Protein AF-0000000078090752 (afdb_homodimer)

Foldseek 3Di:
DQCLVFAAFADDDDDLALQVQVLVLLVVCVVCLVVVLVLLLVLVVVDPDLEAEEEEEPCALYPSNLVNVLSSQVSQCVSCVVVVHQGHEYEYEYEDAPPGDCVNVVVCVVVSVVVVCVVCVNSGHHYHYHYFHDDLLAAGAAFQAHQEYEYTAPLQQFRDQQPVQADPVGFGQQALAQEQAPPHDVVRLVSLLVSSLSSVLSNVVNVLRHHHAFGKYKYKHWAAPDQNHRLDLRRVLSNLVSVCCVVVNFPSSLSRNHYGSGGHYDPVSSVVSCVVSPFKDWPDKDKDKDQLQVSVCVVPVPDDLLRSLVSSLSNVCSRCVSNVCVRGNNVCSVVSSVVCSVCVVVSCVVVVDIGMMIIIMITGHD/DQCLVFAAFADDDDDLALQVQVLVLLVVCVVCLVVVLVLLLVLVVVDPDLEAEEEEEPCALYPSNLVNVLSSQVSQCVSCVVVVHQGHEYEYEYEDAPPGDVVNVVVCVVVSVVVVCVVCVNSGHHYHYHYFHDDLLAAGAAFQAHQEYEYTAPLQQFRDQQPVQADPVGFGQQALAQEQAPPHDVVRLVSLLVSSLSSVLSNVVNVLRHHHAFGKYKYKHWAAPDQNHRLDLRRVLSNLVSVCCVVVNFPSSLSRNHYGSGGHYDPVSSVVSCVVSPFKDWPDKDKDKDQLQVSVCVVPVPDDPLRSLVSSLSNVCSRCVSNVCVRGNNVCSVVSSVVCSVCVVVSCVVVVDIGMMIIIMITGHD

Structure (mmCIF, N/CA/C/O backbone):
data_AF-0000000078090752-model_v1
#
loop_
_entity.id
_entity.type
_entity.pdbx_description
1 polymer 'Putative salicylate carboxymethyltransferase'
#
loop_
_atom_site.group_PDB
_atom_site.id
_atom_site.type_symbol
_atom_site.label_atom_id
_atom_site.label_alt_id
_atom_site.label_comp_id
_atom_site.label_asym_id
_atom_site.label_entity_id
_atom_site.label_seq_id
_atom_site.pdbx_PDB_ins_code
_atom_site.Cartn_x
_atom_site.Cartn_y
_atom_site.Cartn_z
_atom_site.occupancy
_atom_site.B_iso_or_equiv
_atom_site.auth_seq_id
_atom_site.auth_comp_id
_atom_site.auth_asym_id
_atom_site.auth_atom_id
_atom_site.pdbx_PDB_model_num
ATOM 1 N N . MET A 1 1 ? -18.109 12.383 13.164 1 78.25 1 MET A N 1
ATOM 2 C CA . MET A 1 1 ? -17.312 12.078 11.984 1 78.25 1 MET A CA 1
ATOM 3 C C . MET A 1 1 ? -16.047 11.312 12.359 1 78.25 1 MET A C 1
ATOM 5 O O . MET A 1 1 ? -15.328 11.719 13.273 1 78.25 1 MET A O 1
ATOM 9 N N . GLU A 1 2 ? -15.875 10.172 11.633 1 87 2 GLU A N 1
ATOM 10 C CA . GLU A 1 2 ? -14.625 9.438 11.82 1 87 2 GLU A CA 1
ATOM 11 C C . GLU A 1 2 ? -13.562 9.898 10.828 1 87 2 GLU A C 1
ATOM 13 O O . GLU A 1 2 ? -13.602 9.523 9.656 1 87 2 GLU A O 1
ATOM 18 N N . VAL A 1 3 ? -12.648 10.633 11.344 1 85.69 3 VAL A N 1
ATOM 19 C CA . VAL A 1 3 ? -11.672 11.336 10.523 1 85.69 3 VAL A CA 1
ATOM 20 C C . VAL A 1 3 ? -10.922 10.336 9.648 1 85.69 3 VAL A C 1
ATOM 22 O O . VAL A 1 3 ? -10.711 10.586 8.453 1 85.69 3 VAL A O 1
ATOM 25 N N . GLU A 1 4 ? -10.594 9.242 10.102 1 87.81 4 GLU A N 1
ATOM 26 C CA . GLU A 1 4 ? -9.797 8.266 9.367 1 87.81 4 GLU A CA 1
ATOM 27 C C . GLU A 1 4 ? -10.547 7.742 8.148 1 87.81 4 GLU A C 1
ATOM 29 O O . GLU A 1 4 ? -9.938 7.242 7.203 1 87.81 4 GLU A O 1
ATOM 34 N N . GLN A 1 5 ? -11.836 7.902 8.203 1 84.94 5 GLN A N 1
ATOM 35 C CA . GLN A 1 5 ? -12.664 7.371 7.129 1 84.94 5 GLN A CA 1
A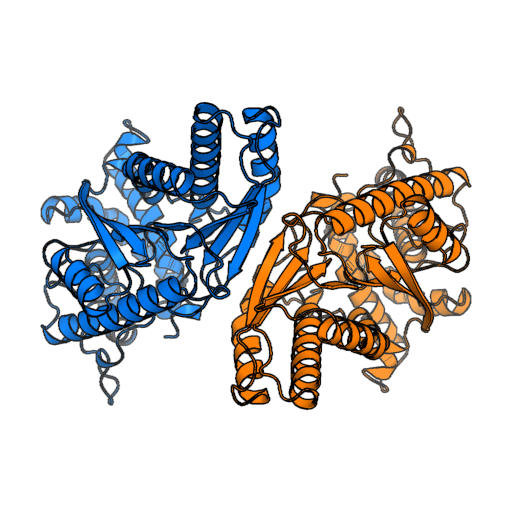TOM 36 C C . GLN A 1 5 ? -12.867 8.406 6.031 1 84.94 5 GLN A C 1
ATOM 38 O O . GLN A 1 5 ? -13.18 8.055 4.891 1 84.94 5 GLN A O 1
ATOM 43 N N . VAL A 1 6 ? -12.617 9.68 6.469 1 87.06 6 VAL A N 1
ATOM 44 C CA . VAL A 1 6 ? -13.055 10.688 5.508 1 87.06 6 VAL A CA 1
ATOM 45 C C . VAL A 1 6 ? -11.883 11.586 5.129 1 87.06 6 VAL A C 1
ATOM 47 O O . VAL A 1 6 ? -11.945 12.32 4.141 1 87.06 6 VAL A O 1
ATOM 50 N N . LEU A 1 7 ? -10.844 11.523 5.93 1 93.06 7 LEU A N 1
ATOM 51 C CA . LEU A 1 7 ? -9.719 12.414 5.656 1 93.06 7 LEU A CA 1
ATOM 52 C C . LEU A 1 7 ? -8.758 11.789 4.652 1 93.06 7 LEU A C 1
ATOM 54 O O . LEU A 1 7 ? -7.973 10.906 5.008 1 93.06 7 LEU A O 1
ATOM 58 N N . HIS A 1 8 ? -8.828 12.18 3.492 1 93.62 8 HIS A N 1
ATOM 59 C CA . HIS A 1 8 ? -7.941 11.891 2.375 1 93.62 8 HIS A CA 1
ATOM 60 C C . HIS A 1 8 ? -8.078 12.938 1.273 1 93.62 8 HIS A C 1
ATOM 62 O O . HIS A 1 8 ? -9.07 13.68 1.236 1 93.62 8 HIS A O 1
ATOM 68 N N . MET A 1 9 ? -7.07 13.039 0.441 1 95 9 MET A N 1
ATOM 69 C CA . MET A 1 9 ? -7.148 13.961 -0.692 1 95 9 MET A CA 1
ATOM 70 C C . MET A 1 9 ? -7.809 13.289 -1.892 1 95 9 MET A C 1
ATOM 72 O O . MET A 1 9 ? -7.996 12.07 -1.902 1 95 9 MET A O 1
ATOM 76 N N . ASN A 1 10 ? -8.195 14.188 -2.838 1 93.56 10 ASN A N 1
ATOM 77 C CA . ASN A 1 10 ? -8.789 13.617 -4.047 1 93.56 10 ASN A CA 1
ATOM 78 C C . ASN A 1 10 ? -7.816 12.68 -4.754 1 93.56 10 ASN A C 1
ATOM 80 O O . ASN A 1 10 ? -6.68 13.055 -5.043 1 93.56 10 ASN A O 1
ATOM 84 N N . GLY A 1 11 ? -8.305 11.469 -5.008 1 91.69 11 GLY A N 1
ATOM 85 C CA . GLY A 1 11 ? -7.484 10.477 -5.684 1 91.69 11 GLY A CA 1
ATOM 86 C C . GLY A 1 11 ? -7.586 10.547 -7.195 1 91.69 11 GLY A C 1
ATOM 87 O O . GLY A 1 11 ? -8.211 11.469 -7.738 1 91.69 11 GLY A O 1
ATOM 88 N N . GLY A 1 12 ? -6.902 9.617 -7.832 1 89.25 12 GLY A N 1
ATOM 89 C CA . GLY A 1 12 ? -6.996 9.469 -9.273 1 89.25 12 GLY A CA 1
ATOM 90 C C . GLY A 1 12 ? -6.191 10.5 -10.039 1 89.25 12 GLY A C 1
ATOM 91 O O . GLY A 1 12 ? -5.25 11.086 -9.492 1 89.25 12 GLY A O 1
ATOM 92 N N . ASP A 1 13 ? -6.539 10.609 -11.305 1 86.56 13 ASP A N 1
ATOM 93 C CA . ASP A 1 13 ? -5.828 11.531 -12.188 1 86.56 13 ASP A CA 1
ATOM 94 C C . ASP A 1 13 ? -6.801 12.484 -12.883 1 86.56 13 ASP A C 1
ATOM 96 O O . ASP A 1 13 ? -6.477 13.062 -13.922 1 86.56 13 ASP A O 1
ATOM 100 N N . GLY A 1 14 ? -7.879 12.688 -12.281 1 87.56 14 GLY A N 1
ATOM 101 C CA . GLY A 1 14 ? -8.906 13.531 -12.875 1 87.56 14 GLY A CA 1
ATOM 102 C C . GLY A 1 14 ? -8.641 15.008 -12.688 1 87.56 14 GLY A C 1
ATOM 103 O O . GLY A 1 14 ? -7.551 15.406 -12.273 1 87.56 14 GLY A O 1
ATOM 104 N N . LYS A 1 15 ? -9.633 15.781 -12.914 1 88.06 15 LYS A N 1
ATOM 105 C CA . LYS A 1 15 ? -9.547 17.234 -12.945 1 88.06 15 LYS A CA 1
ATOM 106 C C . LYS A 1 15 ? -9.281 17.812 -11.555 1 88.06 15 LYS A C 1
ATOM 108 O O . LYS A 1 15 ? -8.68 18.875 -11.422 1 88.06 15 LYS A O 1
ATOM 113 N N . THR A 1 16 ? -9.695 17.172 -10.547 1 89.69 16 THR A N 1
ATOM 114 C CA . THR A 1 16 ? -9.555 17.703 -9.195 1 89.69 16 THR A CA 1
ATOM 115 C C . THR A 1 16 ? -8.625 16.828 -8.367 1 89.69 16 THR A C 1
ATOM 117 O O . THR A 1 16 ? -8.656 16.875 -7.133 1 89.69 16 THR A O 1
ATOM 120 N N . SER A 1 17 ? -7.879 16 -9.078 1 93.31 17 SER A N 1
ATOM 121 C CA . SER A 1 17 ? -6.984 15.078 -8.391 1 93.31 17 SER A CA 1
ATOM 122 C C . SER A 1 17 ? -5.887 15.82 -7.637 1 93.31 17 SER A C 1
ATOM 124 O O . SER A 1 17 ? -5.324 16.797 -8.148 1 93.31 17 SER A O 1
ATOM 126 N N . TYR A 1 18 ? -5.629 15.375 -6.43 1 93.25 18 TYR A N 1
ATOM 127 C CA . TYR A 1 18 ? -4.551 15.938 -5.625 1 93.25 18 TYR A CA 1
ATOM 128 C C . TYR A 1 18 ? -3.199 15.719 -6.293 1 93.25 18 TYR A C 1
ATOM 130 O O . TYR A 1 18 ? -2.32 16.578 -6.215 1 93.25 18 TYR A O 1
ATOM 138 N N . ALA A 1 19 ? -3.061 14.625 -6.973 1 89.94 19 ALA A N 1
ATOM 139 C CA . ALA A 1 19 ? -1.815 14.312 -7.664 1 89.94 19 ALA A CA 1
ATOM 140 C C . ALA A 1 19 ? -1.476 15.383 -8.703 1 89.94 19 ALA A C 1
ATOM 142 O O . ALA A 1 19 ? -0.302 15.695 -8.914 1 89.94 19 ALA A O 1
ATOM 143 N N . ASN A 1 20 ? -2.51 15.969 -9.227 1 90.06 20 ASN A N 1
ATOM 144 C CA . ASN A 1 20 ? -2.312 16.953 -10.281 1 90.06 20 ASN A CA 1
ATOM 145 C C . ASN A 1 20 ? -2.379 18.375 -9.734 1 90.06 20 ASN A C 1
ATOM 147 O O . ASN A 1 20 ? -2.006 19.328 -10.43 1 90.06 20 ASN A O 1
ATOM 151 N N . HIS A 1 21 ? -2.809 18.5 -8.492 1 90.12 21 HIS A N 1
ATOM 152 C CA . HIS A 1 21 ? -3.043 19.828 -7.941 1 90.12 21 HIS A CA 1
ATOM 153 C C . HIS A 1 21 ? -2.428 19.969 -6.551 1 90.12 21 HIS A C 1
ATOM 155 O O . HIS A 1 21 ? -3.125 20.281 -5.586 1 90.12 21 HIS A O 1
ATOM 161 N N . SER A 1 22 ? -1.1 19.734 -6.496 1 92.56 22 SER A N 1
ATOM 162 C CA . SER A 1 22 ? -0.362 19.828 -5.238 1 92.56 22 SER A CA 1
ATOM 163 C C . SER A 1 22 ? 0.927 20.625 -5.41 1 92.56 22 SER A C 1
ATOM 165 O O . SER A 1 22 ? 1.957 20.281 -4.828 1 92.56 22 SER A O 1
ATOM 167 N N . LEU A 1 23 ? 0.809 21.688 -6.188 1 90.75 23 LEU A N 1
ATOM 168 C CA . LEU A 1 23 ? 1.979 22.516 -6.484 1 90.75 23 LEU A CA 1
ATOM 169 C C . LEU A 1 23 ? 2.459 23.234 -5.234 1 90.75 23 LEU A C 1
ATOM 171 O O . LEU A 1 23 ? 3.66 23.469 -5.062 1 90.75 23 LEU A O 1
ATOM 175 N N . LEU A 1 24 ? 1.524 23.688 -4.453 1 91.88 24 LEU A N 1
ATOM 176 C CA . LEU A 1 24 ? 1.912 24.344 -3.209 1 91.88 24 LEU A CA 1
ATOM 177 C C . LEU A 1 24 ? 2.785 23.438 -2.355 1 91.88 24 LEU A C 1
ATOM 179 O O . LEU A 1 24 ? 3.842 23.844 -1.876 1 91.88 24 LEU A O 1
ATOM 183 N N . GLN A 1 25 ? 2.359 22.188 -2.174 1 94.44 25 GLN A N 1
ATOM 184 C CA . GLN A 1 25 ? 3.09 21.203 -1.381 1 94.44 25 GLN A CA 1
ATOM 185 C C . GLN A 1 25 ? 4.473 20.953 -1.967 1 94.44 25 GLN A C 1
ATOM 187 O O . GLN A 1 25 ? 5.453 20.828 -1.229 1 94.44 25 GLN A O 1
ATOM 192 N N . ARG A 1 26 ? 4.539 20.906 -3.266 1 93.75 26 ARG A N 1
ATOM 193 C CA . ARG A 1 26 ? 5.82 20.703 -3.939 1 93.75 26 ARG A CA 1
ATOM 194 C C . ARG A 1 26 ? 6.77 21.859 -3.664 1 93.75 26 ARG A C 1
ATOM 196 O O . ARG A 1 26 ? 7.961 21.656 -3.422 1 93.75 26 ARG A O 1
ATOM 203 N N . ALA A 1 27 ? 6.242 23.062 -3.75 1 93.56 27 ALA A N 1
ATOM 204 C CA . ALA A 1 27 ? 7.047 24.266 -3.506 1 93.56 27 ALA A CA 1
ATOM 205 C C . ALA A 1 27 ? 7.609 24.266 -2.086 1 93.56 27 ALA A C 1
ATOM 207 O O . ALA A 1 27 ? 8.766 24.641 -1.87 1 93.56 27 ALA A O 1
ATOM 208 N N . VAL A 1 28 ? 6.852 23.875 -1.169 1 95.38 28 VAL A N 1
ATOM 209 C CA . VAL A 1 28 ? 7.27 23.844 0.229 1 95.38 28 VAL A CA 1
ATOM 210 C C . VAL A 1 28 ? 8.359 22.797 0.411 1 95.38 28 VAL A C 1
ATOM 212 O O . VAL A 1 28 ? 9.359 23.031 1.091 1 95.38 28 VAL A O 1
ATOM 215 N N . ILE A 1 29 ? 8.188 21.625 -0.216 1 96.25 29 ILE A N 1
ATOM 216 C CA . ILE A 1 29 ? 9.188 20.562 -0.169 1 96.25 29 ILE A CA 1
ATOM 217 C C . ILE A 1 29 ? 10.516 21.078 -0.712 1 96.25 29 ILE A C 1
ATOM 219 O O . ILE A 1 29 ? 11.57 20.844 -0.109 1 96.25 29 ILE A O 1
ATOM 223 N N . SER A 1 30 ? 10.43 21.797 -1.78 1 94.44 30 SER A N 1
ATOM 224 C CA . SER A 1 30 ? 11.641 22.344 -2.398 1 94.44 30 SER A CA 1
ATOM 225 C C . SER A 1 30 ? 12.312 23.375 -1.488 1 94.44 30 SER A C 1
ATOM 227 O O . SER A 1 30 ? 13.539 23.406 -1.387 1 94.44 30 SER A O 1
ATOM 229 N N . THR A 1 31 ? 11.531 24.156 -0.894 1 94.88 31 THR A N 1
ATOM 230 C CA . THR A 1 31 ? 12.047 25.188 -0.001 1 94.88 31 THR A CA 1
ATOM 231 C C . THR A 1 31 ? 12.766 24.562 1.193 1 94.88 31 THR A C 1
ATOM 233 O O . THR A 1 31 ? 13.766 25.094 1.672 1 94.88 31 THR A O 1
ATOM 236 N N . VAL A 1 32 ? 12.289 23.469 1.669 1 97.56 32 VAL A N 1
ATOM 237 C CA . VAL A 1 32 ? 12.766 22.844 2.898 1 97.56 32 VAL A CA 1
ATOM 238 C C . VAL A 1 32 ? 13.898 21.859 2.578 1 97.56 32 VAL A C 1
ATOM 240 O O . VAL A 1 32 ? 14.555 21.344 3.484 1 97.56 32 VAL A O 1
ATOM 243 N N . LYS A 1 33 ? 14.188 21.609 1.298 1 97.38 33 LYS A N 1
ATOM 244 C CA . LYS A 1 33 ? 15.133 20.594 0.834 1 97.38 33 LYS A CA 1
ATOM 245 C C . LYS A 1 33 ? 16.5 20.797 1.47 1 97.38 33 LYS A C 1
ATOM 247 O O . LYS A 1 33 ? 17.141 19.828 1.908 1 97.38 33 LYS A O 1
ATOM 252 N N . PRO A 1 34 ? 17.047 22 1.612 1 97.25 34 PRO A N 1
ATOM 253 C CA . PRO A 1 34 ? 18.359 22.188 2.217 1 97.25 34 PRO A CA 1
ATOM 254 C C . PRO A 1 34 ? 18.422 21.688 3.658 1 97.25 34 PRO A C 1
ATOM 256 O O . PRO A 1 34 ? 19.453 21.141 4.09 1 97.25 34 PRO A O 1
ATOM 259 N N . ILE A 1 35 ? 17.344 21.859 4.359 1 97.75 35 ILE A N 1
ATOM 260 C CA . ILE A 1 35 ? 17.297 21.391 5.742 1 97.75 35 ILE A CA 1
ATOM 261 C C . ILE A 1 35 ? 17.266 19.875 5.781 1 97.75 35 ILE A C 1
ATOM 263 O O . ILE A 1 35 ? 17.969 19.25 6.594 1 97.75 35 ILE A O 1
ATOM 267 N N . VAL A 1 36 ? 16.5 19.25 4.922 1 98 36 VAL A N 1
ATOM 268 C CA . VAL A 1 36 ? 16.438 17.797 4.816 1 98 36 VAL A CA 1
ATOM 269 C C . VAL A 1 36 ? 17.828 17.266 4.438 1 98 36 VAL A C 1
ATOM 271 O O . VAL A 1 36 ? 18.312 16.297 5.043 1 98 36 VAL A O 1
ATOM 274 N N . ASP A 1 37 ? 18.453 17.938 3.484 1 97.19 37 ASP A N 1
ATOM 275 C CA . ASP A 1 37 ? 19.766 17.516 3.025 1 97.19 37 ASP A CA 1
ATOM 276 C C . ASP A 1 37 ? 20.781 17.547 4.164 1 97.19 37 ASP A C 1
ATOM 278 O O . ASP A 1 37 ? 21.531 16.594 4.363 1 97.19 37 ASP A O 1
ATOM 282 N N . ALA A 1 38 ? 20.75 18.609 4.867 1 96.75 38 ALA A N 1
ATOM 283 C CA . ALA A 1 38 ? 21.703 18.75 5.973 1 96.75 38 ALA A CA 1
ATOM 284 C C . ALA A 1 38 ? 21.453 17.688 7.039 1 96.75 38 ALA A C 1
ATOM 286 O O . ALA A 1 38 ? 22.406 17.156 7.621 1 96.75 38 ALA A O 1
ATOM 287 N N . THR A 1 39 ? 20.219 17.438 7.32 1 96.62 39 THR A N 1
ATOM 288 C CA . THR A 1 39 ? 19.859 16.438 8.328 1 96.62 39 THR A CA 1
ATOM 289 C C . THR A 1 39 ? 20.312 15.047 7.891 1 96.62 39 THR A C 1
ATOM 291 O O . THR A 1 39 ? 20.844 14.281 8.695 1 96.62 39 THR A O 1
ATOM 294 N N . ILE A 1 40 ? 20.141 14.695 6.625 1 95.62 40 ILE A N 1
ATOM 295 C CA . ILE A 1 40 ? 20.516 13.391 6.086 1 95.62 40 ILE A CA 1
ATOM 296 C C . ILE A 1 40 ? 22.047 13.258 6.109 1 95.62 40 ILE A C 1
ATOM 298 O O . ILE A 1 40 ? 22.578 12.195 6.445 1 95.62 40 ILE A O 1
ATOM 302 N N . GLU A 1 41 ? 22.734 14.297 5.77 1 94.81 41 GLU A N 1
ATOM 303 C CA . GLU A 1 41 ? 24.188 14.281 5.797 1 94.81 41 GLU A CA 1
ATOM 304 C C . GLU A 1 41 ? 24.703 14 7.203 1 94.81 41 GLU A C 1
ATOM 306 O O . GLU A 1 41 ? 25.641 13.203 7.383 1 94.81 41 GLU A O 1
ATOM 311 N N . GLU A 1 42 ? 24.094 14.664 8.094 1 94.06 42 GLU A N 1
ATOM 312 C CA . GLU A 1 42 ? 24.484 14.445 9.484 1 94.06 42 GLU A CA 1
ATOM 313 C C . GLU A 1 42 ? 24.188 13.023 9.93 1 94.06 42 GLU A C 1
ATOM 315 O O . GLU A 1 42 ? 25 12.391 10.609 1 94.06 42 GLU A O 1
ATOM 320 N N . LEU A 1 43 ? 23.062 12.57 9.586 1 93.56 43 LEU A N 1
ATOM 321 C CA . LEU A 1 43 ? 22.625 11.219 9.938 1 93.56 43 LEU A CA 1
ATOM 322 C C . LEU A 1 43 ? 23.578 10.18 9.359 1 93.56 43 LEU A C 1
ATOM 324 O O . LEU A 1 43 ? 23.984 9.242 10.055 1 93.56 43 LEU A O 1
ATOM 328 N N . CYS A 1 44 ? 23.953 10.375 8.117 1 91.62 44 CYS A N 1
ATOM 329 C CA . CYS A 1 44 ? 24.797 9.422 7.395 1 91.62 44 CYS A CA 1
ATOM 330 C C . CYS A 1 44 ? 26.234 9.492 7.887 1 91.62 44 CYS A C 1
ATOM 332 O O . CYS A 1 44 ? 27.047 8.609 7.598 1 91.62 44 CYS A O 1
ATOM 334 N N . SER A 1 45 ? 26.562 10.484 8.609 1 89.56 45 SER A N 1
ATOM 335 C CA . SER A 1 45 ? 27.906 10.617 9.156 1 89.56 45 SER A CA 1
ATOM 336 C C . SER A 1 45 ? 28 10.008 10.555 1 89.56 45 SER A C 1
ATOM 338 O O . SER A 1 45 ? 29.094 9.805 11.078 1 89.56 45 SER A O 1
ATOM 340 N N . THR A 1 46 ? 26.844 9.688 11.055 1 88.81 46 THR A N 1
ATOM 341 C CA . THR A 1 46 ? 26.812 9.188 12.422 1 88.81 46 THR A CA 1
ATOM 342 C C . THR A 1 46 ? 26.359 7.734 12.453 1 88.81 46 THR A C 1
ATOM 344 O O . THR A 1 46 ? 26.781 6.957 13.312 1 88.81 46 THR A O 1
ATOM 347 N N . LEU A 1 47 ? 25.453 7.457 11.578 1 88.25 47 LEU A N 1
ATOM 348 C CA . LEU A 1 47 ? 24.922 6.105 11.484 1 88.25 47 LEU A CA 1
ATOM 349 C C . LEU A 1 47 ? 25.375 5.43 10.188 1 88.25 47 LEU A C 1
ATOM 351 O O . LEU A 1 47 ? 25.438 6.074 9.141 1 88.25 47 LEU A O 1
ATOM 355 N N . PHE A 1 48 ? 25.781 4.156 10.289 1 88.56 48 PHE A N 1
ATOM 356 C CA . PHE A 1 48 ? 26.25 3.422 9.117 1 88.56 48 PHE A CA 1
ATOM 357 C C . PHE A 1 48 ? 25.516 2.094 8.984 1 88.56 48 PHE A C 1
ATOM 359 O O . PHE A 1 48 ? 26.125 1.028 9.023 1 88.56 48 PHE A O 1
ATOM 366 N N . PRO A 1 49 ? 24.266 2.211 8.734 1 90.31 49 PRO A N 1
ATOM 367 C CA . PRO A 1 49 ? 23.516 0.962 8.586 1 90.31 49 PRO A CA 1
ATOM 368 C C . PRO A 1 49 ? 23.703 0.319 7.211 1 90.31 49 PRO A C 1
ATOM 370 O O . PRO A 1 49 ? 24.109 0.997 6.258 1 90.31 49 PRO A O 1
ATOM 373 N N . GLU A 1 50 ? 23.406 -0.991 7.188 1 91.94 50 GLU A N 1
ATOM 374 C CA . GLU A 1 50 ? 23.406 -1.676 5.898 1 91.94 50 GLU A CA 1
ATOM 375 C C . GLU A 1 50 ? 22.266 -1.192 5.016 1 91.94 50 GLU A C 1
ATOM 377 O O . GLU A 1 50 ? 22.391 -1.15 3.789 1 91.94 50 GLU A O 1
ATOM 382 N N . CYS A 1 51 ? 21.219 -0.839 5.691 1 95.62 51 CYS A N 1
ATOM 383 C CA . CYS A 1 51 ? 20.031 -0.321 5.016 1 95.62 51 CYS A CA 1
ATOM 384 C C . CYS A 1 51 ? 19.469 0.882 5.758 1 95.62 51 CYS A C 1
ATOM 386 O O . CYS A 1 51 ? 19.109 0.782 6.934 1 95.62 51 CYS A O 1
ATOM 388 N N . LEU A 1 52 ? 19.5 2.008 5.094 1 96.38 52 LEU A N 1
ATOM 389 C CA . LEU A 1 52 ? 18.859 3.193 5.652 1 96.38 52 LEU A CA 1
ATOM 390 C C . LEU A 1 52 ? 17.344 3.119 5.496 1 96.38 52 LEU A C 1
ATOM 392 O O . LEU A 1 52 ? 16.844 2.973 4.383 1 96.38 52 LEU A O 1
ATOM 396 N N . LYS A 1 53 ? 16.609 3.172 6.613 1 98.12 53 LYS A N 1
ATOM 397 C CA . LYS A 1 53 ? 15.156 3.092 6.602 1 98.12 53 LYS A CA 1
ATOM 398 C C . LYS A 1 53 ? 14.531 4.449 6.91 1 98.12 53 LYS A C 1
ATOM 400 O O . LYS A 1 53 ? 14.781 5.027 7.969 1 98.12 53 LYS A O 1
ATOM 405 N N . ILE A 1 54 ? 13.711 4.898 6 1 98.5 54 ILE A N 1
ATOM 406 C CA . ILE A 1 54 ? 13.094 6.215 6.152 1 98.5 54 ILE A CA 1
ATOM 407 C C . ILE A 1 54 ? 11.586 6.102 5.977 1 98.5 54 ILE A C 1
ATOM 409 O O . ILE A 1 54 ? 11.086 5.117 5.422 1 98.5 54 ILE A O 1
ATOM 413 N N . ALA A 1 55 ? 10.852 7.074 6.477 1 98.81 55 ALA A N 1
ATOM 414 C CA . ALA A 1 55 ? 9.414 7.148 6.273 1 98.81 55 ALA A CA 1
ATOM 415 C C . ALA A 1 55 ? 8.984 8.547 5.84 1 98.81 55 ALA A C 1
ATOM 417 O O . ALA A 1 55 ? 9.516 9.547 6.328 1 98.81 55 ALA A O 1
ATOM 418 N N . ASP A 1 56 ? 8.164 8.617 4.879 1 98.75 56 ASP A N 1
ATOM 419 C CA . ASP A 1 56 ? 7.438 9.828 4.531 1 98.75 56 ASP A CA 1
ATOM 420 C C . ASP A 1 56 ? 5.996 9.773 5.031 1 98.75 56 ASP A C 1
ATOM 422 O O . ASP A 1 56 ? 5.156 9.086 4.441 1 98.75 56 ASP A O 1
ATOM 426 N N . LEU A 1 57 ? 5.68 10.531 6.086 1 98.75 57 LEU A N 1
ATOM 427 C CA . LEU A 1 57 ? 4.367 10.492 6.723 1 98.75 57 LEU A CA 1
ATOM 428 C C . LEU A 1 57 ? 3.422 11.508 6.09 1 98.75 57 LEU A C 1
ATOM 430 O O . LEU A 1 57 ? 3.75 12.688 6 1 98.75 57 LEU A O 1
ATOM 434 N N . GLY A 1 58 ? 2.248 11.039 5.711 1 98.12 58 GLY A N 1
ATOM 435 C CA . GLY A 1 58 ? 1.313 11.867 4.965 1 98.12 58 GLY A CA 1
ATOM 436 C C . GLY A 1 58 ? 1.665 11.984 3.494 1 98.12 58 GLY A C 1
ATOM 437 O O . GLY A 1 58 ? 1.729 13.086 2.951 1 98.12 58 GLY A O 1
ATOM 438 N N . CYS A 1 59 ? 1.866 10.828 2.875 1 97.19 59 CYS A N 1
ATOM 439 C CA . CYS A 1 59 ? 2.426 10.82 1.527 1 97.19 59 CYS A CA 1
ATOM 440 C C . CYS A 1 59 ? 1.371 11.203 0.496 1 97.19 59 CYS A C 1
ATOM 442 O O . CYS A 1 59 ? 1.706 11.594 -0.623 1 97.19 59 CYS A O 1
ATOM 444 N N . SER A 1 60 ? 0.146 11.047 0.815 1 94.94 60 SER A N 1
ATOM 445 C CA . SER A 1 60 ? -0.959 11.25 -0.117 1 94.94 60 SER A CA 1
ATOM 446 C C . SER A 1 60 ? -0.725 10.492 -1.422 1 94.94 60 SER A C 1
ATOM 448 O O . SER A 1 60 ? -0.072 9.445 -1.431 1 94.94 60 SER A O 1
ATOM 450 N N . SER A 1 61 ? -1.402 10.773 -2.584 1 86.75 61 SER A N 1
ATOM 451 C CA . SER A 1 61 ? -1.371 10.008 -3.828 1 86.75 61 SER A CA 1
ATOM 452 C C . SER A 1 61 ? -0.464 10.672 -4.859 1 86.75 61 SER A C 1
ATOM 454 O O . SER A 1 61 ? -0.448 10.273 -6.027 1 86.75 61 SER A O 1
ATOM 456 N N . GLY A 1 62 ? 0.479 11.406 -4.465 1 75.81 62 GLY A N 1
ATOM 457 C CA . GLY A 1 62 ? 1.031 12.234 -5.527 1 75.81 62 GLY A CA 1
ATOM 458 C C . GLY A 1 62 ? 2.523 12.039 -5.719 1 75.81 62 GLY A C 1
ATOM 459 O O . GLY A 1 62 ? 3.158 11.281 -4.98 1 75.81 62 GLY A O 1
ATOM 460 N N . PRO A 1 63 ? 2.908 12.695 -6.727 1 90 63 PRO A N 1
ATOM 461 C CA . PRO A 1 63 ? 4.316 12.617 -7.125 1 90 63 PRO A CA 1
ATOM 462 C C . PRO A 1 63 ? 5.258 13.227 -6.09 1 90 63 PRO A C 1
ATOM 464 O O . PRO A 1 63 ? 6.457 12.938 -6.094 1 90 63 PRO A O 1
ATOM 467 N N . ASN A 1 64 ? 4.691 13.992 -5.211 1 94.62 64 ASN A N 1
ATOM 468 C CA . ASN A 1 64 ? 5.523 14.742 -4.273 1 94.62 64 ASN A CA 1
ATOM 469 C C . ASN A 1 64 ? 6.281 13.812 -3.332 1 94.62 64 ASN A C 1
ATOM 471 O O . ASN A 1 64 ? 7.438 14.07 -2.992 1 94.62 64 ASN A O 1
ATOM 475 N N . THR A 1 65 ? 5.625 12.766 -2.924 1 97.06 65 THR A N 1
ATOM 476 C CA . THR A 1 65 ? 6.293 11.844 -2.012 1 97.06 65 THR A CA 1
ATOM 477 C C . THR A 1 65 ? 7.48 11.172 -2.695 1 97.06 65 THR A C 1
ATOM 479 O O . THR A 1 65 ? 8.523 10.953 -2.074 1 97.06 65 THR A O 1
ATOM 482 N N . LEU A 1 66 ? 7.383 10.836 -3.963 1 96.44 66 LEU A N 1
ATOM 483 C CA . LEU A 1 66 ? 8.469 10.195 -4.691 1 96.44 66 LEU A CA 1
ATOM 484 C C . LEU A 1 66 ? 9.594 11.188 -4.977 1 96.44 66 LEU A C 1
ATOM 486 O O . LEU A 1 66 ? 10.766 10.812 -5.035 1 96.44 66 LEU A O 1
ATOM 490 N N . LEU A 1 67 ? 9.227 12.461 -5.117 1 95.69 67 LEU A N 1
ATOM 491 C CA . LEU A 1 67 ? 10.242 13.5 -5.23 1 95.69 67 LEU A CA 1
ATOM 492 C C . LEU A 1 67 ? 11.102 13.562 -3.973 1 95.69 67 LEU A C 1
ATOM 494 O O . LEU A 1 67 ? 12.328 13.664 -4.055 1 95.69 67 LEU A O 1
ATOM 498 N N . VAL A 1 68 ? 10.453 13.516 -2.834 1 97 68 VAL A N 1
ATOM 499 C CA . VAL A 1 68 ? 11.148 13.539 -1.555 1 97 68 VAL A CA 1
ATOM 500 C C . VAL A 1 68 ? 12.109 12.359 -1.469 1 97 68 VAL A C 1
ATOM 502 O O . VAL A 1 68 ? 13.281 12.523 -1.107 1 97 68 VAL A O 1
ATOM 505 N N . VAL A 1 69 ? 11.664 11.195 -1.847 1 96.12 69 VAL A N 1
ATOM 506 C CA . VAL A 1 69 ? 12.477 9.984 -1.782 1 96.12 69 VAL A CA 1
ATOM 507 C C . VAL A 1 69 ? 13.664 10.102 -2.732 1 96.12 69 VAL A C 1
ATOM 509 O O . VAL A 1 69 ? 14.797 9.773 -2.365 1 96.12 69 VAL A O 1
ATOM 512 N N . SER A 1 70 ? 13.406 10.594 -3.902 1 94.5 70 SER A N 1
ATOM 513 C CA . SER A 1 70 ? 14.461 10.766 -4.895 1 94.5 70 SER A CA 1
ATOM 514 C C . SER A 1 70 ? 15.539 11.727 -4.395 1 94.5 70 SER A C 1
ATOM 516 O O . SER A 1 70 ? 16.734 11.469 -4.551 1 94.5 70 SER A O 1
ATOM 518 N N . ASP A 1 71 ? 15.109 12.797 -3.818 1 94.56 71 ASP A N 1
ATOM 519 C CA . ASP A 1 71 ? 16.047 13.781 -3.289 1 94.56 71 ASP A CA 1
ATOM 520 C C . ASP A 1 71 ? 16.891 13.188 -2.17 1 94.56 71 ASP A C 1
ATOM 522 O O . ASP A 1 71 ? 18.094 13.453 -2.092 1 94.56 71 ASP A O 1
ATOM 526 N N . ILE A 1 72 ? 16.25 12.438 -1.356 1 95 72 ILE A N 1
ATOM 527 C CA . ILE A 1 72 ? 16.969 11.812 -0.246 1 95 72 ILE A CA 1
ATOM 528 C C . ILE A 1 72 ? 17.984 10.812 -0.783 1 95 72 ILE A C 1
ATOM 530 O O . ILE A 1 72 ? 19.125 10.781 -0.319 1 95 72 ILE A O 1
ATOM 534 N N . ILE A 1 73 ? 17.609 10 -1.786 1 93.5 73 ILE A N 1
ATOM 535 C CA . ILE A 1 73 ? 18.516 9.031 -2.402 1 93.5 73 ILE A CA 1
ATOM 536 C C . ILE A 1 73 ? 19.734 9.75 -2.975 1 93.5 73 ILE A C 1
ATOM 538 O O . ILE A 1 73 ? 20.875 9.336 -2.744 1 93.5 73 ILE A O 1
ATOM 542 N N . ALA A 1 74 ? 19.484 10.836 -3.656 1 91.94 74 ALA A N 1
ATOM 543 C CA . ALA A 1 74 ? 20.562 11.609 -4.258 1 91.94 74 ALA A CA 1
ATOM 544 C C . ALA A 1 74 ? 21.516 12.148 -3.189 1 91.94 74 ALA A C 1
ATOM 546 O O . ALA A 1 74 ? 22.734 12.133 -3.365 1 91.94 74 ALA A O 1
ATOM 547 N N . ASN A 1 75 ? 20.922 12.609 -2.166 1 93.5 75 ASN A N 1
ATOM 548 C CA . ASN A 1 75 ? 21.719 13.141 -1.064 1 93.5 75 ASN A CA 1
ATOM 549 C C . ASN A 1 75 ? 22.578 12.062 -0.428 1 93.5 75 ASN A C 1
ATOM 551 O O . ASN A 1 75 ? 23.766 12.289 -0.15 1 93.5 75 ASN A O 1
ATOM 555 N N . ILE A 1 76 ? 22 10.922 -0.187 1 92 76 ILE A N 1
ATOM 556 C CA . ILE A 1 76 ? 22.719 9.797 0.397 1 92 76 ILE A CA 1
ATOM 557 C C . ILE A 1 76 ? 23.891 9.406 -0.508 1 92 76 ILE A C 1
ATOM 559 O O . ILE A 1 76 ? 25.016 9.234 -0.038 1 92 76 ILE A O 1
ATOM 563 N N . GLN A 1 77 ? 23.625 9.328 -1.72 1 88.81 77 GLN A N 1
ATOM 564 C CA . GLN A 1 77 ? 24.656 8.953 -2.684 1 88.81 77 GLN A CA 1
ATOM 565 C C . GLN A 1 77 ? 25.812 9.953 -2.672 1 88.81 77 GLN A C 1
ATOM 567 O O . GLN A 1 77 ? 26.969 9.562 -2.654 1 88.81 77 GLN A O 1
ATOM 572 N N . ASN A 1 78 ? 25.438 11.172 -2.691 1 89.88 78 ASN A N 1
ATOM 573 C CA . ASN A 1 78 ? 26.453 12.219 -2.678 1 89.88 78 ASN A CA 1
ATOM 574 C C . ASN A 1 78 ? 27.281 12.188 -1.398 1 89.88 78 ASN A C 1
ATOM 576 O O . ASN A 1 78 ? 28.5 12.352 -1.439 1 89.88 78 ASN A O 1
ATOM 580 N N . THR A 1 79 ? 26.594 11.969 -0.337 1 91 79 THR A N 1
ATOM 581 C CA . THR A 1 79 ? 27.266 11.938 0.958 1 91 79 THR A CA 1
ATOM 582 C C . THR A 1 79 ? 28.25 10.766 1.026 1 91 79 THR A C 1
ATOM 584 O O . THR A 1 79 ? 29.406 10.938 1.437 1 91 79 THR A O 1
ATOM 587 N N . PHE A 1 80 ? 27.906 9.633 0.58 1 89.44 80 PHE A N 1
ATOM 588 C CA . PHE A 1 80 ? 28.75 8.453 0.675 1 89.44 80 PHE A CA 1
ATOM 589 C C . PHE A 1 80 ? 29.844 8.484 -0.383 1 89.44 80 PHE A C 1
ATOM 591 O O . PHE A 1 80 ? 30.938 7.938 -0.177 1 89.44 80 PHE A O 1
ATOM 598 N N . ARG A 1 81 ? 29.578 9.133 -1.467 1 88.56 81 ARG A N 1
ATOM 599 C CA . ARG A 1 81 ? 30.625 9.367 -2.445 1 88.56 81 ARG A CA 1
ATOM 600 C C . ARG A 1 81 ? 31.75 10.211 -1.848 1 88.56 81 ARG A C 1
ATOM 602 O O . ARG A 1 81 ? 32.938 9.914 -2.043 1 88.56 81 ARG A O 1
ATOM 609 N N . LYS A 1 82 ? 31.359 11.172 -1.134 1 89.69 82 LYS A N 1
ATOM 610 C CA . LYS A 1 82 ? 32.312 12.039 -0.479 1 89.69 82 LYS A CA 1
ATOM 611 C C . LYS A 1 82 ? 33.125 11.273 0.566 1 89.69 82 LYS A C 1
ATOM 613 O O . LYS A 1 82 ? 34.312 11.562 0.785 1 89.69 82 LYS A O 1
ATOM 618 N N . LEU A 1 83 ? 32.5 10.305 1.138 1 88.31 83 LEU A N 1
ATOM 619 C CA . LEU A 1 83 ? 33.156 9.5 2.174 1 88.31 83 LEU A CA 1
ATOM 620 C C . LEU A 1 83 ? 33.938 8.336 1.559 1 88.31 83 LEU A C 1
ATOM 622 O O . LEU A 1 83 ? 34.594 7.594 2.27 1 88.31 83 LEU A O 1
ATOM 626 N N . ASN A 1 84 ? 33.844 8.094 0.328 1 89.81 84 ASN A N 1
ATOM 627 C CA . ASN A 1 84 ? 34.438 6.98 -0.397 1 89.81 84 ASN A CA 1
ATOM 628 C C . ASN A 1 84 ? 33.969 5.633 0.151 1 89.81 84 ASN A C 1
ATOM 630 O O . ASN A 1 84 ? 34.812 4.738 0.381 1 89.81 84 ASN A O 1
ATOM 634 N N . LEU A 1 85 ? 32.719 5.656 0.465 1 88.62 85 LEU A N 1
ATOM 635 C CA . LEU A 1 85 ? 32.094 4.438 0.936 1 88.62 85 LEU A CA 1
ATOM 636 C C . LEU A 1 85 ? 30.906 4.059 0.034 1 88.62 85 LEU A C 1
ATOM 638 O O . LEU A 1 85 ? 30.281 4.93 -0.569 1 88.62 85 LEU A O 1
ATOM 642 N N . PRO A 1 86 ? 30.688 2.762 -0.1 1 88.88 86 PRO A N 1
ATOM 643 C CA . PRO A 1 86 ? 29.484 2.375 -0.83 1 88.88 86 PRO A CA 1
ATOM 644 C C . PRO A 1 86 ? 28.203 2.805 -0.119 1 88.88 86 PRO A C 1
ATOM 646 O O . PRO A 1 86 ? 28.109 2.699 1.106 1 88.88 86 PRO A O 1
ATOM 649 N N . PRO A 1 87 ? 27.312 3.316 -0.812 1 89.56 87 PRO A N 1
ATOM 650 C CA . PRO A 1 87 ? 26.062 3.719 -0.173 1 89.56 87 PRO A CA 1
ATOM 651 C C . PRO A 1 87 ? 25.25 2.531 0.357 1 89.56 87 PRO A C 1
ATOM 653 O O . PRO A 1 87 ? 25.328 1.437 -0.207 1 89.56 87 PRO A O 1
ATOM 656 N N . PRO A 1 88 ? 24.578 2.773 1.412 1 92.81 88 PRO A N 1
ATOM 657 C CA . PRO A 1 88 ? 23.656 1.733 1.885 1 92.81 88 PRO A CA 1
ATOM 658 C C . PRO A 1 88 ? 22.453 1.546 0.965 1 92.81 88 PRO A C 1
ATOM 660 O O . PRO A 1 88 ? 22.172 2.412 0.134 1 92.81 88 PRO A O 1
ATOM 663 N N . SER A 1 89 ? 21.797 0.386 1.133 1 94.25 89 SER A N 1
ATOM 664 C CA . SER A 1 89 ? 20.484 0.273 0.531 1 94.25 89 SER A CA 1
ATOM 665 C C . SER A 1 89 ? 19.469 1.178 1.234 1 94.25 89 SER A C 1
ATOM 667 O O . SER A 1 89 ? 19.734 1.667 2.336 1 94.25 89 SER A O 1
ATOM 669 N N . LEU A 1 90 ? 18.438 1.486 0.563 1 95.94 90 LEU A N 1
ATOM 670 C CA . LEU A 1 90 ? 17.406 2.354 1.122 1 95.94 90 LEU A CA 1
ATOM 671 C C . LEU A 1 90 ? 16.047 1.657 1.112 1 95.94 90 LEU A C 1
ATOM 673 O O . LEU A 1 90 ? 15.664 1.043 0.113 1 95.94 90 LEU A O 1
ATOM 677 N N . GLN A 1 91 ? 15.414 1.638 2.217 1 97.94 91 GLN A N 1
ATOM 678 C CA . GLN A 1 91 ? 14 1.266 2.293 1 97.94 91 GLN A CA 1
ATOM 679 C C . GLN A 1 91 ? 13.141 2.451 2.717 1 97.94 91 GLN A C 1
ATOM 681 O O . GLN A 1 91 ? 13.344 3.018 3.795 1 97.94 91 GLN A O 1
ATOM 686 N N . ALA A 1 92 ? 12.258 2.863 1.895 1 98.25 92 ALA A N 1
ATOM 687 C CA . ALA A 1 92 ? 11.375 3.994 2.17 1 98.25 92 ALA A CA 1
ATOM 688 C C . ALA A 1 92 ? 9.938 3.527 2.402 1 98.25 92 ALA A C 1
ATOM 690 O O . ALA A 1 92 ? 9.398 2.746 1.617 1 98.25 92 ALA A O 1
ATOM 691 N N . PHE A 1 93 ? 9.352 3.99 3.5 1 98.75 93 PHE A N 1
ATOM 692 C CA . PHE A 1 93 ? 7.949 3.719 3.809 1 98.75 93 PHE A CA 1
ATOM 693 C C . PHE A 1 93 ? 7.09 4.945 3.531 1 98.75 93 PHE A C 1
ATOM 695 O O . PHE A 1 93 ? 7.301 6.004 4.121 1 98.75 93 PHE A O 1
ATOM 702 N N . LEU A 1 94 ? 6.172 4.789 2.609 1 98.75 94 LEU A N 1
ATOM 703 C CA . LEU A 1 94 ? 5.176 5.828 2.361 1 98.75 94 LEU A CA 1
ATOM 704 C C . LEU A 1 94 ? 3.938 5.613 3.225 1 98.75 94 LEU A C 1
ATOM 706 O O . LEU A 1 94 ? 3.268 4.582 3.109 1 98.75 94 LEU A O 1
ATOM 710 N N . ASN A 1 95 ? 3.648 6.586 4.016 1 98.75 95 ASN A N 1
ATOM 711 C CA . ASN A 1 95 ? 2.564 6.43 4.977 1 98.75 95 ASN A CA 1
ATOM 712 C C . ASN A 1 95 ? 1.422 7.398 4.699 1 98.75 95 ASN A C 1
ATOM 714 O O . ASN A 1 95 ? 1.657 8.562 4.355 1 98.75 95 ASN A O 1
ATOM 718 N N . ASP A 1 96 ? 0.249 6.973 4.84 1 98.31 96 ASP A N 1
ATOM 719 C CA . ASP A 1 96 ? -0.982 7.754 4.906 1 98.31 96 ASP A CA 1
ATOM 720 C C . ASP A 1 96 ? -2.125 6.93 5.496 1 98.31 96 ASP A C 1
ATOM 722 O O . ASP A 1 96 ? -1.938 5.762 5.844 1 98.31 96 ASP A O 1
ATOM 726 N N . LEU A 1 97 ? -3.236 7.555 5.684 1 97.94 97 LEU A N 1
ATOM 727 C CA . LEU A 1 97 ? -4.406 6.84 6.18 1 97.94 97 LEU A CA 1
ATOM 728 C C . LEU A 1 97 ? -4.859 5.777 5.184 1 97.94 97 LEU A C 1
ATOM 730 O O . LEU A 1 97 ? -4.609 5.898 3.984 1 97.94 97 LEU A O 1
ATOM 734 N N . PRO A 1 98 ? -5.566 4.738 5.652 1 96.38 98 PRO A N 1
ATOM 735 C CA . PRO A 1 98 ? -5.93 3.586 4.824 1 96.38 98 PRO A CA 1
ATOM 736 C C . PRO A 1 98 ? -6.809 3.967 3.633 1 96.38 98 PRO A C 1
ATOM 738 O O . PRO A 1 98 ? -6.805 3.273 2.613 1 96.38 98 PRO A O 1
ATOM 741 N N . ARG A 1 99 ? -7.48 5.059 3.676 1 95.56 99 ARG A N 1
ATOM 742 C CA . ARG A 1 99 ? -8.398 5.441 2.605 1 95.56 99 ARG A CA 1
ATOM 743 C C . ARG A 1 99 ? -7.688 6.285 1.551 1 95.56 99 ARG A C 1
ATOM 745 O O . ARG A 1 99 ? -8.289 6.668 0.547 1 95.56 99 ARG A O 1
ATOM 752 N N . ASN A 1 100 ? -6.391 6.566 1.809 1 96.75 100 ASN A N 1
ATOM 753 C CA . ASN A 1 100 ? -5.586 7.219 0.777 1 96.75 100 ASN A CA 1
ATOM 754 C C . ASN A 1 100 ? -5.562 6.398 -0.511 1 96.75 100 ASN A C 1
ATOM 756 O O . ASN A 1 100 ? -5.762 5.184 -0.485 1 96.75 100 ASN A O 1
ATOM 760 N N . ASP A 1 101 ? -5.383 7.062 -1.617 1 96 101 ASP A N 1
ATOM 761 C CA . ASP A 1 101 ? -5.273 6.391 -2.908 1 96 101 ASP A CA 1
ATOM 762 C C . ASP A 1 101 ? -3.84 5.922 -3.16 1 96 101 ASP A C 1
ATOM 764 O O . ASP A 1 101 ? -3.127 6.504 -3.98 1 96 101 ASP A O 1
ATOM 768 N N . PHE A 1 102 ? -3.416 4.805 -2.666 1 97.31 102 PHE A N 1
ATOM 769 C CA . PHE A 1 102 ? -2.076 4.254 -2.822 1 97.31 102 PHE A CA 1
ATOM 770 C C . PHE A 1 102 ? -1.884 3.689 -4.227 1 97.31 102 PHE A C 1
ATOM 772 O O . PHE A 1 102 ? -0.764 3.66 -4.742 1 97.31 102 PHE A O 1
ATOM 779 N N . ASN A 1 103 ? -3.012 3.248 -4.836 1 96.31 103 ASN A N 1
ATOM 780 C CA . ASN A 1 103 ? -2.91 2.695 -6.184 1 96.31 103 ASN A CA 1
ATOM 781 C C . ASN A 1 103 ? -2.252 3.68 -7.145 1 96.31 103 ASN A C 1
ATOM 783 O O . ASN A 1 103 ? -1.428 3.287 -7.973 1 96.31 103 ASN A O 1
ATOM 787 N N . THR A 1 104 ? -2.586 4.941 -6.977 1 95.25 104 THR A N 1
ATOM 788 C CA . THR A 1 104 ? -2.031 5.965 -7.852 1 95.25 104 THR A CA 1
ATOM 789 C C . THR A 1 104 ? -0.522 6.082 -7.664 1 95.25 104 THR A C 1
ATOM 791 O O . THR A 1 104 ? 0.227 6.168 -8.641 1 95.25 104 THR A O 1
ATOM 794 N N . VAL A 1 105 ? -0.081 6.012 -6.449 1 95.5 105 VAL A N 1
ATOM 795 C CA . VAL A 1 105 ? 1.347 6.082 -6.156 1 95.5 105 VAL A CA 1
ATOM 796 C C . VAL A 1 105 ? 2.055 4.859 -6.73 1 95.5 105 VAL A C 1
ATOM 798 O O . VAL A 1 105 ? 3.102 4.98 -7.367 1 95.5 105 VAL A O 1
ATOM 801 N N . PHE A 1 106 ? 1.499 3.715 -6.578 1 96.56 106 PHE A N 1
ATOM 802 C CA . PHE A 1 106 ? 2.139 2.463 -6.969 1 96.56 106 PHE A CA 1
ATOM 803 C C . PHE A 1 106 ? 2.26 2.369 -8.484 1 96.56 106 PHE A C 1
ATOM 805 O O . PHE A 1 106 ? 3.242 1.832 -9 1 96.56 106 PHE A O 1
ATOM 812 N N . ARG A 1 107 ? 1.326 2.895 -9.172 1 94.25 107 ARG A N 1
ATOM 813 C CA . ARG A 1 107 ? 1.363 2.887 -10.633 1 94.25 107 ARG A CA 1
ATOM 814 C C . ARG A 1 107 ? 2.529 3.721 -11.156 1 94.25 107 ARG A C 1
ATOM 816 O O . ARG A 1 107 ? 2.996 3.51 -12.281 1 94.25 107 ARG A O 1
ATOM 823 N N . SER A 1 108 ? 3.023 4.602 -10.305 1 94.56 108 SER A N 1
ATOM 824 C CA . SER A 1 108 ? 4.125 5.465 -10.719 1 94.56 108 SER A CA 1
ATOM 825 C C . SER A 1 108 ? 5.473 4.84 -10.391 1 94.56 108 SER A C 1
ATOM 827 O O . SER A 1 108 ? 6.512 5.289 -10.875 1 94.56 108 SER A O 1
ATOM 829 N N . LEU A 1 109 ? 5.512 3.789 -9.672 1 95.69 109 LEU A N 1
ATOM 830 C CA . LEU A 1 109 ? 6.75 3.248 -9.125 1 95.69 109 LEU A CA 1
ATOM 831 C C . LEU A 1 109 ? 7.637 2.695 -10.234 1 95.69 109 LEU A C 1
ATOM 833 O O . LEU A 1 109 ? 8.852 2.92 -10.242 1 95.69 109 LEU A O 1
ATOM 837 N N . PRO A 1 110 ? 7.082 1.93 -11.234 1 93.81 110 PRO A N 1
ATOM 838 C CA . PRO A 1 110 ? 7.961 1.443 -12.297 1 93.81 110 PRO A CA 1
ATOM 839 C C . PRO A 1 110 ? 8.711 2.57 -13.008 1 93.81 110 PRO A C 1
ATOM 841 O O . PRO A 1 110 ? 9.914 2.463 -13.25 1 93.81 110 PRO A O 1
ATOM 844 N N . GLY A 1 111 ? 7.992 3.629 -13.297 1 92.31 111 GLY A N 1
ATOM 845 C CA . GLY A 1 111 ? 8.641 4.785 -13.891 1 92.31 111 GLY A CA 1
ATOM 846 C C . GLY A 1 111 ? 9.664 5.43 -12.977 1 92.31 111 GLY A C 1
ATOM 847 O O . GLY A 1 111 ? 10.734 5.84 -13.43 1 92.31 111 GLY A O 1
ATOM 848 N N . PHE A 1 112 ? 9.375 5.461 -11.773 1 94.25 112 PHE A N 1
ATOM 849 C CA . PHE A 1 112 ? 10.281 6.016 -10.773 1 94.25 112 PHE A CA 1
ATOM 850 C C . PHE A 1 112 ? 11.578 5.223 -10.727 1 94.25 112 PHE A C 1
ATOM 852 O O . PHE A 1 112 ? 12.664 5.801 -10.758 1 94.25 112 PHE A O 1
ATOM 859 N N . TYR A 1 113 ? 11.492 3.92 -10.68 1 92.75 113 TYR A N 1
ATOM 860 C CA . TYR A 1 113 ? 12.672 3.062 -10.609 1 92.75 113 TYR A CA 1
ATOM 861 C C . TYR A 1 113 ? 13.5 3.178 -11.883 1 92.75 113 TYR A C 1
ATOM 863 O O . TYR A 1 113 ? 14.734 3.174 -11.828 1 92.75 113 TYR A O 1
ATOM 871 N N . ASN A 1 114 ? 12.82 3.252 -13 1 91.75 114 ASN A N 1
ATOM 872 C CA . ASN A 1 114 ? 13.531 3.422 -14.258 1 91.75 114 ASN A CA 1
ATOM 873 C C . ASN A 1 114 ? 14.344 4.711 -14.273 1 91.75 114 ASN A C 1
ATOM 875 O O . ASN A 1 114 ? 15.492 4.723 -14.727 1 91.75 114 ASN A O 1
ATOM 879 N N . LYS A 1 115 ? 13.758 5.703 -13.773 1 90.94 115 LYS A N 1
ATOM 880 C CA . LYS A 1 115 ? 14.445 6.988 -13.719 1 90.94 115 LYS A CA 1
ATOM 881 C C . LYS A 1 115 ? 15.633 6.934 -12.758 1 90.94 115 LYS A C 1
ATOM 883 O O . LYS A 1 115 ? 16.688 7.504 -13.031 1 90.94 115 LYS A O 1
ATOM 888 N N . LEU A 1 116 ? 15.422 6.309 -11.672 1 88.69 116 LEU A N 1
ATOM 889 C CA . LEU A 1 116 ? 16.484 6.156 -10.688 1 88.69 116 LEU A CA 1
ATOM 890 C C . LEU A 1 116 ? 17.672 5.406 -11.281 1 88.69 116 LEU A C 1
ATOM 892 O O . LEU A 1 116 ? 18.828 5.777 -11.055 1 88.69 116 LEU A O 1
ATOM 896 N N . ASP A 1 117 ? 17.406 4.383 -12.008 1 86.38 117 ASP A N 1
ATOM 897 C CA . ASP A 1 117 ? 18.453 3.572 -12.625 1 86.38 117 ASP A CA 1
ATOM 898 C C . ASP A 1 117 ? 19.203 4.367 -13.688 1 86.38 117 ASP A C 1
ATOM 900 O O . ASP A 1 117 ? 20.422 4.227 -13.82 1 86.38 117 ASP A O 1
ATOM 904 N N . GLU A 1 118 ? 18.531 5.133 -14.414 1 84.88 118 GLU A N 1
ATOM 905 C CA . GLU A 1 118 ? 19.125 5.938 -15.477 1 84.88 118 GLU A CA 1
ATOM 906 C C . GLU A 1 118 ? 20 7.043 -14.898 1 84.88 118 GLU A C 1
ATOM 908 O O . GLU A 1 118 ? 21.078 7.32 -15.422 1 84.88 118 GLU A O 1
ATOM 913 N N . GLU A 1 119 ? 19.516 7.641 -13.922 1 79.44 119 GLU A N 1
ATOM 914 C CA . GLU A 1 119 ? 20.188 8.797 -13.344 1 79.44 119 GLU A CA 1
ATOM 915 C C . GLU A 1 119 ? 21.438 8.391 -12.586 1 79.44 119 GLU A C 1
ATOM 917 O O . GLU A 1 119 ? 22.422 9.148 -12.531 1 79.44 119 GLU A O 1
ATOM 922 N N . HIS A 1 120 ? 21.469 7.199 -12.07 1 72.31 120 HIS A N 1
ATOM 923 C CA . HIS A 1 120 ? 22.578 6.879 -11.18 1 72.31 120 HIS A CA 1
ATOM 924 C C . HIS A 1 120 ? 23.438 5.758 -11.75 1 72.31 120 HIS A C 1
ATOM 926 O O . HIS A 1 120 ? 24.281 5.199 -11.055 1 72.31 120 HIS A O 1
ATOM 932 N N . GLU A 1 121 ? 23.297 5.637 -12.992 1 64.31 121 GLU A N 1
ATOM 933 C CA . GLU A 1 121 ? 24.078 4.637 -13.703 1 64.31 121 GLU A CA 1
ATOM 934 C C . GLU A 1 121 ? 24.25 3.367 -12.867 1 64.31 121 GLU A C 1
ATOM 936 O O . GLU A 1 121 ? 25.359 2.842 -12.742 1 64.31 121 GLU A O 1
ATOM 941 N N . ASN A 1 122 ? 23.375 3.01 -12.133 1 61.66 122 ASN A N 1
ATOM 942 C CA . ASN A 1 122 ? 23.344 1.78 -11.352 1 61.66 122 ASN A CA 1
ATOM 943 C C . ASN A 1 122 ? 24.297 1.848 -10.156 1 61.66 122 ASN A C 1
ATOM 945 O O . ASN A 1 122 ? 24.75 0.815 -9.664 1 61.66 122 ASN A O 1
ATOM 949 N N . LYS A 1 123 ? 24.719 2.963 -9.883 1 66.06 123 LYS A N 1
ATOM 950 C CA . LYS A 1 123 ? 25.656 3.131 -8.773 1 66.06 123 LYS A CA 1
ATOM 951 C C . LYS A 1 123 ? 24.906 3.414 -7.469 1 66.06 123 LYS A C 1
ATOM 953 O O . LYS A 1 123 ? 25.516 3.473 -6.402 1 66.06 123 LYS A O 1
ATOM 958 N N . SER A 1 124 ? 23.578 3.521 -7.695 1 67.5 124 SER A N 1
ATOM 959 C CA . SER A 1 124 ? 22.781 3.715 -6.484 1 67.5 124 SER A CA 1
ATOM 960 C C . SER A 1 124 ? 22.516 2.389 -5.781 1 67.5 124 SER A C 1
ATOM 962 O O . SER A 1 124 ? 22.406 1.349 -6.43 1 67.5 124 SER A O 1
ATOM 964 N N . GLY A 1 125 ? 22.734 2.387 -4.465 1 78.12 125 GLY A N 1
ATOM 965 C CA . GLY A 1 125 ? 22.297 1.206 -3.73 1 78.12 125 GLY A CA 1
ATOM 966 C C . GLY A 1 125 ? 20.844 0.844 -3.971 1 78.12 125 GLY A C 1
ATOM 967 O O . GLY A 1 125 ? 20.062 1.672 -4.445 1 78.12 125 GLY A O 1
ATOM 968 N N . PRO A 1 126 ? 20.516 -0.391 -3.799 1 90.12 126 PRO A N 1
ATOM 969 C CA . PRO A 1 126 ? 19.141 -0.839 -3.977 1 90.12 126 PRO A CA 1
ATOM 970 C C . PRO A 1 126 ? 18.141 -0.012 -3.17 1 90.12 126 PRO A C 1
ATOM 972 O O . PRO A 1 126 ? 18.438 0.393 -2.043 1 90.12 126 PRO A O 1
ATOM 975 N N . CYS A 1 127 ? 17.078 0.359 -3.789 1 94.62 127 CYS A N 1
ATOM 976 C CA . CYS A 1 127 ? 16 1.108 -3.152 1 94.62 127 CYS A CA 1
ATOM 977 C C . CYS A 1 127 ? 14.719 0.292 -3.117 1 94.62 127 CYS A C 1
ATOM 979 O O . CYS A 1 127 ? 14.312 -0.278 -4.133 1 94.62 127 CYS A O 1
ATOM 981 N N . PHE A 1 128 ? 14.125 0.196 -1.96 1 97.44 128 PHE A N 1
ATOM 982 C CA . PHE A 1 128 ? 12.906 -0.565 -1.744 1 97.44 128 PHE A CA 1
ATOM 983 C C . PHE A 1 128 ? 11.797 0.331 -1.2 1 97.44 128 PHE A C 1
ATOM 985 O O . PHE A 1 128 ? 11.875 0.799 -0.062 1 97.44 128 PHE A O 1
ATOM 992 N N . ILE A 1 129 ? 10.742 0.548 -1.981 1 97.81 129 ILE A N 1
ATOM 993 C CA . ILE A 1 129 ? 9.672 1.437 -1.553 1 97.81 129 ILE A CA 1
ATOM 994 C C . ILE A 1 129 ? 8.461 0.611 -1.104 1 97.81 129 ILE A C 1
ATOM 996 O O . ILE A 1 129 ? 7.938 -0.199 -1.871 1 97.81 129 ILE A O 1
ATOM 1000 N N . ALA A 1 130 ? 8.078 0.788 0.131 1 98.31 130 ALA A N 1
ATOM 1001 C CA . ALA A 1 130 ? 6.91 0.139 0.723 1 98.31 130 ALA A CA 1
ATOM 1002 C C . ALA A 1 130 ? 5.867 1.168 1.144 1 98.31 130 ALA A C 1
ATOM 1004 O O . ALA A 1 130 ? 6.141 2.371 1.159 1 98.31 130 ALA A O 1
ATOM 1005 N N . ALA A 1 131 ? 4.68 0.727 1.325 1 98.31 131 ALA A N 1
ATOM 1006 C CA . ALA A 1 131 ? 3.633 1.58 1.884 1 98.31 131 ALA A CA 1
ATOM 1007 C C . ALA A 1 131 ? 3.24 1.121 3.285 1 98.31 131 ALA A C 1
ATOM 1009 O O . ALA A 1 131 ? 3.234 -0.078 3.574 1 98.31 131 ALA A O 1
ATOM 1010 N N . MET A 1 132 ? 2.953 2.057 4.133 1 98.44 132 MET A N 1
ATOM 1011 C CA . MET A 1 132 ? 2.533 1.816 5.512 1 98.44 132 MET A CA 1
ATOM 1012 C C . MET A 1 132 ? 1.221 2.531 5.812 1 98.44 132 MET A C 1
ATOM 1014 O O . MET A 1 132 ? 1.22 3.623 6.383 1 98.44 132 MET A O 1
ATOM 1018 N N . PRO A 1 133 ? 0.079 1.85 5.504 1 97.94 133 PRO A N 1
ATOM 1019 C CA . PRO A 1 133 ? -1.211 2.477 5.801 1 97.94 133 PRO A CA 1
ATOM 1020 C C . PRO A 1 133 ? -1.51 2.531 7.297 1 97.94 133 PRO A C 1
ATOM 1022 O O . PRO A 1 133 ? -1.301 1.544 8.008 1 97.94 133 PRO A O 1
ATOM 1025 N N . GLY A 1 134 ? -1.941 3.684 7.762 1 97.44 134 GLY A N 1
ATOM 1026 C CA . GLY A 1 134 ? -2.289 3.852 9.164 1 97.44 134 GLY A CA 1
ATOM 1027 C C . GLY A 1 134 ? -2.137 5.281 9.648 1 97.44 134 GLY A C 1
ATOM 1028 O O . GLY A 1 134 ? -1.507 6.105 8.984 1 97.44 134 GLY A O 1
ATOM 1029 N N . SER A 1 135 ? -2.703 5.539 10.797 1 97.62 135 SER A N 1
ATOM 1030 C CA . SER A 1 135 ? -2.574 6.863 11.398 1 97.62 135 SER A CA 1
ATOM 1031 C C . SER A 1 135 ? -1.222 7.035 12.078 1 97.62 135 SER A C 1
ATOM 1033 O O . SER A 1 135 ? -0.79 6.164 12.836 1 97.62 135 SER A O 1
ATOM 1035 N N . PHE A 1 136 ? -0.533 8.148 11.797 1 98.25 136 PHE A N 1
ATOM 1036 C CA . PHE A 1 136 ? 0.749 8.375 12.453 1 98.25 136 PHE A CA 1
ATOM 1037 C C . PHE A 1 136 ? 0.546 8.898 13.875 1 98.25 136 PHE A C 1
ATOM 1039 O O . PHE A 1 136 ? 1.514 9.094 14.609 1 98.25 136 PHE A O 1
ATOM 1046 N N . TYR A 1 137 ? -0.725 9.109 14.281 1 98.12 137 TYR A N 1
ATOM 1047 C CA . TYR A 1 137 ? -1.026 9.352 15.688 1 98.12 137 TYR A CA 1
ATOM 1048 C C . TYR A 1 137 ? -1.173 8.039 16.438 1 98.12 137 TYR A C 1
ATOM 1050 O O . TYR A 1 137 ? -2.158 7.832 17.156 1 98.12 137 TYR A O 1
ATOM 1058 N N . GLY A 1 138 ? -0.262 7.184 16.359 1 96.38 138 GLY A N 1
ATOM 1059 C CA . GLY A 1 138 ? -0.071 5.855 16.922 1 96.38 138 GLY A CA 1
ATOM 1060 C C . GLY A 1 138 ? 1.132 5.129 16.359 1 96.38 138 GLY A C 1
ATOM 1061 O O . GLY A 1 138 ? 1.873 5.688 15.539 1 96.38 138 GLY A O 1
ATOM 1062 N N . ARG A 1 139 ? 1.28 3.904 16.734 1 96.38 139 ARG A N 1
ATOM 1063 C CA . ARG A 1 139 ? 2.412 3.096 16.297 1 96.38 139 ARG A CA 1
ATOM 1064 C C . ARG A 1 139 ? 2.225 2.629 14.859 1 96.38 139 ARG A C 1
ATOM 1066 O O . ARG A 1 139 ? 1.126 2.23 14.469 1 96.38 139 ARG A O 1
ATOM 1073 N N . LEU A 1 140 ? 3.32 2.705 14.102 1 97.94 140 LEU A N 1
ATOM 1074 C CA . LEU A 1 140 ? 3.273 2.293 12.703 1 97.94 140 LEU A CA 1
ATOM 1075 C C . LEU A 1 140 ? 4.391 1.302 12.398 1 97.94 140 LEU A C 1
ATOM 1077 O O . LEU A 1 140 ? 4.266 0.487 11.477 1 97.94 140 LEU A O 1
ATOM 1081 N N . PHE A 1 141 ? 5.488 1.428 13.133 1 98.5 141 PHE A N 1
ATOM 1082 C CA . PHE A 1 141 ? 6.691 0.673 12.797 1 98.5 141 PHE A CA 1
ATOM 1083 C C . PHE A 1 141 ? 7.23 -0.06 14.023 1 98.5 141 PHE A C 1
ATOM 1085 O O . PHE A 1 141 ? 6.914 0.302 15.156 1 98.5 141 PHE A O 1
ATOM 1092 N N . PRO A 1 142 ? 8.023 -1.11 13.797 1 97.81 142 PRO A N 1
ATOM 1093 C CA . PRO A 1 142 ? 8.688 -1.783 14.914 1 97.81 142 PRO A CA 1
ATOM 1094 C C . PRO A 1 142 ? 9.617 -0.855 15.695 1 97.81 142 PRO A C 1
ATOM 1096 O O . PRO A 1 142 ? 10.023 0.192 15.188 1 97.81 142 PRO A O 1
ATOM 1099 N N . ASP A 1 143 ? 9.938 -1.278 16.875 1 97.5 143 ASP A N 1
ATOM 1100 C CA . ASP A 1 143 ? 10.82 -0.493 17.734 1 97.5 143 ASP A CA 1
ATOM 1101 C C . ASP A 1 143 ? 12.188 -0.305 17.094 1 97.5 143 ASP A C 1
ATOM 1103 O O . ASP A 1 143 ? 12.734 -1.239 16.5 1 97.5 143 ASP A O 1
ATOM 1107 N N . ASN A 1 144 ? 12.672 0.919 17.141 1 97.44 144 ASN A N 1
ATOM 1108 C CA . ASN A 1 144 ? 14.039 1.23 16.734 1 97.44 144 ASN A CA 1
ATOM 1109 C C . ASN A 1 144 ? 14.328 0.743 15.312 1 97.44 144 ASN A C 1
ATOM 1111 O O . ASN A 1 144 ? 15.359 0.119 15.062 1 97.44 144 ASN A O 1
ATOM 1115 N N . SER A 1 145 ? 13.383 0.991 14.43 1 97.62 145 SER A N 1
ATOM 1116 C CA . SER A 1 145 ? 13.508 0.428 13.094 1 97.62 145 SER A CA 1
ATOM 1117 C C . SER A 1 145 ? 13.734 1.521 12.055 1 97.62 145 SER A C 1
ATOM 1119 O O . SER A 1 145 ? 14.211 1.244 10.945 1 97.62 145 SER A O 1
ATOM 1121 N N . LEU A 1 146 ? 13.477 2.791 12.375 1 98.38 146 LEU A N 1
ATOM 1122 C CA . LEU A 1 146 ? 13.594 3.891 11.43 1 98.38 146 LEU A CA 1
ATOM 1123 C C . LEU A 1 146 ? 14.828 4.738 11.734 1 98.38 146 LEU A C 1
ATOM 1125 O O . LEU A 1 146 ? 15.234 4.859 12.891 1 98.38 146 LEU A O 1
ATOM 1129 N N . HIS A 1 147 ? 15.359 5.309 10.672 1 98.38 147 HIS A N 1
ATOM 1130 C CA . HIS A 1 147 ? 16.5 6.199 10.82 1 98.38 147 HIS A CA 1
ATOM 1131 C C . HIS A 1 147 ? 16.109 7.656 10.594 1 98.38 147 HIS A C 1
ATOM 1133 O O . HIS A 1 147 ? 16.672 8.562 11.219 1 98.38 147 HIS A O 1
ATOM 1139 N N . PHE A 1 148 ? 15.156 7.883 9.742 1 98.56 148 PHE A N 1
ATOM 1140 C CA . PHE A 1 148 ? 14.75 9.234 9.383 1 98.56 148 PHE A CA 1
ATOM 1141 C C . PHE A 1 148 ? 13.258 9.281 9.07 1 98.56 148 PHE A C 1
ATOM 1143 O O . PHE A 1 148 ? 12.727 8.383 8.414 1 98.56 148 PHE A O 1
ATOM 1150 N N . VAL A 1 149 ? 12.625 10.336 9.57 1 98.88 149 VAL A N 1
ATOM 1151 C CA . VAL A 1 149 ? 11.203 10.539 9.297 1 98.88 149 VAL A CA 1
ATOM 1152 C C . VAL A 1 149 ? 10.992 11.93 8.688 1 98.88 149 VAL A C 1
ATOM 1154 O O . VAL A 1 149 ? 11.484 12.922 9.219 1 98.88 149 VAL A O 1
ATOM 1157 N N . HIS A 1 150 ? 10.328 11.953 7.578 1 98.81 150 HIS A N 1
ATOM 1158 C CA . HIS A 1 150 ? 9.922 13.172 6.895 1 98.81 150 HIS A CA 1
ATOM 1159 C C . HIS A 1 150 ? 8.398 13.32 6.906 1 98.81 150 HIS A C 1
ATOM 1161 O O . HIS A 1 150 ? 7.672 12.336 6.77 1 98.81 150 HIS A O 1
ATOM 1167 N N . SER A 1 151 ? 7.906 14.453 7.18 1 98.81 151 SER A N 1
ATOM 1168 C CA . SER A 1 151 ? 6.5 14.797 6.992 1 98.81 151 SER A CA 1
ATOM 1169 C C . SER A 1 151 ? 6.344 16.234 6.492 1 98.81 151 SER A C 1
ATOM 1171 O O . SER A 1 151 ? 7.012 17.141 6.988 1 98.81 151 SER A O 1
ATOM 1173 N N . SER A 1 152 ? 5.562 16.375 5.457 1 98.19 152 SER A N 1
ATOM 1174 C CA . SER A 1 152 ? 5.316 17.703 4.906 1 98.19 152 SER A CA 1
ATOM 1175 C C . SER A 1 152 ? 3.828 17.938 4.688 1 98.19 152 SER A C 1
ATOM 1177 O O . SER A 1 152 ? 3.189 17.25 3.896 1 98.19 152 SER A O 1
ATOM 1179 N N . TYR A 1 153 ? 3.277 18.922 5.422 1 96.75 153 TYR A N 1
ATOM 1180 C CA . TYR A 1 153 ? 1.893 19.375 5.293 1 96.75 153 TYR A CA 1
ATOM 1181 C C . TYR A 1 153 ? 0.927 18.234 5.59 1 96.75 153 TYR A C 1
ATOM 1183 O O . TYR A 1 153 ? -0.011 17.984 4.828 1 96.75 153 TYR A O 1
ATOM 1191 N N . ALA A 1 154 ? 1.225 17.531 6.641 1 97.75 154 ALA A N 1
ATOM 1192 C CA . ALA A 1 154 ? 0.33 16.469 7.09 1 97.75 154 ALA A CA 1
ATOM 1193 C C . ALA A 1 154 ? -0.031 16.641 8.562 1 97.75 154 ALA A C 1
ATOM 1195 O O . ALA A 1 154 ? -1.173 16.391 8.961 1 97.75 154 ALA A O 1
ATOM 1196 N N . LEU A 1 155 ? 0.825 17.141 9.367 1 98 155 LEU A N 1
ATOM 1197 C CA . LEU A 1 155 ? 0.702 17.156 10.82 1 98 155 LEU A CA 1
ATOM 1198 C C . LEU A 1 155 ? -0.384 18.125 11.266 1 98 155 LEU A C 1
ATOM 1200 O O . LEU A 1 155 ? -0.896 18.031 12.383 1 98 155 LEU A O 1
ATOM 1204 N N . MET A 1 156 ? -0.72 19.094 10.422 1 97.38 156 MET A N 1
ATOM 1205 C CA . MET A 1 156 ? -1.759 20.047 10.805 1 97.38 156 MET A CA 1
ATOM 1206 C C . MET A 1 156 ? -3.123 19.375 10.859 1 97.38 156 MET A C 1
ATOM 1208 O O . MET A 1 156 ? -4.055 19.891 11.477 1 97.38 156 MET A O 1
ATOM 1212 N N . TRP A 1 157 ? -3.266 18.266 10.141 1 98.06 157 TRP A N 1
ATOM 1213 C CA . TRP A 1 157 ? -4.48 17.469 10.258 1 98.06 157 TRP A CA 1
ATOM 1214 C C . TRP A 1 157 ? -4.473 16.656 11.539 1 98.06 157 TRP A C 1
ATOM 1216 O O . TRP A 1 157 ? -3.768 15.648 11.641 1 98.06 157 TRP A O 1
ATOM 1226 N N . ILE A 1 158 ? -5.289 17.016 12.453 1 98.06 158 ILE A N 1
ATOM 1227 C CA . ILE A 1 158 ? -5.297 16.359 13.758 1 98.06 158 ILE A CA 1
ATOM 1228 C C . ILE A 1 158 ? -6.152 15.102 13.688 1 98.06 158 ILE A C 1
ATOM 1230 O O . ILE A 1 158 ? -6.898 14.898 12.727 1 98.06 158 ILE A O 1
ATOM 1234 N N . SER A 1 159 ? -6.043 14.195 14.633 1 97.44 159 SER A N 1
ATOM 1235 C CA . SER A 1 159 ? -6.508 12.812 14.555 1 97.44 159 SER A CA 1
ATOM 1236 C C . SER A 1 159 ? -8.031 12.742 14.57 1 97.44 159 SER A C 1
ATOM 1238 O O . SER A 1 159 ? -8.617 11.781 14.07 1 97.44 159 SER A O 1
ATOM 1240 N N . GLU A 1 160 ? -8.688 13.734 15.242 1 96.94 160 GLU A N 1
ATOM 1241 C CA . GLU A 1 160 ? -10.141 13.781 15.328 1 96.94 160 GLU A CA 1
ATOM 1242 C C . GLU A 1 160 ? -10.633 15.203 15.594 1 96.94 160 GLU A C 1
ATOM 1244 O O . GLU A 1 160 ? -9.859 16.047 16.047 1 96.94 160 GLU A O 1
ATOM 1249 N N . VAL A 1 161 ? -11.836 15.414 15.25 1 96.56 161 VAL A N 1
ATOM 1250 C CA . VAL A 1 161 ? -12.477 16.656 15.68 1 96.56 161 VAL A CA 1
ATOM 1251 C C . VAL A 1 161 ? -12.617 16.672 17.203 1 96.56 161 VAL A C 1
ATOM 1253 O O . VAL A 1 161 ? -13.062 15.695 17.797 1 96.56 161 VAL A O 1
ATOM 1256 N N . PRO A 1 162 ? -12.195 17.828 17.734 1 96.31 162 PRO A N 1
ATOM 1257 C CA . PRO A 1 162 ? -12.328 17.875 19.203 1 96.31 162 PRO A CA 1
ATOM 1258 C C . PRO A 1 162 ? -13.742 17.547 19.672 1 96.31 162 PRO A C 1
ATOM 1260 O O . PRO A 1 162 ? -14.703 18.141 19.203 1 96.31 162 PRO A O 1
ATOM 1263 N N . LYS A 1 163 ? -13.828 16.656 20.578 1 92.38 163 LYS A N 1
ATOM 1264 C CA . LYS A 1 163 ? -15.117 16.141 21.031 1 92.38 163 LYS A CA 1
ATOM 1265 C C . LYS A 1 163 ? -15.93 17.219 21.734 1 92.38 163 LYS A C 1
ATOM 1267 O O . LYS A 1 163 ? -17.156 17.188 21.719 1 92.38 163 LYS A O 1
ATOM 1272 N N . GLY A 1 164 ? -15.258 18.141 22.266 1 93.38 164 GLY A N 1
ATOM 1273 C CA . GLY A 1 164 ? -15.922 19.188 23.047 1 93.38 164 GLY A CA 1
ATOM 1274 C C . GLY A 1 164 ? -16.609 20.219 22.188 1 93.38 164 GLY A C 1
ATOM 1275 O O . GLY A 1 164 ? -17.359 21.062 22.703 1 93.38 164 GLY A O 1
ATOM 1276 N N . LEU A 1 165 ? -16.453 20.156 20.906 1 95.12 165 LEU A N 1
ATOM 1277 C CA . LEU A 1 165 ? -17 21.172 20.016 1 95.12 165 LEU A CA 1
ATOM 1278 C C . LEU A 1 165 ? -18.5 20.969 19.828 1 95.12 165 LEU A C 1
ATOM 1280 O O . LEU A 1 165 ? -19.203 21.844 19.328 1 95.12 165 LEU A O 1
ATOM 1284 N N . VAL A 1 166 ? -18.938 19.828 20.156 1 89.06 166 VAL A N 1
ATOM 1285 C CA . VAL A 1 166 ? -20.359 19.531 20.172 1 89.06 166 VAL A CA 1
ATOM 1286 C C . VAL A 1 166 ? -20.797 19.188 21.578 1 89.06 166 VAL A C 1
ATOM 1288 O O . VAL A 1 166 ? -20.203 18.328 22.234 1 89.06 166 VAL A O 1
ATOM 1291 N N . THR A 1 167 ? -21.766 19.844 21.984 1 84.25 167 THR A N 1
ATOM 1292 C CA . THR A 1 167 ? -22.266 19.594 23.328 1 84.25 167 THR A CA 1
ATOM 1293 C C . THR A 1 167 ? -22.953 18.234 23.406 1 84.25 167 THR A C 1
ATOM 1295 O O . THR A 1 167 ? -23.234 17.609 22.375 1 84.25 167 THR A O 1
ATOM 1298 N N . LYS A 1 168 ? -23.312 17.797 24.688 1 83.88 168 LYS A N 1
ATOM 1299 C CA . LYS A 1 168 ? -24.016 16.547 24.906 1 83.88 168 LYS A CA 1
ATOM 1300 C C . LYS A 1 168 ? -25.406 16.578 24.281 1 83.88 168 LYS A C 1
ATOM 1302 O O . LYS A 1 168 ? -25.938 15.547 23.891 1 83.88 168 LYS A O 1
ATOM 1307 N N . GLY A 1 169 ? -25.891 17.766 24.109 1 82.5 169 GLY A N 1
ATOM 1308 C CA . GLY A 1 169 ? -27.219 17.953 23.531 1 82.5 169 GLY A CA 1
ATOM 1309 C C . GLY A 1 169 ? -27.188 18.016 22.016 1 82.5 169 GLY A C 1
ATOM 1310 O O . GLY A 1 169 ? -28.234 18.156 21.375 1 82.5 169 GLY A O 1
ATOM 1311 N N . GLY A 1 170 ? -26.062 18.047 21.484 1 82.56 170 GLY A N 1
ATOM 1312 C CA . GLY A 1 170 ? -25.938 18 20.031 1 82.56 170 GLY A CA 1
ATOM 1313 C C . GLY A 1 170 ? -25.766 19.359 19.406 1 82.56 170 GLY A C 1
ATOM 1314 O O . GLY A 1 170 ? -25.797 19.5 18.188 1 82.56 170 GLY A O 1
ATOM 1315 N N . GLU A 1 171 ? -25.516 20.312 20.281 1 89.25 171 GLU A N 1
ATOM 1316 C CA . GLU A 1 171 ? -25.359 21.688 19.766 1 89.25 171 GLU A CA 1
ATOM 1317 C C . GLU A 1 171 ? -23.891 22 19.484 1 89.25 171 GLU A C 1
ATOM 1319 O O . GLU A 1 171 ? -23.016 21.656 20.266 1 89.25 171 GLU A O 1
ATOM 1324 N N . GLY A 1 172 ? -23.688 22.594 18.328 1 92.44 172 GLY A N 1
ATOM 1325 C CA . GLY A 1 172 ? -22.328 22.984 17.969 1 92.44 172 GLY A CA 1
ATOM 1326 C C . GLY A 1 172 ? -21.844 24.219 18.703 1 92.44 172 GLY A C 1
ATOM 1327 O O . GLY A 1 172 ? -22.594 25.188 18.859 1 92.44 172 GLY A O 1
ATOM 1328 N N . LEU A 1 173 ? -20.625 24.156 19.156 1 94.19 173 LEU A N 1
ATOM 1329 C CA . LEU A 1 173 ? -20.016 25.297 19.859 1 94.19 173 LEU A CA 1
ATOM 1330 C C . LEU A 1 173 ? -19.5 26.328 18.859 1 94.19 173 LEU A C 1
ATOM 1332 O O . LEU A 1 173 ? -19.312 27.484 19.203 1 94.19 173 LEU A O 1
ATOM 1336 N N . ASN A 1 174 ? -19.234 25.891 17.688 1 95.75 174 ASN A N 1
ATOM 1337 C CA . ASN A 1 174 ? -18.625 26.734 16.656 1 95.75 174 ASN A CA 1
ATOM 1338 C C . ASN A 1 174 ? -19.609 27.047 15.531 1 95.75 174 ASN A C 1
ATOM 1340 O O . ASN A 1 174 ? -19.25 26.969 14.352 1 95.75 174 ASN A O 1
ATOM 1344 N N . LYS A 1 175 ? -20.781 27.406 15.898 1 94.38 175 LYS A N 1
ATOM 1345 C CA . LYS A 1 175 ? -21.859 27.594 14.93 1 94.38 175 LYS A CA 1
ATOM 1346 C C . LYS A 1 175 ? -21.469 28.625 13.867 1 94.38 175 LYS A C 1
ATOM 1348 O O . LYS A 1 175 ? -20.875 29.656 14.18 1 94.38 175 LYS A O 1
ATOM 1353 N N . GLY A 1 176 ? -21.75 28.25 12.695 1 93.88 176 GLY A N 1
ATOM 1354 C CA . GLY A 1 176 ? -21.516 29.141 11.57 1 93.88 176 GLY A CA 1
ATOM 1355 C C . GLY A 1 176 ? -20.109 29.031 11.008 1 93.88 176 GLY A C 1
ATOM 1356 O O . GLY A 1 176 ? -19.797 29.594 9.953 1 93.88 176 GLY A O 1
ATOM 1357 N N . ASN A 1 177 ? -19.219 28.312 11.68 1 94.69 177 ASN A N 1
ATOM 1358 C CA . ASN A 1 177 ? -17.828 28.125 11.258 1 94.69 177 ASN A CA 1
ATOM 1359 C C . ASN A 1 177 ? -17.484 26.641 11.102 1 94.69 177 ASN A C 1
ATOM 1361 O O . ASN A 1 177 ? -18.188 25.781 11.602 1 94.69 177 ASN A O 1
ATOM 1365 N N . ILE A 1 178 ? -16.375 26.422 10.367 1 96.31 178 ILE A N 1
ATOM 1366 C CA . ILE A 1 178 ? -15.969 25.031 10.211 1 96.31 178 ILE A CA 1
ATOM 1367 C C . ILE A 1 178 ? -14.594 24.828 10.844 1 96.31 178 ILE A C 1
ATOM 1369 O O . ILE A 1 178 ? -14.078 23.703 10.867 1 96.31 178 ILE A O 1
ATOM 1373 N N . TYR A 1 179 ? -13.977 25.875 11.258 1 95.56 179 TYR A N 1
ATOM 1374 C CA . TYR A 1 179 ? -12.688 25.906 11.945 1 95.56 179 TYR A CA 1
ATOM 1375 C C . TYR A 1 179 ? -12.586 27.141 12.844 1 95.56 179 TYR A C 1
ATOM 1377 O O . TYR A 1 179 ? -13.555 27.891 12.992 1 95.56 179 TYR A O 1
ATOM 1385 N N . ILE A 1 180 ? -11.453 27.344 13.492 1 95.06 180 ILE A N 1
ATOM 1386 C CA . ILE A 1 180 ? -11.242 28.531 14.312 1 95.06 180 ILE A CA 1
ATOM 1387 C C . ILE A 1 180 ? -11.32 29.781 13.438 1 95.06 180 ILE A C 1
ATOM 1389 O O . ILE A 1 180 ? -10.594 29.891 12.445 1 95.06 180 ILE A O 1
ATOM 1393 N N . ALA A 1 181 ? -12.273 30.578 13.758 1 91.69 181 ALA A N 1
ATOM 1394 C CA . ALA A 1 181 ? -12.508 31.828 13.031 1 91.69 181 ALA A CA 1
ATOM 1395 C C . ALA A 1 181 ? -12.516 33.031 13.977 1 91.69 181 ALA A C 1
ATOM 1397 O O . ALA A 1 181 ? -12.438 32.844 15.195 1 91.69 181 ALA A O 1
ATOM 1398 N N . LYS A 1 182 ? -12.578 34.188 13.383 1 86.56 182 LYS A N 1
ATOM 1399 C CA . LYS A 1 182 ? -12.648 35.438 14.164 1 86.56 182 LYS A CA 1
ATOM 1400 C C . LYS A 1 182 ? -13.875 35.438 15.078 1 86.56 182 LYS A C 1
ATOM 1402 O O . LYS A 1 182 ? -13.828 36 16.172 1 86.56 182 LYS A O 1
ATOM 1407 N N . THR A 1 183 ? -14.875 34.812 14.664 1 89.38 183 THR A N 1
ATOM 1408 C CA . THR A 1 183 ? -16.141 34.812 15.391 1 89.38 183 THR A CA 1
ATOM 1409 C C . THR A 1 183 ? -16.203 33.656 16.375 1 89.38 183 THR A C 1
ATOM 1411 O O . THR A 1 183 ? -17.156 33.531 17.141 1 89.38 183 THR A O 1
ATOM 1414 N N . SER A 1 184 ? -15.219 32.75 16.359 1 93.31 184 SER A N 1
ATOM 1415 C CA . SER A 1 184 ? -15.219 31.609 17.25 1 93.31 184 SER A CA 1
ATOM 1416 C C . SER A 1 184 ? -14.969 32.031 18.703 1 93.31 184 SER A C 1
ATOM 1418 O O . SER A 1 184 ? -14.188 32.938 18.953 1 93.31 184 SER A O 1
ATOM 1420 N N . SER A 1 185 ? -15.602 31.406 19.656 1 91.56 185 SER A N 1
ATOM 1421 C CA . SER A 1 185 ? -15.352 31.656 21.078 1 91.56 185 SER A CA 1
ATOM 1422 C C . SER A 1 185 ? -14.008 31.094 21.516 1 91.56 185 SER A C 1
ATOM 1424 O O . SER A 1 185 ? -13.477 30.188 20.875 1 91.56 185 SER A O 1
ATOM 1426 N N . PRO A 1 186 ? -13.523 31.578 22.594 1 93.38 186 PRO A N 1
ATOM 1427 C CA . PRO A 1 186 ? -12.266 31.047 23.125 1 93.38 186 PRO A CA 1
ATOM 1428 C C . PRO A 1 186 ? -12.344 29.562 23.438 1 93.38 186 PRO A C 1
ATOM 1430 O O . PRO A 1 186 ? -11.328 28.859 23.375 1 93.38 186 PRO A O 1
ATOM 1433 N N . ALA A 1 187 ? -13.5 29.141 23.734 1 94.38 187 ALA A N 1
ATOM 1434 C CA . ALA A 1 187 ? -13.688 27.719 24.047 1 94.38 187 ALA A CA 1
ATOM 1435 C C . ALA A 1 187 ? -13.359 26.844 22.844 1 94.38 187 ALA A C 1
ATOM 1437 O O . ALA A 1 187 ? -12.828 25.75 22.984 1 94.38 187 ALA A O 1
ATOM 1438 N N . VAL A 1 188 ? -13.688 27.328 21.703 1 95.88 188 VAL A N 1
ATOM 1439 C CA . VAL A 1 188 ? -13.414 26.594 20.469 1 95.88 188 VAL A CA 1
ATOM 1440 C C . VAL A 1 188 ? -11.906 26.438 20.297 1 95.88 188 VAL A C 1
ATOM 1442 O O . VAL A 1 188 ? -11.422 25.344 20.031 1 95.88 188 VAL A O 1
ATOM 1445 N N . PHE A 1 189 ? -11.227 27.5 20.516 1 96.12 189 PHE A N 1
ATOM 1446 C CA . PHE A 1 189 ? -9.766 27.469 20.422 1 96.12 189 PHE A CA 1
ATOM 1447 C C . PHE A 1 189 ? -9.188 26.469 21.422 1 96.12 189 PHE A C 1
ATOM 1449 O O . PHE A 1 189 ? -8.328 25.656 21.062 1 96.12 189 PHE A O 1
ATOM 1456 N N . ASN A 1 190 ? -9.617 26.516 22.609 1 96.62 190 ASN A N 1
ATOM 1457 C CA . ASN A 1 190 ? -9.094 25.656 23.656 1 96.62 190 ASN A CA 1
ATOM 1458 C C . ASN A 1 190 ? -9.281 24.188 23.312 1 96.62 190 ASN A C 1
ATOM 1460 O O . ASN A 1 190 ? -8.406 23.359 23.578 1 96.62 190 ASN A O 1
ATOM 1464 N N . GLU A 1 191 ? -10.43 23.875 22.75 1 97 191 GLU A N 1
ATOM 1465 C CA . GLU A 1 191 ? -10.695 22.5 22.359 1 97 191 GLU A CA 1
ATOM 1466 C C . GLU A 1 191 ? -9.703 22.047 21.297 1 97 191 GLU A C 1
ATOM 1468 O O . GLU A 1 191 ? -9.156 20.938 21.375 1 97 191 GLU A O 1
ATOM 1473 N N . TYR A 1 192 ? -9.461 22.875 20.312 1 97.75 192 TYR A N 1
ATOM 1474 C CA . TYR A 1 192 ? -8.531 22.547 19.234 1 97.75 192 TYR A CA 1
ATOM 1475 C C . TYR A 1 192 ? -7.109 22.422 19.766 1 97.75 192 TYR A C 1
ATOM 1477 O O . TYR A 1 192 ? -6.379 21.5 19.406 1 97.75 192 TYR A O 1
ATOM 1485 N N . PHE A 1 193 ? -6.762 23.328 20.609 1 97.62 193 PHE A N 1
ATOM 1486 C CA . PHE A 1 193 ? -5.414 23.359 21.172 1 97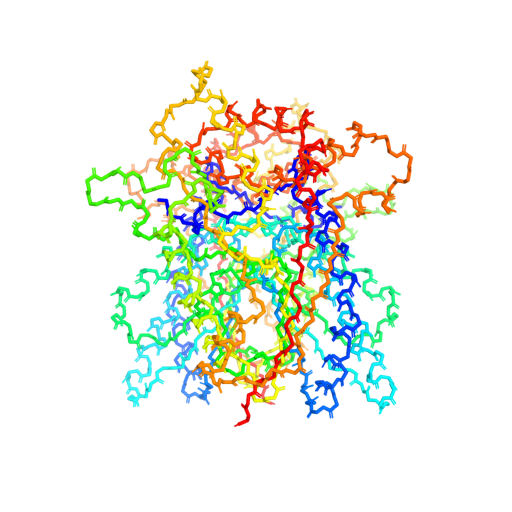.62 193 PHE A CA 1
ATOM 1487 C C . PHE A 1 193 ? -5.152 22.094 21.984 1 97.62 193 PHE A C 1
ATOM 1489 O O . PHE A 1 193 ? -4.09 21.484 21.875 1 97.62 193 PHE A O 1
ATOM 1496 N N . GLU A 1 194 ? -6.105 21.719 22.75 1 97.94 194 GLU A N 1
ATOM 1497 C CA . GLU A 1 194 ? -5.965 20.531 23.578 1 97.94 194 GLU A CA 1
ATOM 1498 C C . GLU A 1 194 ? -5.828 19.266 22.719 1 97.94 194 GLU A C 1
ATOM 1500 O O . GLU A 1 194 ? -5.043 18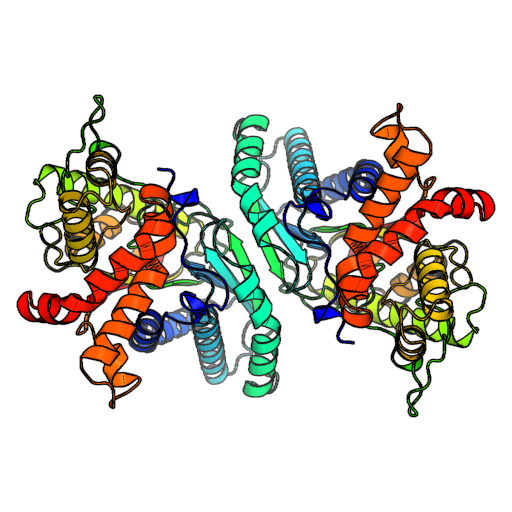.375 23.031 1 97.94 194 GLU A O 1
ATOM 1505 N N . GLN A 1 195 ? -6.594 19.219 21.719 1 98 195 GLN A N 1
ATOM 1506 C CA . GLN A 1 195 ? -6.504 18.078 20.812 1 98 195 GLN A CA 1
ATOM 1507 C C . GLN A 1 195 ? -5.141 18.031 20.125 1 98 195 GLN A C 1
ATOM 1509 O O . GLN A 1 195 ? -4.555 16.969 19.969 1 98 195 GLN A O 1
ATOM 1514 N N . PHE A 1 196 ? -4.66 19.219 19.734 1 98.19 196 PHE A N 1
ATOM 1515 C CA . PHE A 1 196 ? -3.332 19.312 19.141 1 98.19 196 PHE A CA 1
ATOM 1516 C C . PHE A 1 196 ? -2.271 18.797 20.109 1 98.19 196 PHE A C 1
ATOM 1518 O O . PHE A 1 196 ? -1.416 18 19.734 1 98.19 196 PHE A O 1
ATOM 1525 N N . LYS A 1 197 ? -2.318 19.219 21.266 1 98.38 197 LYS A N 1
ATOM 1526 C CA . LYS A 1 197 ? -1.342 18.812 22.281 1 98.38 197 LYS A CA 1
ATOM 1527 C C . LYS A 1 197 ? -1.348 17.297 22.469 1 98.38 197 LYS A C 1
ATOM 1529 O O . LYS A 1 197 ? -0.289 16.672 22.516 1 98.38 197 LYS A O 1
ATOM 1534 N N . ARG A 1 198 ? -2.51 16.781 22.531 1 98.38 198 ARG A N 1
ATOM 1535 C CA . ARG A 1 198 ? -2.639 15.344 22.688 1 98.38 198 ARG A CA 1
ATOM 1536 C C . ARG A 1 198 ? -2.061 14.602 21.484 1 98.38 198 ARG A C 1
ATOM 1538 O O . ARG A 1 198 ? -1.274 13.664 21.641 1 98.38 198 ARG A O 1
ATOM 1545 N N . ASP A 1 199 ? -2.453 15.023 20.344 1 98.69 199 ASP A N 1
ATOM 1546 C CA . ASP A 1 199 ? -2.035 14.359 19.109 1 98.69 199 ASP A CA 1
ATOM 1547 C C . ASP A 1 199 ? -0.522 14.445 18.922 1 98.69 199 ASP A C 1
ATOM 1549 O O . ASP A 1 199 ? 0.13 13.445 18.625 1 98.69 199 ASP A O 1
ATOM 1553 N N . PHE A 1 200 ? 0.011 15.68 19.047 1 98.81 200 PHE A N 1
ATOM 1554 C CA . PHE A 1 200 ? 1.437 15.867 18.812 1 98.81 200 PHE A CA 1
ATOM 1555 C C . PHE A 1 200 ? 2.268 15.125 19.844 1 98.81 200 PHE A C 1
ATOM 1557 O O . PHE A 1 200 ? 3.34 14.602 19.531 1 98.81 200 PHE A O 1
ATOM 1564 N N . THR A 1 201 ? 1.756 14.984 21.047 1 98.88 201 THR A N 1
ATOM 1565 C CA . THR A 1 201 ? 2.414 14.195 22.078 1 98.88 201 THR A CA 1
ATOM 1566 C C . THR A 1 201 ? 2.459 12.719 21.688 1 98.88 201 THR A C 1
ATOM 1568 O O . THR A 1 201 ? 3.512 12.078 21.75 1 98.88 201 THR A O 1
ATOM 1571 N N . VAL A 1 202 ? 1.342 12.211 21.266 1 98.75 202 VAL A N 1
ATOM 1572 C CA . VAL A 1 202 ? 1.266 10.812 20.859 1 98.75 202 VAL A CA 1
ATOM 1573 C C . VAL A 1 202 ? 2.17 10.578 19.641 1 98.75 202 VAL A C 1
ATOM 1575 O O . VAL A 1 202 ? 2.834 9.547 19.547 1 98.75 202 VAL A O 1
ATOM 1578 N N . PHE A 1 203 ? 2.172 11.547 18.797 1 98.88 203 PHE A N 1
ATOM 1579 C CA . PHE A 1 203 ? 3.027 11.477 17.609 1 98.88 203 PHE A CA 1
ATOM 1580 C C . PHE A 1 203 ? 4.492 11.352 18.016 1 98.88 203 PHE A C 1
ATOM 1582 O O . PHE A 1 203 ? 5.195 10.445 17.562 1 98.88 203 PHE A O 1
ATOM 1589 N N . LEU A 1 204 ? 4.934 12.219 18.859 1 98.88 204 LEU A N 1
ATOM 1590 C CA . LEU A 1 204 ? 6.324 12.227 19.281 1 98.88 204 LEU A CA 1
ATOM 1591 C C . LEU A 1 204 ? 6.676 10.945 20.031 1 98.88 204 LEU A C 1
ATOM 1593 O O . LEU A 1 204 ? 7.73 10.352 19.781 1 98.88 204 LEU A O 1
ATOM 1597 N N . ARG A 1 205 ? 5.797 10.492 20.844 1 98.62 205 ARG A N 1
ATOM 1598 C CA . ARG A 1 205 ? 6.027 9.273 21.609 1 98.62 205 ARG A CA 1
ATOM 1599 C C . ARG A 1 205 ? 6.152 8.062 20.688 1 98.62 205 ARG A C 1
ATOM 1601 O O . ARG A 1 205 ? 7.016 7.207 20.875 1 98.62 205 ARG A O 1
ATOM 1608 N N . SER A 1 206 ? 5.285 7.957 19.75 1 98.62 206 SER A N 1
ATOM 1609 C CA . SER A 1 206 ? 5.309 6.852 18.797 1 98.62 206 SER A CA 1
ATOM 1610 C C . SER A 1 206 ? 6.598 6.852 17.984 1 98.62 206 SER A C 1
ATOM 1612 O O . SER A 1 206 ? 7.23 5.809 17.812 1 98.62 206 SER A O 1
ATOM 1614 N N . ARG A 1 207 ? 6.996 8.039 17.484 1 98.88 207 ARG A N 1
ATOM 1615 C CA . ARG A 1 207 ? 8.219 8.164 16.703 1 98.88 207 ARG A CA 1
ATOM 1616 C C . ARG A 1 207 ? 9.453 7.887 17.562 1 98.88 207 ARG A C 1
ATOM 1618 O O . ARG A 1 207 ? 10.43 7.305 17.094 1 98.88 207 ARG A O 1
ATOM 1625 N N . ALA A 1 208 ? 9.375 8.281 18.812 1 98.75 208 ALA A N 1
ATOM 1626 C CA . ALA A 1 208 ? 10.484 8.008 19.719 1 98.75 208 ALA A CA 1
ATOM 1627 C C . ALA A 1 208 ? 10.711 6.504 19.875 1 98.75 208 ALA A C 1
ATOM 1629 O O . ALA A 1 208 ? 11.852 6.055 20 1 98.75 208 ALA A O 1
ATOM 1630 N N . GLN A 1 209 ? 9.672 5.766 19.859 1 98.06 209 GLN A N 1
ATOM 1631 C CA . GLN A 1 209 ? 9.766 4.312 19.969 1 98.06 209 GLN A CA 1
ATOM 1632 C C . GLN A 1 209 ? 10.25 3.697 18.672 1 98.06 209 GLN A C 1
ATOM 1634 O O . GLN A 1 209 ? 10.93 2.666 18.672 1 98.06 209 GLN A O 1
ATOM 1639 N N . GLU A 1 210 ? 10 4.277 17.578 1 98.62 210 GLU A N 1
ATOM 1640 C CA . GLU A 1 210 ? 10.211 3.68 16.266 1 98.62 210 GLU A CA 1
ATOM 1641 C C . GLU A 1 210 ? 11.586 4.055 15.703 1 98.62 210 GLU A C 1
ATOM 1643 O O . GLU A 1 210 ? 12.195 3.277 14.969 1 98.62 210 GLU A O 1
ATOM 1648 N N . LEU A 1 211 ? 12.07 5.281 16.047 1 98.62 211 LEU A N 1
ATOM 1649 C CA . LEU A 1 211 ? 13.367 5.75 15.562 1 98.62 211 LEU A CA 1
ATOM 1650 C C . LEU A 1 211 ? 14.5 5.121 16.359 1 98.62 211 LEU A C 1
ATOM 1652 O O . LEU A 1 211 ? 14.383 4.938 17.578 1 98.62 211 LEU A O 1
ATOM 1656 N N . VAL A 1 212 ? 15.609 4.777 15.711 1 97.94 212 VAL A N 1
ATOM 1657 C CA . VAL A 1 212 ? 16.828 4.379 16.406 1 97.94 212 VAL A CA 1
ATOM 1658 C C . VAL A 1 212 ? 17.391 5.562 17.188 1 97.94 212 VAL A C 1
ATOM 1660 O O . VAL A 1 212 ? 17.125 6.719 16.844 1 97.94 212 VAL A O 1
ATOM 1663 N N . PRO A 1 213 ? 18.125 5.258 18.281 1 97 213 PRO A N 1
ATOM 1664 C CA . PRO A 1 213 ? 18.812 6.375 18.938 1 97 213 PRO A CA 1
ATOM 1665 C C . PRO A 1 213 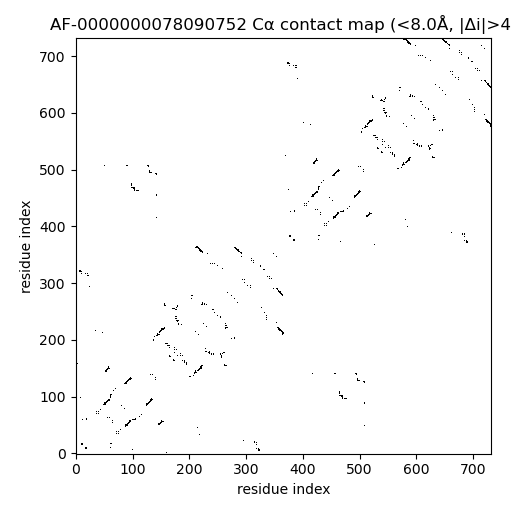? 19.672 7.184 17.953 1 97 213 PRO A C 1
ATOM 1667 O O . PRO A 1 213 ? 20.422 6.605 17.172 1 97 213 PRO A O 1
ATOM 1670 N N . GLY A 1 214 ? 19.484 8.469 17.938 1 96.44 214 GLY A N 1
ATOM 1671 C CA . GLY A 1 214 ? 20.203 9.32 17.016 1 96.44 214 GLY A CA 1
ATOM 1672 C C . GLY A 1 214 ? 19.453 9.539 15.703 1 96.44 214 GLY A C 1
ATOM 1673 O O . GLY A 1 214 ? 19.875 10.344 14.867 1 96.44 214 GLY A O 1
ATOM 1674 N N . GLY A 1 215 ? 18.312 8.781 15.531 1 97.94 215 GLY A N 1
ATOM 1675 C CA . GLY A 1 215 ? 17.484 9.031 14.367 1 97.94 215 GLY A CA 1
ATOM 1676 C C . GLY A 1 215 ? 16.906 10.438 14.344 1 97.94 215 GLY A C 1
ATOM 1677 O O . GLY A 1 215 ? 16.875 11.125 15.359 1 97.94 215 GLY A O 1
ATOM 1678 N N . SER A 1 216 ? 16.484 10.914 13.188 1 98.19 216 SER A N 1
ATOM 1679 C CA . SER A 1 216 ? 16.094 12.305 13.047 1 98.19 216 SER A CA 1
ATOM 1680 C C . SER A 1 216 ? 14.758 12.43 12.312 1 98.19 216 SER A C 1
ATOM 1682 O O . SER A 1 216 ? 14.328 11.492 11.641 1 98.19 216 SER A O 1
ATOM 1684 N N . MET A 1 217 ? 14.164 13.555 12.461 1 98.75 217 MET A N 1
ATOM 1685 C CA . MET A 1 217 ? 12.938 13.891 11.742 1 98.75 217 MET A CA 1
ATOM 1686 C C . MET A 1 217 ? 12.984 15.328 11.234 1 98.75 217 MET A C 1
ATOM 1688 O O . MET A 1 217 ? 13.531 16.203 11.898 1 98.75 217 MET A O 1
ATOM 1692 N N . VAL A 1 218 ? 12.453 15.547 10.109 1 98.88 218 VAL A N 1
ATOM 1693 C CA . VAL A 1 218 ? 12.148 16.875 9.602 1 98.88 218 VAL A CA 1
ATOM 1694 C C . VAL A 1 218 ? 10.648 16.984 9.297 1 98.88 218 VAL A C 1
ATOM 1696 O O . VAL A 1 218 ? 10.148 16.297 8.406 1 98.88 218 VAL A O 1
ATOM 1699 N N . LEU A 1 219 ? 10.008 17.844 10.062 1 98.88 219 LEU A N 1
ATOM 1700 C CA . LEU A 1 219 ? 8.562 18 9.992 1 98.88 219 LEU A CA 1
ATOM 1701 C C . LEU A 1 219 ? 8.188 19.406 9.539 1 98.88 219 LEU A C 1
ATOM 1703 O O . LEU A 1 219 ? 8.602 20.391 10.156 1 98.88 219 LEU A O 1
ATOM 1707 N N . THR A 1 220 ? 7.461 19.453 8.438 1 98.69 220 THR A N 1
ATOM 1708 C CA . THR A 1 220 ? 6.941 20.734 7.965 1 98.69 220 THR A CA 1
ATOM 1709 C C . THR A 1 220 ? 5.422 20.781 8.102 1 98.69 220 THR A C 1
ATOM 1711 O O . THR A 1 220 ? 4.723 19.906 7.605 1 98.69 220 THR A O 1
ATOM 1714 N N . THR A 1 221 ? 4.934 21.75 8.789 1 98.12 221 THR A N 1
ATOM 1715 C CA . THR A 1 221 ? 3.496 21.891 8.984 1 98.12 221 THR A CA 1
ATOM 1716 C C . THR A 1 221 ? 3.062 23.344 8.812 1 98.12 221 THR A C 1
ATOM 1718 O O . THR A 1 221 ? 3.887 24.25 8.898 1 98.12 221 THR A O 1
ATOM 1721 N N . MET A 1 222 ? 1.818 23.516 8.469 1 96.06 222 MET A N 1
ATOM 1722 C CA . MET A 1 222 ? 1.253 24.859 8.5 1 96.06 222 MET A CA 1
ATOM 1723 C C . MET A 1 222 ? 1.157 25.375 9.93 1 96.06 222 MET A C 1
ATOM 1725 O O . MET A 1 222 ? 0.808 24.625 10.844 1 96.06 222 MET A O 1
ATOM 1729 N N . GLY A 1 223 ? 1.568 26.578 10.094 1 95.5 223 GLY A N 1
ATOM 1730 C CA . GLY A 1 223 ? 1.518 27.203 11.406 1 95.5 223 GLY A CA 1
ATOM 1731 C C . GLY A 1 223 ? 0.716 28.5 11.414 1 95.5 223 GLY A C 1
ATOM 1732 O O . GLY A 1 223 ? -0.041 28.766 10.484 1 95.5 223 GLY A O 1
ATOM 1733 N N . SER A 1 224 ? 0.733 29.156 12.547 1 93.75 224 SER A N 1
ATOM 1734 C CA . SER A 1 224 ? 0.059 30.438 12.719 1 93.75 224 SER A CA 1
ATOM 1735 C C . SER A 1 224 ? 0.878 31.391 13.586 1 93.75 224 SER A C 1
ATOM 1737 O O . SER A 1 224 ? 1.744 30.953 14.344 1 93.75 224 SER A O 1
ATOM 1739 N N . ILE A 1 225 ? 0.635 32.625 13.297 1 88.94 225 ILE A N 1
ATOM 1740 C CA . ILE A 1 225 ? 1.215 33.656 14.164 1 88.94 225 ILE A CA 1
ATOM 1741 C C . ILE A 1 225 ? 0.409 33.75 15.461 1 88.94 225 ILE A C 1
ATOM 1743 O O . ILE A 1 225 ? 0.979 33.875 16.547 1 88.94 225 ILE A O 1
ATOM 1747 N N . ASN A 1 226 ? -0.811 33.719 15.258 1 89.19 226 ASN A N 1
ATOM 1748 C CA . ASN A 1 226 ? -1.799 33.688 16.328 1 89.19 226 ASN A CA 1
ATOM 1749 C C . ASN A 1 226 ? -2.834 32.594 16.125 1 89.19 226 ASN A C 1
ATOM 1751 O O . ASN A 1 226 ? -3.727 32.719 15.289 1 89.19 226 ASN A O 1
ATOM 1755 N N . SER A 1 227 ? -2.729 31.641 17.047 1 83.38 227 SER A N 1
ATOM 1756 C CA . SER A 1 227 ? -3.561 30.469 16.844 1 83.38 227 SER A CA 1
ATOM 1757 C C . SER A 1 227 ? -5.02 30.75 17.188 1 83.38 227 SER A C 1
ATOM 1759 O O . SER A 1 227 ? -5.91 29.984 16.812 1 83.38 227 SER A O 1
ATOM 1761 N N . LYS A 1 228 ? -5.344 31.797 17.859 1 84.69 228 LYS A N 1
ATOM 1762 C CA . LYS A 1 228 ? -6.715 32.188 18.156 1 84.69 228 LYS A CA 1
ATOM 1763 C C . LYS A 1 228 ? -7.371 32.875 16.969 1 84.69 228 LYS A C 1
ATOM 1765 O O . LYS A 1 228 ? -8.594 33.031 16.938 1 84.69 228 LYS A O 1
ATOM 1770 N N . ASP A 1 229 ? -6.52 33.375 16.141 1 83.5 229 ASP A N 1
ATOM 1771 C CA . ASP A 1 229 ? -6.93 33.969 14.875 1 83.5 229 ASP A CA 1
ATOM 1772 C C . ASP A 1 229 ? -5.949 33.594 13.758 1 83.5 229 ASP A C 1
ATOM 1774 O O . ASP A 1 229 ? -5.195 34.438 13.289 1 83.5 229 ASP A O 1
ATOM 1778 N N . PRO A 1 230 ? -6.059 32.375 13.242 1 81.31 230 PRO A N 1
ATOM 1779 C CA . PRO A 1 230 ? -5.027 31.844 12.352 1 81.31 230 PRO A CA 1
ATOM 1780 C C . PRO A 1 230 ? -5.117 32.406 10.938 1 81.31 230 PRO A C 1
ATOM 1782 O O . PRO A 1 230 ? -4.191 32.25 10.141 1 81.31 230 PRO A O 1
ATOM 1785 N N . LEU A 1 231 ? -6.195 33.094 10.578 1 78.19 231 LEU A N 1
ATOM 1786 C CA . LEU A 1 231 ? -6.402 33.625 9.234 1 78.19 231 LEU A CA 1
ATOM 1787 C C . LEU A 1 231 ? -6.219 32.531 8.188 1 78.19 231 LEU A C 1
ATOM 1789 O O . LEU A 1 231 ? -5.477 32.719 7.219 1 78.19 231 LEU A O 1
ATOM 1793 N N . CYS A 1 232 ? -6.82 31.422 8.453 1 85.5 232 CYS A N 1
ATOM 1794 C CA . CYS A 1 232 ? -6.711 30.219 7.656 1 85.5 232 CYS A CA 1
ATOM 1795 C C . CYS A 1 232 ? -7.652 30.25 6.457 1 85.5 232 CYS A C 1
ATOM 1797 O O . CYS A 1 232 ? -8.758 30.781 6.555 1 85.5 232 CYS A O 1
ATOM 1799 N N . ILE A 1 233 ? -7.199 29.719 5.359 1 90.81 233 ILE A N 1
ATOM 1800 C CA . ILE A 1 233 ? -7.988 29.672 4.133 1 90.81 233 ILE A CA 1
ATOM 1801 C C . ILE A 1 233 ? -9.305 28.938 4.398 1 90.81 233 ILE A C 1
ATOM 1803 O O . ILE A 1 233 ? -10.312 29.219 3.748 1 90.81 233 ILE A O 1
ATOM 1807 N N . TRP A 1 234 ? -9.344 28.078 5.387 1 93.75 234 TRP A N 1
ATOM 1808 C CA . TRP A 1 234 ? -10.523 27.281 5.695 1 93.75 234 TRP A CA 1
ATOM 1809 C C . TRP A 1 234 ? -11.617 28.156 6.305 1 93.75 234 TRP A C 1
ATOM 1811 O O . TRP A 1 234 ? -12.805 27.812 6.227 1 93.75 234 TRP A O 1
ATOM 1821 N N . GLU A 1 235 ? -11.227 29.234 6.926 1 92.75 235 GLU A N 1
ATOM 1822 C CA . GLU A 1 235 ? -12.234 30.203 7.367 1 92.75 235 GLU A CA 1
ATOM 1823 C C . GLU A 1 235 ? -13.047 30.734 6.191 1 92.75 235 GLU A C 1
ATOM 1825 O O . GLU A 1 235 ? -14.258 30.906 6.297 1 92.75 235 GLU A O 1
ATOM 1830 N N . PHE A 1 236 ? -12.328 30.969 5.113 1 94.81 236 PHE A N 1
ATOM 1831 C CA . PHE A 1 236 ? -13 31.5 3.93 1 94.81 236 PHE A CA 1
ATOM 1832 C C . PHE A 1 236 ? -13.922 30.438 3.322 1 94.81 236 PHE A C 1
ATOM 1834 O O . PHE A 1 236 ? -15.023 30.766 2.865 1 94.81 236 PHE A O 1
ATOM 1841 N N . VAL A 1 237 ? -13.492 29.188 3.297 1 97.19 237 VAL A N 1
ATOM 1842 C CA . VAL A 1 237 ? -14.359 28.094 2.857 1 97.19 237 VAL A CA 1
ATOM 1843 C C . VAL A 1 237 ? -15.617 28.062 3.725 1 97.19 237 VAL A C 1
ATOM 1845 O O . VAL A 1 237 ? -16.734 27.906 3.213 1 97.19 237 VAL A O 1
ATOM 1848 N N . GLY A 1 238 ? -15.422 28.219 5.027 1 96.5 238 GLY A N 1
ATOM 1849 C CA . GLY A 1 238 ? -16.547 28.266 5.945 1 96.5 238 GLY A CA 1
ATOM 1850 C C . GLY A 1 238 ? -17.516 29.391 5.641 1 96.5 238 GLY A C 1
ATOM 1851 O O . GLY A 1 238 ? -18.734 29.219 5.73 1 96.5 238 GLY A O 1
ATOM 1852 N N . LEU A 1 239 ? -17 30.516 5.285 1 95.88 239 LEU A N 1
ATOM 1853 C CA . LEU A 1 239 ? -17.828 31.656 4.938 1 95.88 239 LEU A CA 1
ATOM 1854 C C . LEU A 1 239 ? -18.703 31.359 3.721 1 95.88 239 LEU A C 1
ATOM 1856 O O . LEU A 1 239 ? -19.875 31.734 3.678 1 95.88 239 LEU A O 1
ATOM 1860 N N . LYS A 1 240 ? -18.109 30.688 2.75 1 97.94 240 LYS A N 1
ATOM 1861 C CA . LYS A 1 240 ? -18.859 30.359 1.545 1 97.94 240 LYS A CA 1
ATOM 1862 C C . LYS A 1 240 ? -19.938 29.312 1.834 1 97.94 240 LYS A C 1
ATOM 1864 O O . LYS A 1 240 ? -21.016 29.344 1.249 1 97.94 240 LYS A O 1
ATOM 1869 N N . LEU A 1 241 ? -19.625 28.375 2.729 1 98.25 241 LEU A N 1
ATOM 1870 C CA . LEU A 1 241 ? -20.625 27.406 3.17 1 98.25 241 LEU A CA 1
ATOM 1871 C C . LEU A 1 241 ? -21.781 28.125 3.883 1 98.25 241 LEU A C 1
ATOM 1873 O O . LEU A 1 241 ? -22.938 27.781 3.686 1 98.25 241 LEU A O 1
ATOM 1877 N N . HIS A 1 242 ? -21.438 29.078 4.672 1 97 242 HIS A N 1
ATOM 1878 C CA . HIS A 1 242 ? -22.438 29.875 5.363 1 97 242 HIS A CA 1
ATOM 1879 C C . HIS A 1 242 ? -23.344 30.594 4.367 1 97 242 HIS A C 1
ATOM 1881 O O . HIS A 1 242 ? -24.562 30.641 4.547 1 97 242 HIS A O 1
ATOM 1887 N N . ASP A 1 243 ? -22.75 31.172 3.32 1 97.62 243 ASP A N 1
ATOM 1888 C CA . ASP A 1 243 ? -23.516 31.797 2.248 1 97.62 243 ASP A CA 1
ATOM 1889 C C . ASP A 1 243 ? -24.5 30.797 1.633 1 97.62 243 ASP A C 1
ATOM 1891 O O . ASP A 1 243 ? -25.641 31.156 1.314 1 97.62 243 ASP A O 1
ATOM 1895 N N . MET A 1 244 ? -24.031 29.609 1.466 1 98.12 244 MET A N 1
ATOM 1896 C CA . MET A 1 244 ? -24.875 28.594 0.853 1 98.12 244 MET A CA 1
ATOM 1897 C C . MET A 1 244 ? -26.031 28.219 1.768 1 98.12 244 MET A C 1
ATOM 1899 O O . MET A 1 244 ? -27.109 27.875 1.293 1 98.12 244 MET A O 1
ATOM 1903 N N . VAL A 1 245 ? -25.828 28.266 3.047 1 97.75 245 VAL A N 1
ATOM 1904 C CA . VAL A 1 245 ? -26.906 28.062 4.004 1 97.75 245 VAL A CA 1
ATOM 1905 C C . VAL A 1 245 ? -27.953 29.172 3.855 1 97.75 245 VAL A C 1
ATOM 1907 O O . VAL A 1 245 ? -29.156 28.906 3.793 1 97.75 245 VAL A O 1
ATOM 1910 N N . LEU A 1 246 ? -27.531 30.359 3.76 1 97.44 246 LEU A N 1
ATOM 1911 C CA . LEU A 1 246 ? -28.422 31.516 3.615 1 97.44 246 LEU A CA 1
ATOM 1912 C C . LEU A 1 246 ? -29.234 31.406 2.332 1 97.44 246 LEU A C 1
ATOM 1914 O O . LEU A 1 246 ? -30.391 31.828 2.297 1 97.44 246 LEU A O 1
ATOM 1918 N N . ASP A 1 247 ? -28.625 30.781 1.358 1 97.5 247 ASP A N 1
ATOM 1919 C CA . ASP A 1 247 ? -29.281 30.625 0.066 1 97.5 247 ASP A CA 1
ATOM 1920 C C . ASP A 1 247 ? -30.172 29.375 0.053 1 97.5 247 ASP A C 1
ATOM 1922 O O . ASP A 1 247 ? -30.828 29.094 -0.948 1 97.5 247 ASP A O 1
ATOM 1926 N N . GLY A 1 248 ? -30.125 28.578 1.082 1 96.69 248 GLY A N 1
ATOM 1927 C CA . GLY A 1 248 ? -31 27.422 1.202 1 96.69 248 GLY A CA 1
ATOM 1928 C C . GLY A 1 248 ? -30.453 26.203 0.49 1 96.69 248 GLY A C 1
ATOM 1929 O O . GLY A 1 248 ? -31.188 25.234 0.244 1 96.69 248 GLY A O 1
ATOM 1930 N N . LEU A 1 249 ? -29.156 26.234 0.196 1 96.88 249 LEU A N 1
ATOM 1931 C CA . LEU A 1 249 ? -28.578 25.156 -0.58 1 96.88 249 LEU A CA 1
ATOM 1932 C C . LEU A 1 249 ? -28.078 24.031 0.333 1 96.88 249 LEU A C 1
ATOM 1934 O O . LEU A 1 249 ? -28 22.875 -0.089 1 96.88 249 LEU A O 1
ATOM 1938 N N . ILE A 1 250 ? -27.672 24.406 1.57 1 96.62 250 ILE A N 1
ATOM 1939 C CA . ILE A 1 250 ? -27.281 23.406 2.559 1 96.62 250 ILE A CA 1
ATOM 1940 C C . ILE A 1 250 ? -27.984 23.703 3.887 1 96.62 250 ILE A C 1
ATOM 1942 O O . ILE A 1 250 ? -28.344 24.844 4.164 1 96.62 250 ILE A O 1
ATOM 1946 N N . GLU A 1 251 ? -28.219 22.703 4.617 1 96.25 251 GLU A N 1
ATOM 1947 C CA . GLU A 1 251 ? -28.875 22.828 5.906 1 96.25 251 GLU A CA 1
ATOM 1948 C C . GLU A 1 251 ? -27.953 23.469 6.941 1 96.25 251 GLU A C 1
ATOM 1950 O O . GLU A 1 251 ? -26.781 23.109 7.035 1 96.25 251 GLU A O 1
ATOM 1955 N N . GLU A 1 252 ? -28.531 24.328 7.688 1 96.31 252 GLU A N 1
ATOM 1956 C CA . GLU A 1 252 ? -27.781 25.031 8.719 1 96.31 252 GLU A CA 1
ATOM 1957 C C . GLU A 1 252 ? -27.219 24.062 9.758 1 96.31 252 GLU A C 1
ATOM 1959 O O . GLU A 1 252 ? -26.109 24.234 10.242 1 96.31 252 GLU A O 1
ATOM 1964 N N . GLU A 1 253 ? -27.953 23.094 10.047 1 93.88 253 GLU A N 1
ATOM 1965 C CA . GLU A 1 253 ? -27.547 22.109 11.047 1 93.88 253 GLU A CA 1
ATOM 1966 C C . GLU A 1 253 ? -26.297 21.359 10.609 1 93.88 253 GLU A C 1
ATOM 1968 O O . GLU A 1 253 ? -25.453 21 11.438 1 93.88 253 GLU A O 1
ATOM 1973 N N . LYS A 1 254 ? -26.188 21.141 9.352 1 94.69 254 LYS A N 1
ATOM 1974 C CA . LYS A 1 254 ? -25.016 20.453 8.82 1 94.69 254 LYS A CA 1
ATOM 1975 C C . LYS A 1 254 ? -23.75 21.297 9.008 1 94.69 254 LYS A C 1
ATOM 1977 O O . LYS A 1 254 ? -22.688 20.781 9.359 1 94.69 254 LYS A O 1
ATOM 1982 N N . LEU A 1 255 ? -23.922 22.562 8.742 1 96.56 255 LEU A N 1
ATOM 1983 C CA . LEU A 1 255 ? -22.797 23.453 8.93 1 96.56 255 LEU A CA 1
ATOM 1984 C C . LEU A 1 255 ? -22.438 23.578 10.406 1 96.56 255 LEU A C 1
ATOM 1986 O O . LEU A 1 255 ? -21.266 23.484 10.766 1 96.56 255 LEU A O 1
ATOM 1990 N N . ASP A 1 256 ? -23.391 23.656 11.266 1 94.62 256 ASP A N 1
ATOM 1991 C CA . ASP A 1 256 ? -23.188 23.953 12.68 1 94.62 256 ASP A CA 1
ATOM 1992 C C . ASP A 1 256 ? -22.531 22.766 13.398 1 94.62 256 ASP A C 1
ATOM 1994 O O . ASP A 1 256 ? -21.922 22.938 14.453 1 94.62 256 ASP A O 1
ATOM 1998 N N . THR A 1 257 ? -22.625 21.672 12.797 1 92.75 257 THR A N 1
ATOM 1999 C CA . THR A 1 257 ? -22.109 20.5 13.477 1 92.75 257 THR A CA 1
ATOM 2000 C C . THR A 1 257 ? -20.828 20 12.805 1 92.75 257 THR A C 1
ATOM 2002 O O . THR A 1 257 ? -20.25 19 13.234 1 92.75 257 THR A O 1
ATOM 2005 N N . PHE A 1 258 ? -20.406 20.703 11.797 1 95.62 258 PHE A N 1
ATOM 2006 C CA . PHE A 1 258 ? -19.203 20.297 11.094 1 95.62 258 PHE A CA 1
ATOM 2007 C C . PHE A 1 258 ? -18 21.094 11.562 1 95.62 258 PHE A C 1
ATOM 2009 O O . PHE A 1 258 ? -18.062 22.312 11.656 1 95.62 258 PHE A O 1
ATOM 2016 N N . ASN A 1 259 ? -16.938 20.406 11.859 1 96.5 259 ASN A N 1
ATOM 2017 C CA . ASN A 1 259 ? -15.648 21.016 12.188 1 96.5 259 ASN A CA 1
ATOM 2018 C C . ASN A 1 259 ? -14.5 20.266 11.516 1 96.5 259 ASN A C 1
ATOM 2020 O O . ASN A 1 259 ? -14.492 19.047 11.453 1 96.5 259 ASN A O 1
ATOM 2024 N N . LEU A 1 260 ? -13.594 21.016 10.984 1 96.88 260 LEU A N 1
ATOM 2025 C CA . LEU A 1 260 ? -12.422 20.422 10.359 1 96.88 260 LEU A CA 1
ATOM 2026 C C . LEU A 1 260 ? -11.43 19.938 11.406 1 96.88 260 LEU A C 1
ATOM 2028 O O . LEU A 1 260 ? -11.188 20.625 12.406 1 96.88 260 LEU A O 1
ATOM 2032 N N . PRO A 1 261 ? -10.883 18.766 11.234 1 97.62 261 PRO A N 1
ATOM 2033 C CA . PRO A 1 261 ? -9.789 18.312 12.094 1 97.62 261 PRO A CA 1
ATOM 2034 C C . PRO A 1 261 ? -8.438 18.906 11.695 1 97.62 261 PRO A C 1
ATOM 2036 O O . PRO A 1 261 ? -7.562 18.203 11.203 1 97.62 261 PRO A O 1
ATOM 2039 N N . TYR A 1 262 ? -8.312 20.172 11.945 1 97.19 262 TYR A N 1
ATOM 2040 C CA . TYR A 1 262 ? -7.176 20.969 11.5 1 97.19 262 TYR A CA 1
ATOM 2041 C C . TYR A 1 262 ? -6.688 21.891 12.609 1 97.19 262 TYR A C 1
ATOM 2043 O O . TYR A 1 262 ? -7.492 22.438 13.359 1 97.19 262 TYR A O 1
ATOM 2051 N N . TYR A 1 263 ? -5.398 21.984 12.75 1 97.62 263 TYR A N 1
ATOM 2052 C CA . TYR A 1 263 ? -4.84 22.953 13.695 1 97.62 263 TYR A CA 1
ATOM 2053 C C . TYR A 1 263 ? -3.477 23.438 13.227 1 97.62 263 TYR A C 1
ATOM 2055 O O . TYR A 1 263 ? -2.594 22.641 12.914 1 97.62 263 TYR A O 1
ATOM 2063 N N . ALA A 1 264 ? -3.297 24.703 13.172 1 96.56 264 ALA A N 1
ATOM 2064 C CA . ALA A 1 264 ? -2.025 25.344 12.836 1 96.56 264 ALA A CA 1
ATOM 2065 C C . ALA A 1 264 ? -1.384 25.969 14.07 1 96.56 264 ALA A C 1
ATOM 2067 O O . ALA A 1 264 ? -1.754 27.062 14.484 1 96.56 264 ALA A O 1
ATOM 2068 N N . PRO A 1 265 ? -0.402 25.344 14.609 1 97.56 265 PRO A N 1
ATOM 2069 C CA . PRO A 1 265 ? 0.179 25.797 15.875 1 97.56 265 PRO A CA 1
ATOM 2070 C C . PRO A 1 265 ? 1.135 26.984 15.688 1 97.56 265 PRO A C 1
ATOM 2072 O O . PRO A 1 265 ? 1.562 27.266 14.562 1 97.56 265 PRO A O 1
ATOM 2075 N N . THR A 1 266 ? 1.38 27.641 16.766 1 97.19 266 THR A N 1
ATOM 2076 C CA . THR A 1 266 ? 2.484 28.594 16.828 1 97.19 266 THR A CA 1
ATOM 2077 C C . THR A 1 266 ? 3.791 27.891 17.172 1 97.19 266 THR A C 1
ATOM 2079 O O . THR A 1 266 ? 3.781 26.75 17.625 1 97.19 266 THR A O 1
ATOM 2082 N N . THR A 1 267 ? 4.93 28.609 16.953 1 97.5 267 THR A N 1
ATOM 2083 C CA . THR A 1 267 ? 6.238 28.078 17.312 1 97.5 267 THR A CA 1
ATOM 2084 C C . THR A 1 267 ? 6.305 27.734 18.797 1 97.5 267 THR A C 1
ATOM 2086 O O . THR A 1 267 ? 6.859 26.703 19.188 1 97.5 267 THR A O 1
ATOM 2089 N N . ASP A 1 268 ? 5.688 28.578 19.609 1 97.62 268 ASP A N 1
ATOM 2090 C CA . ASP A 1 268 ? 5.727 28.375 21.047 1 97.62 268 ASP A CA 1
ATOM 2091 C C . ASP A 1 268 ? 4.969 27.125 21.453 1 97.62 268 ASP A C 1
ATOM 2093 O O . ASP A 1 268 ? 5.418 26.375 22.328 1 97.62 268 ASP A O 1
ATOM 2097 N N . GLU A 1 269 ? 3.857 26.938 20.875 1 98 269 GLU A N 1
ATOM 2098 C CA . GLU A 1 269 ? 3.053 25.766 21.172 1 98 269 GLU A CA 1
ATOM 2099 C C . GLU A 1 269 ? 3.793 24.484 20.797 1 98 269 GLU A C 1
ATOM 2101 O O . GLU A 1 269 ? 3.756 23.5 21.531 1 98 269 GLU A O 1
ATOM 2106 N N . VAL A 1 270 ? 4.477 24.5 19.656 1 98.44 270 VAL A N 1
ATOM 2107 C CA . VAL A 1 270 ? 5.246 23.344 19.188 1 98.44 270 VAL A CA 1
ATOM 2108 C C . VAL A 1 270 ? 6.383 23.047 20.156 1 98.44 270 VAL A C 1
ATOM 2110 O O . VAL A 1 270 ? 6.566 21.906 20.594 1 98.44 270 VAL A O 1
ATOM 2113 N N . LYS A 1 271 ? 7.066 24.094 20.547 1 98.31 271 LYS A N 1
ATOM 2114 C CA . LYS A 1 271 ? 8.188 23.953 21.469 1 98.31 271 LYS A CA 1
ATOM 2115 C C . LYS A 1 271 ? 7.727 23.391 22.812 1 98.31 271 LYS A C 1
ATOM 2117 O O . LYS A 1 271 ? 8.398 22.547 23.406 1 98.31 271 LYS A O 1
ATOM 2122 N N . GLU A 1 272 ? 6.637 23.891 23.219 1 98.12 272 GLU A N 1
ATOM 2123 C CA . GLU A 1 272 ? 6.09 23.453 24.5 1 98.12 272 GLU A CA 1
ATOM 2124 C C . GLU A 1 272 ? 5.852 21.953 24.516 1 98.12 272 GLU A C 1
ATOM 2126 O O . GLU A 1 272 ? 6.234 21.266 25.469 1 98.12 272 GLU A O 1
ATOM 2131 N N . VAL A 1 273 ? 5.23 21.438 23.484 1 98.56 273 VAL A N 1
ATOM 2132 C CA . VAL A 1 273 ? 4.891 20.016 23.438 1 98.56 273 VAL A CA 1
ATOM 2133 C C . VAL A 1 273 ? 6.16 19.188 23.328 1 98.56 273 VAL A C 1
ATOM 2135 O O . VAL A 1 273 ? 6.289 18.141 23.969 1 98.56 273 VAL A O 1
ATOM 2138 N N . ILE A 1 274 ? 7.172 19.594 22.516 1 98.69 274 ILE A N 1
ATOM 2139 C CA . ILE A 1 274 ? 8.422 18.859 22.312 1 98.69 274 ILE A CA 1
ATOM 2140 C C . ILE A 1 274 ? 9.172 18.75 23.641 1 98.69 274 ILE A C 1
ATOM 2142 O O . ILE A 1 274 ? 9.641 17.672 24.016 1 98.69 274 ILE A O 1
ATOM 2146 N N . GLU A 1 275 ? 9.211 19.875 24.359 1 98.06 275 GLU A N 1
ATOM 2147 C CA . GLU A 1 275 ? 9.93 19.922 25.625 1 98.06 275 GLU A CA 1
ATOM 2148 C C . GLU A 1 275 ? 9.234 19.078 26.688 1 98.06 275 GLU A C 1
ATOM 2150 O O . GLU A 1 275 ? 9.891 18.375 27.469 1 98.06 275 GLU A O 1
ATOM 2155 N N . ALA A 1 276 ? 7.969 19.156 26.719 1 98.19 276 ALA A N 1
ATOM 2156 C CA . ALA A 1 276 ? 7.195 18.422 27.703 1 98.19 276 ALA A CA 1
ATOM 2157 C C . ALA A 1 276 ? 7.332 16.906 27.484 1 98.19 276 ALA A C 1
ATOM 2159 O O . ALA A 1 276 ? 7.43 16.141 28.453 1 98.19 276 ALA A O 1
ATOM 2160 N N . GLU A 1 277 ? 7.254 16.469 26.266 1 97.69 277 GLU A N 1
ATOM 2161 C CA . GLU A 1 277 ? 7.367 15.047 25.969 1 97.69 277 GLU A CA 1
ATOM 2162 C C . GLU A 1 277 ? 8.781 14.539 26.234 1 97.69 277 GLU A C 1
ATOM 2164 O O . GLU A 1 277 ? 8.961 13.484 26.859 1 97.69 277 GLU A O 1
ATOM 2169 N N . GLY A 1 278 ? 9.805 15.164 25.672 1 98.06 278 GLY A N 1
ATOM 2170 C CA . GLY A 1 278 ? 11.141 15.078 26.219 1 98.06 278 GLY A CA 1
ATOM 2171 C C . GLY A 1 278 ? 12.016 14.062 25.5 1 98.06 278 GLY A C 1
ATOM 2172 O O . GLY A 1 278 ? 13.195 13.914 25.828 1 98.06 278 GLY A O 1
ATOM 2173 N N . SER A 1 279 ? 11.523 13.383 24.438 1 98.38 279 SER A N 1
ATOM 2174 C CA . SER A 1 279 ? 12.289 12.305 23.828 1 98.38 279 SER A CA 1
ATOM 2175 C C . SER A 1 279 ? 13.211 12.836 22.734 1 98.38 279 SER A C 1
ATOM 2177 O O . SER A 1 279 ? 14.109 12.125 22.281 1 98.38 279 SER A O 1
ATOM 2179 N N . PHE A 1 280 ? 13.039 14.102 22.344 1 98.56 280 PHE A N 1
ATOM 2180 C CA . PHE A 1 280 ? 13.773 14.609 21.203 1 98.56 280 PHE A CA 1
ATOM 2181 C C . PHE A 1 280 ? 14.516 15.891 21.562 1 98.56 280 PHE A C 1
ATOM 2183 O O . PHE A 1 280 ? 14.07 16.656 22.422 1 98.56 280 PHE A O 1
ATOM 2190 N N . THR A 1 281 ? 15.617 16.125 20.875 1 98.06 281 THR A N 1
ATOM 2191 C CA . THR A 1 281 ? 16.281 17.422 20.844 1 98.06 281 THR A CA 1
ATOM 2192 C C . THR A 1 281 ? 15.812 18.25 19.656 1 98.06 281 THR A C 1
ATOM 2194 O O . THR A 1 281 ? 15.852 17.781 18.516 1 98.06 281 THR A O 1
ATOM 2197 N N . LEU A 1 282 ? 15.328 19.406 19.969 1 98.25 282 LEU A N 1
ATOM 2198 C CA . LEU A 1 282 ? 14.961 20.328 18.891 1 98.25 282 LEU A CA 1
ATOM 2199 C C . LEU A 1 282 ? 16.203 20.953 18.281 1 98.25 282 LEU A C 1
ATOM 2201 O O . LEU A 1 282 ? 16.844 21.812 18.891 1 98.25 282 LEU A O 1
ATOM 2205 N N . GLN A 1 283 ? 16.531 20.547 17.078 1 97.06 283 GLN A N 1
ATOM 2206 C CA . GLN A 1 283 ? 17.734 21.047 16.406 1 97.06 283 GLN A CA 1
ATOM 2207 C C . GLN 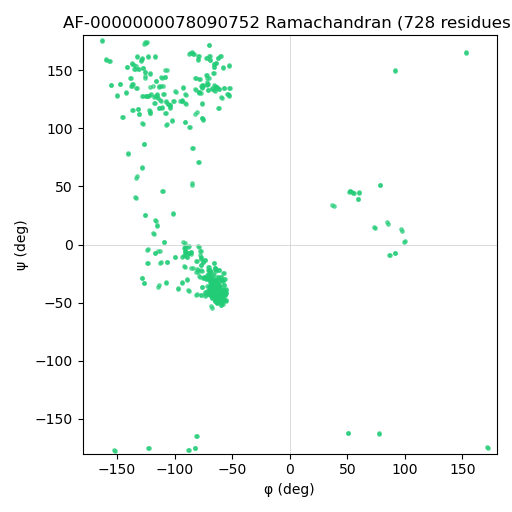A 1 283 ? 17.469 22.406 15.773 1 97.06 283 GLN A C 1
ATOM 2209 O O . GLN A 1 283 ? 18.344 23.281 15.82 1 97.06 283 GLN A O 1
ATOM 2214 N N . ASN A 1 284 ? 16.328 22.5 15.141 1 96.12 284 ASN A N 1
ATOM 2215 C CA . ASN A 1 284 ? 15.969 23.734 14.453 1 96.12 284 ASN A CA 1
ATOM 2216 C C . ASN A 1 284 ? 14.461 23.875 14.328 1 96.12 284 ASN A C 1
ATOM 2218 O O . ASN A 1 284 ? 13.742 22.891 14.164 1 96.12 284 ASN A O 1
ATOM 2222 N N . LEU A 1 285 ? 13.992 25.047 14.562 1 97.62 285 LEU A N 1
ATOM 2223 C CA . LEU A 1 285 ? 12.625 25.438 14.281 1 97.62 285 LEU A CA 1
ATOM 2224 C C . LEU A 1 285 ? 12.586 26.719 13.445 1 97.62 285 LEU A C 1
ATOM 2226 O O . LEU A 1 285 ? 12.781 27.812 13.977 1 97.62 285 LEU A O 1
ATOM 2230 N N . GLU A 1 286 ? 12.312 26.547 12.172 1 96.62 286 GLU A N 1
ATOM 2231 C CA . GLU A 1 286 ? 12.297 27.672 11.234 1 96.62 286 GLU A CA 1
ATOM 2232 C C . GLU A 1 286 ? 10.875 28.016 10.812 1 96.62 286 GLU A C 1
ATOM 2234 O O . GLU A 1 286 ? 10.016 27.141 10.727 1 96.62 286 GLU A O 1
ATOM 2239 N N . VAL A 1 287 ? 10.727 29.297 10.648 1 96.31 287 VAL A N 1
ATOM 2240 C CA . VAL A 1 287 ? 9.453 29.781 10.133 1 96.31 287 VAL A CA 1
ATOM 2241 C C . VAL A 1 287 ? 9.68 30.547 8.836 1 96.31 287 VAL A C 1
ATOM 2243 O O . VAL A 1 287 ? 10.625 31.328 8.727 1 96.31 287 VAL A O 1
ATOM 2246 N N . PHE A 1 288 ? 8.945 30.188 7.875 1 94.69 288 PHE A N 1
ATOM 2247 C CA . PHE A 1 288 ? 8.93 31.031 6.688 1 94.69 288 PHE A CA 1
ATOM 2248 C C . PHE A 1 288 ? 7.504 31.281 6.211 1 94.69 288 PHE A C 1
ATOM 2250 O O . PHE A 1 288 ? 6.605 30.469 6.492 1 94.69 288 PHE A O 1
ATOM 2257 N N . ARG A 1 289 ? 7.371 32.406 5.539 1 92.06 289 ARG A N 1
ATOM 2258 C CA . ARG A 1 289 ? 6.059 32.875 5.102 1 92.06 289 ARG A CA 1
ATOM 2259 C C . ARG A 1 289 ? 6.012 33.031 3.586 1 92.06 289 ARG A C 1
ATOM 2261 O O . ARG A 1 289 ? 6.98 33.469 2.969 1 92.06 289 ARG A O 1
ATOM 2268 N N . ASN A 1 290 ? 4.883 32.531 3.104 1 89.19 290 ASN A N 1
ATOM 2269 C CA . ASN A 1 290 ? 4.637 32.719 1.676 1 89.19 290 ASN A CA 1
ATOM 2270 C C . ASN A 1 290 ? 3.293 33.375 1.415 1 89.19 290 ASN A C 1
ATOM 2272 O O . ASN A 1 290 ? 2.316 33.125 2.119 1 89.19 290 ASN A O 1
ATOM 2276 N N . ASP A 1 291 ? 3.395 34.219 0.319 1 87.31 291 ASP A N 1
ATOM 2277 C CA . ASP A 1 291 ? 2.104 34.688 -0.167 1 87.31 291 ASP A CA 1
ATOM 2278 C C . ASP A 1 291 ? 1.267 33.531 -0.721 1 87.31 291 ASP A C 1
ATOM 2280 O O . ASP A 1 291 ? 1.811 32.562 -1.236 1 87.31 291 ASP A O 1
ATOM 2284 N N . TRP A 1 292 ? 0.043 33.75 -0.694 1 84.44 292 TRP A N 1
ATOM 2285 C CA . TRP A 1 292 ? -0.877 32.656 -0.969 1 84.44 292 TRP A CA 1
ATOM 2286 C C . TRP A 1 292 ? -0.823 32.25 -2.439 1 84.44 292 TRP A C 1
ATOM 2288 O O . TRP A 1 292 ? -1.219 31.141 -2.801 1 84.44 292 TRP A O 1
ATOM 2298 N N . ASP A 1 293 ? -0.385 33.094 -3.299 1 86.94 293 ASP A N 1
ATOM 2299 C CA . ASP A 1 293 ? -0.368 32.75 -4.715 1 86.94 293 ASP A CA 1
ATOM 2300 C C . ASP A 1 293 ? 1.055 32.75 -5.266 1 86.94 293 ASP A C 1
ATOM 2302 O O . ASP A 1 293 ? 1.253 32.719 -6.484 1 86.94 293 ASP A O 1
ATOM 2306 N N . SER A 1 294 ? 2.031 32.875 -4.375 1 88.38 294 SER A N 1
ATOM 2307 C CA . SER A 1 294 ? 3.422 32.938 -4.812 1 88.38 294 SER A CA 1
ATOM 2308 C C . SER A 1 294 ? 3.803 31.688 -5.605 1 88.38 294 SER A C 1
ATOM 2310 O O . SER A 1 294 ? 4.48 31.781 -6.633 1 88.38 294 SER A O 1
ATOM 2312 N N . TYR A 1 295 ? 3.393 30.547 -5.176 1 89.81 295 TYR A N 1
ATOM 2313 C CA . TYR A 1 295 ? 3.746 29.297 -5.844 1 89.81 295 TYR A CA 1
ATOM 2314 C C . TYR A 1 295 ? 3.107 29.219 -7.227 1 89.81 295 TYR A C 1
ATOM 2316 O O . TYR A 1 295 ? 3.668 28.609 -8.141 1 89.81 295 TYR A O 1
ATOM 2324 N N . ILE A 1 296 ? 1.984 29.859 -7.402 1 91.81 296 ILE A N 1
ATOM 2325 C CA . ILE A 1 296 ? 1.284 29.891 -8.68 1 91.81 296 ILE A CA 1
ATOM 2326 C C . ILE A 1 296 ? 2.027 30.797 -9.656 1 91.81 296 ILE A C 1
ATOM 2328 O O . ILE A 1 296 ? 2.25 30.422 -10.812 1 91.81 296 ILE A O 1
ATOM 2332 N N . LYS A 1 297 ? 2.428 31.938 -9.109 1 89.69 297 LYS A N 1
ATOM 2333 C CA . LYS A 1 297 ? 3.164 32.906 -9.922 1 89.69 297 LYS A CA 1
ATOM 2334 C C . LYS A 1 297 ? 4.512 32.344 -10.359 1 89.69 297 LYS A C 1
ATOM 2336 O O . LYS A 1 297 ? 4.984 32.625 -11.461 1 89.69 297 LYS A O 1
ATOM 2341 N N . GLN A 1 298 ? 5.027 31.594 -9.523 1 86.44 298 GLN A N 1
ATOM 2342 C CA . GLN A 1 298 ? 6.312 30.984 -9.828 1 86.44 298 GLN A CA 1
ATOM 2343 C C . GLN A 1 298 ? 6.168 29.906 -10.898 1 86.44 298 GLN A C 1
ATOM 2345 O O . GLN A 1 298 ? 7.059 29.734 -11.734 1 86.44 298 GLN A O 1
ATOM 2350 N N . ALA A 1 299 ? 5.066 29.219 -10.836 1 84.31 299 ALA A N 1
ATOM 2351 C CA . ALA A 1 299 ? 4.832 28.156 -11.812 1 84.31 299 ALA A CA 1
ATOM 2352 C C . ALA A 1 299 ? 4.496 28.734 -13.18 1 84.31 299 ALA A C 1
ATOM 2354 O O . ALA A 1 299 ? 4.871 28.156 -14.211 1 84.31 299 ALA A O 1
ATOM 2355 N N . ASN A 1 300 ? 3.686 29.781 -13.188 1 86 300 ASN A N 1
ATOM 2356 C CA . ASN A 1 300 ? 3.312 30.453 -14.43 1 86 300 ASN A CA 1
ATOM 2357 C C . ASN A 1 300 ? 3.143 31.953 -14.227 1 86 300 ASN A C 1
ATOM 2359 O O . ASN A 1 300 ? 2.084 32.406 -13.797 1 86 300 ASN A O 1
ATOM 2363 N N . CYS A 1 301 ? 4.027 32.625 -14.758 1 85.12 301 CYS A N 1
ATOM 2364 C CA . CYS A 1 301 ? 4.047 34.062 -14.57 1 85.12 301 CYS A CA 1
ATOM 2365 C C . CYS A 1 301 ? 3.002 34.75 -15.445 1 85.12 301 CYS A C 1
ATOM 2367 O O . CYS A 1 301 ? 2.656 35.906 -15.219 1 85.12 301 CYS A O 1
ATOM 2369 N N . GLY A 1 302 ? 2.451 34.094 -16.297 1 90.38 302 GLY A N 1
ATOM 2370 C CA . GLY A 1 302 ? 1.508 34.656 -17.234 1 90.38 302 GLY A CA 1
ATOM 2371 C C . GLY A 1 302 ? 0.07 34.594 -16.75 1 90.38 302 GLY A C 1
ATOM 2372 O O . GLY A 1 302 ? -0.825 35.188 -17.375 1 90.38 302 GLY A O 1
ATOM 2373 N N . PHE A 1 303 ? -0.113 34.094 -15.602 1 91.38 303 PHE A N 1
ATOM 2374 C CA . PHE A 1 303 ? -1.477 33.938 -15.102 1 91.38 303 PHE A CA 1
ATOM 2375 C C . PHE A 1 303 ? -2.012 35.281 -14.594 1 91.38 303 PHE A C 1
ATOM 2377 O O . PHE A 1 303 ? -1.327 35.969 -13.852 1 91.38 303 PHE A O 1
ATOM 2384 N N . ASP A 1 304 ? -3.152 35.594 -15.039 1 93.25 304 ASP A N 1
ATOM 2385 C CA . ASP A 1 304 ? -3.824 36.781 -14.484 1 93.25 304 ASP A CA 1
ATOM 2386 C C . ASP A 1 304 ? -4.523 36.438 -13.172 1 93.25 304 ASP A C 1
ATOM 2388 O O . ASP A 1 304 ? -4.395 35.312 -12.664 1 93.25 304 ASP A O 1
ATOM 2392 N N . LYS A 1 305 ? -5.18 37.312 -12.68 1 92.31 305 LYS A N 1
ATOM 2393 C CA . LYS A 1 305 ? -5.809 37.156 -11.375 1 92.31 305 LYS A CA 1
ATOM 2394 C C . LYS A 1 305 ? -6.836 36.031 -11.391 1 92.31 305 LYS A C 1
ATOM 2396 O O . LYS A 1 305 ? -6.895 35.219 -10.453 1 92.31 305 LYS A O 1
ATOM 2401 N N . ASN A 1 306 ? -7.594 35.938 -12.414 1 94.12 306 ASN A N 1
ATOM 2402 C CA . ASN A 1 306 ? -8.625 34.906 -12.523 1 94.12 306 ASN A CA 1
ATOM 2403 C C . ASN A 1 306 ? -8.016 33.5 -12.633 1 94.12 306 ASN A C 1
ATOM 2405 O O . ASN A 1 306 ? -8.523 32.562 -12.031 1 94.12 306 ASN A O 1
ATOM 2409 N N . ALA A 1 307 ? -7.008 33.469 -13.406 1 94.81 307 ALA A N 1
ATOM 2410 C CA . ALA A 1 307 ? -6.324 32.188 -13.562 1 94.81 307 ALA A CA 1
ATOM 2411 C C . ALA A 1 307 ? -5.703 31.75 -12.25 1 94.81 307 ALA A C 1
ATOM 2413 O O . ALA A 1 307 ? -5.742 30.562 -11.914 1 94.81 307 ALA A O 1
ATOM 2414 N N . ARG A 1 308 ? -5.145 32.625 -11.547 1 95.19 308 ARG A N 1
ATOM 2415 C CA . ARG A 1 308 ? -4.551 32.281 -10.258 1 95.19 308 ARG A CA 1
ATOM 2416 C C . ARG A 1 308 ? -5.617 31.859 -9.258 1 95.19 308 ARG A C 1
ATOM 2418 O O . ARG A 1 308 ? -5.398 30.922 -8.484 1 95.19 308 ARG A O 1
ATOM 2425 N N . ALA A 1 309 ? -6.742 32.531 -9.2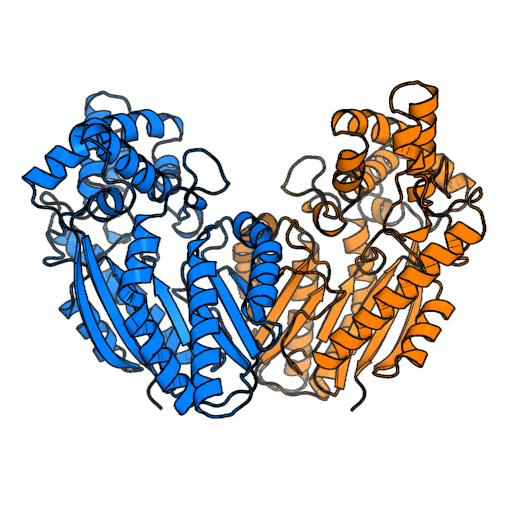89 1 95.75 309 ALA A N 1
ATOM 2426 C CA . ALA A 1 309 ? -7.855 32.156 -8.43 1 95.75 309 ALA A CA 1
ATOM 2427 C C . ALA A 1 309 ? -8.336 30.734 -8.742 1 95.75 309 ALA A C 1
ATOM 2429 O O . ALA A 1 309 ? -8.672 29.969 -7.836 1 95.75 309 ALA A O 1
ATOM 2430 N N . ALA A 1 310 ? -8.383 30.406 -9.992 1 95.5 310 ALA A N 1
ATOM 2431 C CA . ALA A 1 310 ? -8.82 29.094 -10.43 1 95.5 310 ALA A CA 1
ATOM 2432 C C . ALA A 1 310 ? -7.871 28 -9.938 1 95.5 310 ALA A C 1
ATOM 2434 O O . ALA A 1 310 ? -8.305 26.938 -9.484 1 95.5 310 ALA A O 1
ATOM 2435 N N . VAL A 1 311 ? -6.586 28.281 -10.039 1 94.5 311 VAL A N 1
ATOM 2436 C CA . VAL A 1 311 ? -5.582 27.328 -9.57 1 94.5 311 VAL A CA 1
ATOM 2437 C C . VAL A 1 311 ? -5.715 27.125 -8.062 1 94.5 311 VAL A C 1
ATOM 2439 O O . VAL A 1 311 ? -5.746 26 -7.578 1 94.5 311 VAL A O 1
ATOM 2442 N N . LEU A 1 312 ? -5.844 28.234 -7.375 1 94.56 312 LEU A N 1
ATOM 2443 C CA . LEU A 1 312 ? -5.969 28.172 -5.922 1 94.56 312 LEU A CA 1
ATOM 2444 C C . LEU A 1 312 ? -7.223 27.391 -5.52 1 94.56 312 LEU A C 1
ATOM 2446 O O . LEU A 1 312 ? -7.184 26.578 -4.602 1 94.56 312 LEU A O 1
ATOM 2450 N N . SER A 1 313 ? -8.281 27.672 -6.176 1 96.62 313 SER A N 1
ATOM 2451 C CA . SER A 1 313 ? -9.539 27 -5.887 1 96.62 313 SER A CA 1
ATOM 2452 C C . SER A 1 313 ? -9.422 25.5 -6.121 1 96.62 313 SER A C 1
ATOM 2454 O O . SER A 1 313 ? -9.883 24.703 -5.305 1 96.62 313 SER A O 1
ATOM 2456 N N . THR A 1 314 ? -8.828 25.125 -7.203 1 96.19 314 THR A N 1
ATOM 2457 C CA . THR A 1 314 ? -8.664 23.719 -7.539 1 96.19 314 THR A CA 1
ATOM 2458 C C . THR A 1 314 ? -7.754 23.016 -6.531 1 96.19 314 THR A C 1
ATOM 2460 O O . THR A 1 314 ? -7.992 21.875 -6.156 1 96.19 314 THR A O 1
ATOM 2463 N N . ASP A 1 315 ? -6.762 23.703 -6.105 1 94.88 315 ASP A N 1
ATOM 2464 C CA . ASP A 1 315 ? -5.836 23.172 -5.121 1 94.88 315 ASP A CA 1
ATOM 2465 C C . ASP A 1 315 ? -6.543 22.891 -3.791 1 94.88 315 ASP A C 1
ATOM 2467 O O . ASP A 1 315 ? -6.375 21.828 -3.197 1 94.88 315 ASP A O 1
ATOM 2471 N N . ILE A 1 316 ? -7.27 23.844 -3.348 1 95.81 316 ILE A N 1
ATOM 2472 C CA . ILE A 1 316 ? -7.961 23.719 -2.07 1 95.81 316 ILE A CA 1
ATOM 2473 C C . ILE A 1 316 ? -9.047 22.641 -2.182 1 95.81 316 ILE A C 1
ATOM 2475 O O . ILE A 1 316 ? -9.281 21.891 -1.236 1 95.81 316 ILE A O 1
ATOM 2479 N N . ARG A 1 317 ? -9.672 22.625 -3.309 1 97.44 317 ARG A N 1
ATOM 2480 C CA . ARG A 1 317 ? -10.688 21.594 -3.543 1 97.44 317 ARG A CA 1
ATOM 2481 C C . ARG A 1 317 ? -10.078 20.203 -3.502 1 97.44 317 ARG A C 1
ATOM 2483 O O . ARG A 1 317 ? -10.648 19.281 -2.918 1 97.44 317 ARG A O 1
ATOM 2490 N N . ALA A 1 318 ? -8.914 20.031 -4.133 1 96.19 318 ALA A N 1
ATOM 2491 C CA . ALA A 1 318 ? -8.211 18.734 -4.133 1 96.19 318 ALA A CA 1
ATOM 2492 C C . ALA A 1 318 ? -7.941 18.266 -2.711 1 96.19 318 ALA A C 1
ATOM 2494 O O . ALA A 1 318 ? -7.977 17.062 -2.436 1 96.19 318 ALA A O 1
ATOM 2495 N N . VAL A 1 319 ? -7.773 19.188 -1.807 1 95.88 319 VAL A N 1
ATOM 2496 C CA . VAL A 1 319 ? -7.434 18.875 -0.423 1 95.88 319 VAL A CA 1
ATOM 2497 C C . VAL A 1 319 ? -8.711 18.656 0.385 1 95.88 319 VAL A C 1
ATOM 2499 O O . VAL A 1 319 ? -8.797 17.703 1.167 1 95.88 319 VAL A O 1
ATOM 2502 N N . GLY A 1 320 ? -9.719 19.438 0.141 1 96.5 320 GLY A N 1
ATOM 2503 C CA . GLY A 1 320 ? -10.805 19.5 1.105 1 96.5 320 GLY A CA 1
ATOM 2504 C C . GLY A 1 320 ? -12.062 18.797 0.644 1 96.5 320 GLY A C 1
ATOM 2505 O O . GLY A 1 320 ? -12.945 18.5 1.449 1 96.5 320 GLY A O 1
ATOM 2506 N N . GLU A 1 321 ? -12.172 18.484 -0.631 1 96.69 321 GLU A N 1
ATOM 2507 C CA . GLU A 1 321 ? -13.43 18.016 -1.193 1 96.69 321 GLU A CA 1
ATOM 2508 C C . GLU A 1 321 ? -13.898 16.719 -0.52 1 96.69 321 GLU A C 1
ATOM 2510 O O . GLU A 1 321 ? -15.062 16.594 -0.154 1 96.69 321 GLU A O 1
ATOM 2515 N N . PRO A 1 322 ? -13 15.734 -0.287 1 95.69 322 PRO A N 1
ATOM 2516 C CA . PRO A 1 322 ? -13.508 14.477 0.274 1 95.69 322 PRO A CA 1
ATOM 2517 C C . PRO A 1 322 ? -14.156 14.664 1.647 1 95.69 322 PRO A C 1
ATOM 2519 O O . PRO A 1 322 ? -15.25 14.156 1.892 1 95.69 322 PRO A O 1
ATOM 2522 N N . ILE A 1 323 ? -13.555 15.445 2.504 1 96.25 323 ILE A N 1
ATOM 2523 C CA . ILE A 1 323 ? -14.086 15.602 3.855 1 96.25 323 ILE A CA 1
ATOM 2524 C C . ILE A 1 323 ? -15.312 16.516 3.828 1 96.25 323 ILE A C 1
ATOM 2526 O O . ILE A 1 323 ? -16.297 16.25 4.531 1 96.25 323 ILE A O 1
ATOM 2530 N N . LEU A 1 324 ? -15.336 17.516 3.016 1 97.5 324 LEU A N 1
ATOM 2531 C CA . LEU A 1 324 ? -16.484 18.406 2.898 1 97.5 324 LEU A CA 1
ATOM 2532 C C . LEU A 1 324 ? -17.672 17.688 2.281 1 97.5 324 LEU A C 1
ATOM 2534 O O . LEU A 1 324 ? -18.797 17.828 2.756 1 97.5 324 LEU A O 1
ATOM 2538 N N . ALA A 1 325 ? -17.391 16.891 1.246 1 96.88 325 ALA A N 1
ATOM 2539 C CA . ALA A 1 325 ? -18.453 16.172 0.559 1 96.88 325 ALA A CA 1
ATOM 2540 C C . ALA A 1 325 ? -19.094 15.125 1.478 1 96.88 325 ALA A C 1
ATOM 2542 O O . ALA A 1 325 ? -20.281 14.828 1.358 1 96.88 325 ALA A O 1
ATOM 2543 N N . SER A 1 326 ? -18.281 14.594 2.352 1 95.5 326 SER A N 1
ATOM 2544 C CA . SER A 1 326 ? -18.828 13.609 3.291 1 95.5 326 SER A CA 1
ATOM 2545 C C . SER A 1 326 ? -19.891 14.227 4.188 1 95.5 326 SER A C 1
ATOM 2547 O O . SER A 1 326 ? -20.797 13.531 4.648 1 95.5 326 SER A O 1
ATOM 2549 N N . GLN A 1 327 ? -19.828 15.555 4.465 1 95.88 327 GLN A N 1
ATOM 2550 C CA . GLN A 1 327 ? -20.766 16.266 5.328 1 95.88 327 GLN A CA 1
ATOM 2551 C C . GLN A 1 327 ? -21.859 16.953 4.504 1 95.88 327 GLN A C 1
ATOM 2553 O O . GLN A 1 327 ? -23.031 16.891 4.859 1 95.88 327 GLN A O 1
ATOM 2558 N N . PHE A 1 328 ? -21.516 17.5 3.375 1 97.44 328 PHE A N 1
ATOM 2559 C CA . PHE A 1 328 ? -22.438 18.406 2.701 1 97.44 328 PHE A CA 1
ATOM 2560 C C . PHE A 1 328 ? -22.938 17.812 1.393 1 97.44 328 PHE A C 1
ATOM 2562 O O . PHE A 1 328 ? -23.812 18.375 0.743 1 97.44 328 PHE A O 1
ATOM 2569 N N . GLY A 1 329 ? -22.391 16.672 1.032 1 95.94 329 GLY A N 1
ATOM 2570 C CA . GLY A 1 329 ? -22.797 16.016 -0.202 1 95.94 329 GLY A CA 1
ATOM 2571 C C . GLY A 1 329 ? -21.953 16.422 -1.396 1 95.94 329 GLY A C 1
ATOM 2572 O O . GLY A 1 329 ? -21.5 17.562 -1.489 1 95.94 329 GLY A O 1
ATOM 2573 N N . GLU A 1 330 ? -21.797 15.547 -2.314 1 95.31 330 GLU A N 1
ATOM 2574 C CA . GLU A 1 330 ? -21 15.773 -3.518 1 95.31 330 GLU A CA 1
ATOM 2575 C C . GLU A 1 330 ? -21.609 16.875 -4.379 1 95.31 330 GLU A C 1
ATOM 2577 O O . GLU A 1 330 ? -20.875 17.625 -5.027 1 95.31 330 GLU A O 1
ATOM 2582 N N . GLU A 1 331 ? -22.812 17.016 -4.359 1 95.44 331 GLU A N 1
ATOM 2583 C CA . GLU A 1 331 ? -23.531 17.938 -5.23 1 95.44 331 GLU A CA 1
ATOM 2584 C C . GLU A 1 331 ? -23.234 19.391 -4.84 1 95.44 331 GLU A C 1
ATOM 2586 O O . GLU A 1 331 ? -23.297 20.281 -5.684 1 95.44 331 GLU A O 1
ATOM 2591 N N . ALA A 1 332 ? -22.906 19.594 -3.627 1 97.38 332 ALA A N 1
ATOM 2592 C CA . ALA A 1 332 ? -22.688 20.953 -3.131 1 97.38 332 ALA A CA 1
ATOM 2593 C C . ALA A 1 332 ? -21.297 21.453 -3.496 1 97.38 332 ALA A C 1
ATOM 2595 O O . ALA A 1 332 ? -21.016 22.656 -3.426 1 97.38 332 ALA A O 1
ATOM 2596 N N . MET A 1 333 ? -20.391 20.594 -3.926 1 97.69 333 MET A N 1
ATOM 2597 C CA . MET A 1 333 ? -18.969 20.906 -4.043 1 97.69 333 MET A CA 1
ATOM 2598 C C . MET A 1 333 ? -18.719 21.859 -5.207 1 97.69 333 MET A C 1
ATOM 2600 O O . MET A 1 333 ? -17.938 22.812 -5.082 1 97.69 333 MET A O 1
ATOM 2604 N N . ASP A 1 334 ? -19.406 21.656 -6.301 1 97.38 334 ASP A N 1
ATOM 2605 C CA . ASP A 1 334 ? -19.188 22.531 -7.453 1 97.38 334 ASP A CA 1
ATOM 2606 C C . ASP A 1 334 ? -19.562 23.969 -7.117 1 97.38 334 ASP A C 1
ATOM 2608 O O . ASP A 1 334 ? -18.812 24.891 -7.445 1 97.38 334 ASP A O 1
ATOM 2612 N N . ASP A 1 335 ? -20.688 24.125 -6.516 1 98 335 ASP A N 1
ATOM 2613 C CA . ASP A 1 335 ? -21.141 25.469 -6.156 1 98 335 ASP A CA 1
ATOM 2614 C C . ASP A 1 335 ? -20.219 26.094 -5.117 1 98 335 ASP A C 1
ATOM 2616 O O . ASP A 1 335 ? -19.875 27.281 -5.215 1 98 335 ASP A O 1
ATOM 2620 N N . LEU A 1 336 ? -19.844 25.375 -4.137 1 98.5 336 LEU A N 1
ATOM 2621 C CA . LEU A 1 336 ? -18.953 25.859 -3.084 1 98.5 336 LEU A CA 1
ATOM 2622 C C . LEU A 1 336 ? -17.656 26.391 -3.672 1 98.5 336 LEU A C 1
ATOM 2624 O O . LEU A 1 336 ? -17.266 27.531 -3.381 1 98.5 336 LEU A O 1
ATOM 2628 N N . PHE A 1 337 ? -17.047 25.656 -4.539 1 98.19 337 PHE A N 1
ATOM 2629 C CA . PHE A 1 337 ? -15.719 26.047 -4.992 1 98.19 337 PHE A CA 1
ATOM 2630 C C . PHE A 1 337 ? -15.797 27.062 -6.121 1 98.19 337 PHE A C 1
ATOM 2632 O O . PHE A 1 337 ? -14.844 27.797 -6.371 1 98.19 337 PHE A O 1
ATOM 2639 N N . ARG A 1 338 ? -16.969 27.125 -6.793 1 97.88 338 ARG A N 1
ATOM 2640 C CA . ARG A 1 338 ? -17.203 28.266 -7.676 1 97.88 338 ARG A CA 1
ATOM 2641 C C . ARG A 1 338 ? -17.25 29.562 -6.883 1 97.88 338 ARG A C 1
ATOM 2643 O O . ARG A 1 338 ? -16.625 30.562 -7.258 1 97.88 338 ARG A O 1
ATOM 2650 N N . ARG A 1 339 ? -18.016 29.609 -5.812 1 98.06 339 ARG A N 1
ATOM 2651 C CA . ARG A 1 339 ? -18.125 30.766 -4.945 1 98.06 339 ARG A CA 1
ATOM 2652 C C . ARG A 1 339 ? -16.766 31.141 -4.344 1 98.06 339 ARG A C 1
ATOM 2654 O O . ARG A 1 339 ? -16.422 32.312 -4.246 1 98.06 339 ARG A O 1
ATOM 2661 N N . PHE A 1 340 ? -16.078 30.109 -3.924 1 98.12 340 PHE A N 1
ATOM 2662 C CA . PHE A 1 340 ? -14.742 30.297 -3.379 1 98.12 340 PHE A CA 1
ATOM 2663 C C . PHE A 1 340 ? -13.828 30.969 -4.398 1 98.12 340 PHE A C 1
ATOM 2665 O O . PHE A 1 340 ? -13.156 31.953 -4.082 1 98.12 340 PHE A O 1
ATOM 2672 N N . GLU A 1 341 ? -13.773 30.453 -5.59 1 97.75 341 GLU A N 1
ATOM 2673 C CA . GLU A 1 341 ? -12.922 30.938 -6.672 1 97.75 341 GLU A CA 1
ATOM 2674 C C . GLU A 1 341 ? -13.188 32.406 -6.969 1 97.75 341 GLU A C 1
ATOM 2676 O O . GLU A 1 341 ? -12.258 33.188 -7.207 1 97.75 341 GLU A O 1
ATOM 2681 N N . GLU A 1 342 ? -14.383 32.844 -6.848 1 97.31 342 GLU A N 1
ATOM 2682 C CA . GLU A 1 342 ? -14.82 34.188 -7.223 1 97.31 342 GLU A CA 1
ATOM 2683 C C . GLU A 1 342 ? -14.234 35.219 -6.285 1 97.31 342 GLU A C 1
ATOM 2685 O O . GLU A 1 342 ? -13.938 36.344 -6.707 1 97.31 342 GLU A O 1
ATOM 2690 N N . ASP A 1 343 ? -14.023 34.844 -5.027 1 96.19 343 ASP A N 1
ATOM 2691 C CA . ASP A 1 343 ? -13.758 35.875 -4.039 1 96.19 343 ASP A CA 1
ATOM 2692 C C . ASP A 1 343 ? -12.438 35.625 -3.324 1 96.19 343 ASP A C 1
ATOM 2694 O O . ASP A 1 343 ? -11.977 36.469 -2.543 1 96.19 343 ASP A O 1
ATOM 2698 N N . VAL A 1 344 ? -11.773 34.562 -3.568 1 95.56 344 VAL A N 1
ATOM 2699 C CA . VAL A 1 344 ? -10.703 34.094 -2.684 1 95.56 344 VAL A CA 1
ATOM 2700 C C . VAL A 1 344 ? -9.531 35.062 -2.732 1 95.56 344 VAL A C 1
ATOM 2702 O O . VAL A 1 344 ? -8.977 35.438 -1.693 1 95.56 344 VAL A O 1
ATOM 2705 N N . LEU A 1 345 ? -9.102 35.5 -3.883 1 92.56 345 LEU A N 1
ATOM 2706 C CA . LEU A 1 345 ? -7.918 36.344 -3.973 1 92.56 345 LEU A CA 1
ATOM 2707 C C . LEU A 1 345 ? -8.18 37.719 -3.332 1 92.56 345 LEU A C 1
ATOM 2709 O O . LEU A 1 345 ? -7.309 38.281 -2.654 1 92.56 345 LEU A O 1
ATOM 2713 N N . ASP A 1 346 ? -9.367 38.25 -3.545 1 93.31 346 ASP A N 1
ATOM 2714 C CA . ASP A 1 346 ? -9.727 39.531 -2.902 1 93.31 346 ASP A CA 1
ATOM 2715 C C . ASP A 1 346 ? -9.75 39.375 -1.383 1 93.31 346 ASP A C 1
ATOM 2717 O O . ASP A 1 346 ? -9.281 40.25 -0.663 1 93.31 346 ASP A O 1
ATOM 2721 N N . HIS A 1 347 ? -10.289 38.312 -1.015 1 92.19 347 HIS A N 1
ATOM 2722 C CA . HIS A 1 347 ? -10.352 38.031 0.419 1 92.19 347 HIS A CA 1
ATOM 2723 C C . HIS A 1 347 ? -8.953 37.906 1.019 1 92.19 347 HIS A C 1
ATOM 2725 O O . HIS A 1 347 ? -8.672 38.5 2.064 1 92.19 347 HIS A O 1
ATOM 2731 N N . MET A 1 348 ? -8.117 37.125 0.396 1 89.56 348 MET A N 1
ATOM 2732 C CA . MET A 1 348 ? -6.77 36.906 0.91 1 89.56 348 MET A CA 1
ATOM 2733 C C . MET A 1 348 ? -5.953 38.188 0.93 1 89.56 348 MET A C 1
ATOM 2735 O O . MET A 1 348 ? -5.16 38.406 1.847 1 89.56 348 MET A O 1
ATOM 2739 N N . GLU A 1 349 ? -6.113 38.969 -0.109 1 88.12 349 GLU A N 1
ATOM 2740 C CA . GLU A 1 349 ? -5.426 40.25 -0.169 1 88.12 349 GLU A CA 1
ATOM 2741 C C . GLU A 1 349 ? -5.914 41.188 0.931 1 88.12 349 GLU A C 1
ATOM 2743 O O . GLU A 1 349 ? -5.109 41.844 1.604 1 88.12 349 GLU A O 1
ATOM 2748 N N . LYS A 1 350 ? -7.176 41.25 1.081 1 90.62 350 LYS A N 1
ATOM 2749 C CA . LYS A 1 350 ? -7.789 42.156 2.064 1 90.62 350 LYS A CA 1
ATOM 2750 C C . LYS A 1 350 ? -7.363 41.781 3.482 1 90.62 350 LYS A C 1
ATOM 2752 O O . LYS A 1 350 ? -7.066 42.656 4.297 1 90.62 350 LYS A O 1
ATOM 2757 N N . GLU A 1 351 ? -7.352 40.5 3.748 1 87.44 351 GLU A N 1
ATOM 2758 C CA . GLU A 1 351 ? -7.059 40 5.094 1 87.44 351 GLU A CA 1
ATOM 2759 C C . GLU A 1 351 ? -5.559 39.812 5.297 1 87.44 351 GLU A C 1
ATOM 2761 O O . GLU A 1 351 ? -5.117 39.438 6.383 1 87.44 351 GLU A O 1
ATOM 2766 N N . LYS A 1 352 ? -4.727 40.094 4.254 1 85.69 352 LYS A N 1
ATOM 2767 C CA . LYS A 1 352 ? -3.275 39.906 4.305 1 85.69 352 LYS A CA 1
ATOM 2768 C C . LYS A 1 352 ? -2.895 38.531 4.773 1 85.69 352 LYS A C 1
ATOM 2770 O O . LYS A 1 352 ? -2.066 38.375 5.676 1 85.69 352 LYS A O 1
ATOM 2775 N N . CYS A 1 353 ? -3.611 37.594 4.184 1 84.94 353 CYS A N 1
ATOM 2776 C CA . CYS A 1 353 ? -3.385 36.188 4.531 1 84.94 353 CYS A CA 1
ATOM 2777 C C . CYS A 1 353 ? -2.061 35.688 3.965 1 84.94 353 CYS A C 1
ATOM 2779 O O . CYS A 1 353 ? -1.655 36.094 2.875 1 84.94 353 CYS A O 1
ATOM 2781 N N . GLN A 1 354 ? -1.336 34.875 4.781 1 88.25 354 GLN A N 1
ATOM 2782 C CA . GLN A 1 354 ? -0.099 34.219 4.363 1 88.25 354 GLN A CA 1
ATOM 2783 C C . GLN A 1 354 ? -0.076 32.781 4.797 1 88.25 354 GLN A C 1
ATOM 2785 O O . GLN A 1 354 ? -0.741 32.375 5.766 1 88.25 354 GLN A O 1
ATOM 2790 N N . PHE A 1 355 ? 0.649 32 3.975 1 90.19 355 PHE A N 1
ATOM 2791 C CA . PHE A 1 355 ? 0.98 30.672 4.453 1 90.19 355 PHE A CA 1
ATOM 2792 C C . PHE A 1 355 ? 2.168 30.719 5.406 1 90.19 355 PHE A C 1
ATOM 2794 O O . PHE A 1 355 ? 3.266 31.125 5.02 1 90.19 355 PHE A O 1
ATOM 2801 N N . ILE A 1 356 ? 1.852 30.391 6.602 1 94.5 356 ILE A N 1
ATOM 2802 C CA . ILE A 1 356 ? 2.918 30.281 7.59 1 94.5 356 ILE A CA 1
ATOM 2803 C C . ILE A 1 356 ? 3.375 28.828 7.699 1 94.5 356 ILE A C 1
ATOM 2805 O O . ILE A 1 356 ? 2.562 27.938 7.934 1 94.5 356 ILE A O 1
ATOM 2809 N N . ASN A 1 357 ? 4.656 28.594 7.496 1 96.81 357 ASN A N 1
ATOM 2810 C CA . ASN A 1 357 ? 5.219 27.25 7.535 1 96.81 357 ASN A CA 1
ATOM 2811 C C . ASN A 1 357 ? 6.191 27.078 8.695 1 96.81 357 ASN A C 1
ATOM 2813 O O . ASN A 1 357 ? 7.066 27.922 8.906 1 96.81 357 ASN A O 1
ATOM 2817 N N . LEU A 1 358 ? 5.977 26.125 9.469 1 98.31 358 LEU A N 1
ATOM 2818 C CA . LEU A 1 358 ? 6.922 25.734 10.508 1 98.31 358 LEU A CA 1
ATOM 2819 C C . LEU A 1 358 ? 7.742 24.516 10.07 1 98.31 358 LEU A C 1
ATOM 2821 O O . LEU A 1 358 ? 7.184 23.5 9.664 1 98.31 358 LEU A O 1
ATOM 2825 N N . VAL A 1 359 ? 9.047 24.625 10.07 1 98.69 359 VAL A N 1
ATOM 2826 C CA . VAL A 1 359 ? 9.953 23.516 9.789 1 98.69 359 VAL A CA 1
ATOM 2827 C C . VAL A 1 359 ? 10.656 23.078 11.07 1 98.69 359 VAL A C 1
ATOM 2829 O O . VAL A 1 359 ? 11.438 23.844 11.648 1 98.69 359 VAL A O 1
ATOM 2832 N N . ILE A 1 360 ? 10.367 21.906 11.508 1 98.81 360 ILE A N 1
ATOM 2833 C CA . ILE A 1 360 ? 10.828 21.391 12.781 1 98.81 360 ILE A CA 1
ATOM 2834 C C . ILE A 1 360 ? 11.844 20.266 12.547 1 98.81 360 ILE A C 1
ATOM 2836 O O . ILE A 1 360 ? 11.523 19.25 11.938 1 98.81 360 ILE A O 1
ATOM 2840 N N . SER A 1 361 ? 13.055 20.422 12.977 1 98.69 361 SER A N 1
ATOM 2841 C CA . SER A 1 361 ? 14.094 19.406 12.922 1 98.69 361 SER A CA 1
ATOM 2842 C C . SER A 1 361 ? 14.359 18.812 14.297 1 98.69 361 SER A C 1
ATOM 2844 O O . SER A 1 361 ? 14.695 19.531 15.242 1 98.69 361 SER A O 1
ATOM 2846 N N . LEU A 1 362 ? 14.18 17.516 14.406 1 98.75 362 LEU A N 1
ATOM 2847 C CA . LEU A 1 362 ? 14.305 16.828 15.688 1 98.75 362 LEU A CA 1
ATOM 2848 C C . LEU A 1 362 ? 15.297 15.672 15.586 1 98.75 362 LEU A C 1
ATOM 2850 O O . LEU A 1 362 ? 15.406 15.031 14.539 1 98.75 362 LEU A O 1
ATOM 2854 N N . THR A 1 363 ? 15.969 15.383 16.656 1 98.19 363 THR A N 1
ATOM 2855 C CA . THR A 1 363 ? 16.812 14.195 16.797 1 98.19 363 THR A CA 1
ATOM 2856 C C . THR A 1 363 ? 16.453 13.43 18.062 1 98.19 363 THR A C 1
ATOM 2858 O O . THR A 1 363 ? 16.328 14.023 19.141 1 98.19 363 THR A O 1
ATOM 2861 N N . LYS A 1 364 ? 16.219 12.195 17.906 1 98.12 364 LYS A N 1
ATOM 2862 C CA . LYS A 1 364 ? 15.914 11.375 19.062 1 98.12 364 LYS A CA 1
ATOM 2863 C C . LYS A 1 364 ? 17.094 11.328 20.031 1 98.12 364 LYS A C 1
ATOM 2865 O O . LYS A 1 364 ? 18.234 11.109 19.625 1 98.12 364 LYS A O 1
ATOM 2870 N N . LYS A 1 365 ? 16.734 11.492 21.328 1 95.62 365 LYS A N 1
ATOM 2871 C CA . LYS A 1 365 ? 17.766 11.445 22.375 1 95.62 365 LYS A CA 1
ATOM 2872 C C . LYS A 1 365 ? 18.266 10.023 22.578 1 95.62 365 LYS A C 1
ATOM 2874 O O . LYS A 1 365 ? 17.516 9.055 22.391 1 95.62 365 LYS A O 1
ATOM 2879 N N . ARG A 1 366 ? 19.562 9.875 22.906 1 85.25 366 ARG A N 1
ATOM 2880 C CA . ARG A 1 366 ? 20.219 8.586 23.094 1 85.25 366 ARG A CA 1
ATOM 2881 C C . ARG A 1 366 ? 19.844 7.98 24.453 1 85.25 366 ARG A C 1
ATOM 2883 O O . ARG A 1 366 ? 19.594 8.711 25.422 1 85.25 366 ARG A O 1
ATOM 2890 N N . MET B 1 1 ? 2.922 -7.762 -25.016 1 77.5 1 MET B N 1
ATOM 2891 C CA . MET B 1 1 ? 2.189 -7.473 -23.781 1 77.5 1 MET B CA 1
ATOM 2892 C C . MET B 1 1 ? 3.141 -7.355 -22.594 1 77.5 1 MET B C 1
ATOM 2894 O O . MET B 1 1 ? 3.998 -8.219 -22.391 1 77.5 1 MET B O 1
ATOM 2898 N N . GLU B 1 2 ? 2.967 -6.215 -21.875 1 86.88 2 GLU B N 1
ATOM 2899 C CA . GLU B 1 2 ? 3.73 -6.07 -20.641 1 86.88 2 GLU B CA 1
ATOM 2900 C C . GLU B 1 2 ? 2.955 -6.617 -19.453 1 86.88 2 GLU B C 1
ATOM 2902 O O . GLU B 1 2 ? 2.045 -5.961 -18.938 1 86.88 2 GLU B O 1
ATOM 2907 N N . VAL B 1 3 ? 3.391 -7.742 -19.016 1 85.5 3 VAL B N 1
ATOM 2908 C CA . VAL B 1 3 ? 2.66 -8.523 -18.031 1 85.5 3 VAL B CA 1
ATOM 2909 C C . VAL B 1 3 ? 2.443 -7.688 -16.766 1 85.5 3 VAL B C 1
ATOM 2911 O O . VAL B 1 3 ? 1.346 -7.676 -16.203 1 85.5 3 VAL B O 1
ATOM 2914 N N . GLU B 1 4 ? 3.34 -6.961 -16.359 1 87.69 4 GLU B N 1
ATOM 2915 C CA . GLU B 1 4 ? 3.258 -6.188 -15.125 1 87.69 4 GLU B CA 1
ATOM 2916 C C . GLU B 1 4 ? 2.162 -5.129 -15.203 1 87.69 4 GLU B C 1
ATOM 2918 O O . GLU B 1 4 ? 1.658 -4.672 -14.18 1 87.69 4 GLU B O 1
ATOM 2923 N N . GLN B 1 5 ? 1.814 -4.812 -16.422 1 84.94 5 GLN B N 1
ATOM 2924 C CA . GLN B 1 5 ? 0.832 -3.752 -16.609 1 84.94 5 GLN B CA 1
ATOM 2925 C C . GLN B 1 5 ? -0.584 -4.316 -16.672 1 84.94 5 GLN B C 1
ATOM 2927 O O . GLN B 1 5 ? -1.556 -3.596 -16.438 1 84.94 5 GLN B O 1
ATOM 2932 N N . VAL B 1 6 ? -0.59 -5.656 -16.938 1 87.19 6 VAL B N 1
ATOM 2933 C CA . VAL B 1 6 ? -1.932 -6.148 -17.234 1 87.19 6 VAL B CA 1
ATOM 2934 C C . VAL B 1 6 ? -2.291 -7.285 -16.281 1 87.19 6 VAL B C 1
ATOM 2936 O O . VAL B 1 6 ? -3.461 -7.656 -16.156 1 87.19 6 VAL B O 1
ATOM 2939 N N . LEU B 1 7 ? -1.283 -7.816 -15.625 1 93.12 7 LEU B N 1
ATOM 2940 C CA . LEU B 1 7 ? -1.555 -8.961 -14.766 1 93.12 7 LEU B CA 1
ATOM 2941 C C . LEU B 1 7 ? -1.969 -8.5 -13.367 1 93.12 7 LEU B C 1
ATOM 2943 O O . LEU B 1 7 ? -1.122 -8.102 -12.562 1 93.12 7 LEU B O 1
ATOM 2947 N N . HIS B 1 8 ? -3.164 -8.523 -13.109 1 93.75 8 HIS B N 1
ATOM 2948 C CA . HIS B 1 8 ? -3.82 -8.305 -11.828 1 93.75 8 HIS B CA 1
ATOM 2949 C C . HIS B 1 8 ? -5.223 -8.898 -11.812 1 93.75 8 HIS B C 1
ATOM 2951 O O . HIS B 1 8 ? -5.789 -9.188 -12.867 1 93.75 8 HIS B O 1
ATOM 2957 N N . MET B 1 9 ? -5.742 -9.133 -10.625 1 95.12 9 MET B N 1
ATOM 2958 C CA . MET B 1 9 ? -7.109 -9.633 -10.508 1 95.12 9 MET B CA 1
ATOM 2959 C C . MET B 1 9 ? -8.109 -8.477 -10.477 1 95.12 9 MET B C 1
ATOM 2961 O O . MET B 1 9 ? -7.719 -7.32 -10.312 1 95.12 9 MET B O 1
ATOM 2965 N N . ASN B 1 10 ? -9.375 -8.883 -10.711 1 93.75 10 ASN B N 1
ATOM 2966 C CA . ASN B 1 10 ? -10.398 -7.848 -10.633 1 93.75 10 ASN B CA 1
ATOM 2967 C C . ASN B 1 10 ? -10.43 -7.18 -9.258 1 93.75 10 ASN B C 1
ATOM 2969 O O . ASN B 1 10 ? -10.516 -7.859 -8.234 1 93.75 10 ASN B O 1
ATOM 2973 N N . GLY B 1 11 ? -10.336 -5.871 -9.289 1 91.88 11 GLY B N 1
ATOM 2974 C CA . GLY B 1 11 ? -10.359 -5.113 -8.047 1 91.88 11 GLY B CA 1
ATOM 2975 C C . GLY B 1 11 ? -11.758 -4.75 -7.59 1 91.88 11 GLY B C 1
ATOM 2976 O O . GLY B 1 11 ? -12.742 -5.18 -8.195 1 91.88 11 GLY B O 1
ATOM 2977 N N . GLY B 1 12 ? -11.805 -4.012 -6.496 1 89.31 12 GLY B N 1
ATOM 2978 C CA . GLY B 1 12 ? -13.062 -3.463 -6 1 89.31 12 GLY B CA 1
ATOM 2979 C C . GLY B 1 12 ? -13.914 -4.484 -5.277 1 89.31 12 GLY B C 1
ATOM 2980 O O . GLY B 1 12 ? -13.406 -5.496 -4.785 1 89.31 12 GLY B O 1
ATOM 2981 N N . ASP B 1 13 ? -15.164 -4.125 -5.148 1 86.62 13 ASP B N 1
ATOM 2982 C CA . ASP B 1 13 ? -16.109 -4.98 -4.434 1 86.62 13 ASP B CA 1
ATOM 2983 C C . ASP B 1 13 ? -17.328 -5.285 -5.289 1 86.62 13 ASP B C 1
ATOM 2985 O O . ASP B 1 13 ? -18.391 -5.652 -4.762 1 86.62 13 ASP B O 1
ATOM 2989 N N . GLY B 1 14 ? -17.141 -5.23 -6.523 1 87.62 14 GLY B N 1
ATOM 2990 C CA . GLY B 1 14 ? -18.266 -5.449 -7.434 1 87.62 14 GLY B CA 1
ATOM 2991 C C . GLY B 1 14 ? -18.562 -6.914 -7.66 1 87.62 14 GLY B C 1
ATOM 2992 O O . GLY B 1 14 ? -18.062 -7.781 -6.945 1 87.62 14 GLY B O 1
ATOM 2993 N N . LYS B 1 15 ? -19.328 -7.168 -8.664 1 88 15 LYS B N 1
ATOM 2994 C CA . LYS B 1 15 ? -19.875 -8.492 -8.945 1 88 15 LYS B CA 1
ATOM 2995 C C . LYS B 1 15 ? -18.766 -9.453 -9.383 1 88 15 LYS B C 1
ATOM 2997 O O . LYS B 1 15 ? -18.891 -10.664 -9.188 1 88 15 LYS B O 1
ATOM 3002 N N . THR B 1 16 ? -17.75 -8.992 -9.953 1 90.19 16 THR B N 1
ATOM 3003 C CA . THR B 1 16 ? -16.703 -9.867 -10.477 1 90.19 16 THR B CA 1
ATOM 3004 C C . THR B 1 16 ? -15.383 -9.648 -9.727 1 90.19 16 THR B C 1
ATOM 3006 O O . THR B 1 16 ? -14.312 -10 -10.219 1 90.19 16 THR B O 1
ATOM 3009 N N . SER B 1 17 ? -15.523 -9.016 -8.586 1 93.44 17 SER B N 1
ATOM 3010 C CA . SER B 1 17 ? -14.336 -8.688 -7.797 1 93.44 17 SER B CA 1
ATOM 3011 C C . SER B 1 17 ? -13.648 -9.953 -7.293 1 93.44 17 SER B C 1
ATOM 3013 O O . SER B 1 17 ? -14.312 -10.891 -6.852 1 93.44 17 SER B O 1
ATOM 3015 N N . TYR B 1 18 ? -12.336 -9.961 -7.387 1 93.31 18 TYR B N 1
ATOM 3016 C CA . TYR B 1 18 ? -11.539 -11.07 -6.875 1 93.31 18 TYR B CA 1
ATOM 3017 C C . TYR B 1 18 ? -11.703 -11.203 -5.363 1 93.31 18 TYR B C 1
ATOM 3019 O O . TYR B 1 18 ? -11.719 -12.32 -4.836 1 93.31 18 TYR B O 1
ATOM 3027 N N . ALA B 1 19 ? -11.852 -10.102 -4.711 1 90.12 19 ALA B N 1
ATOM 3028 C CA . ALA B 1 19 ? -12.023 -10.094 -3.26 1 90.12 19 ALA B CA 1
ATOM 3029 C C . ALA B 1 19 ? -13.25 -10.906 -2.852 1 90.12 19 ALA B C 1
ATOM 3031 O O . ALA B 1 19 ? -13.25 -11.562 -1.81 1 90.12 19 ALA B O 1
ATOM 3032 N N . ASN B 1 20 ? -14.219 -10.914 -3.734 1 90.19 20 ASN B N 1
ATOM 3033 C CA . ASN B 1 20 ? -15.469 -11.594 -3.424 1 90.19 20 ASN B CA 1
ATOM 3034 C C . ASN B 1 20 ? -15.531 -12.984 -4.055 1 90.19 20 ASN B C 1
ATOM 3036 O O . ASN B 1 20 ? -16.406 -13.789 -3.715 1 90.19 20 ASN B O 1
ATOM 3040 N N . HIS B 1 21 ? -14.578 -13.25 -4.938 1 90.31 21 HIS B N 1
ATOM 3041 C CA . HIS B 1 21 ? -14.633 -14.492 -5.695 1 90.31 21 HIS B CA 1
ATOM 3042 C C . HIS B 1 21 ? -13.281 -15.195 -5.695 1 90.31 21 HIS B C 1
ATOM 3044 O O . HIS B 1 21 ? -12.719 -15.469 -6.762 1 90.31 21 HIS B O 1
ATOM 3050 N N . SER B 1 22 ? -12.805 -15.516 -4.469 1 92.56 22 SER B N 1
ATOM 3051 C CA . SER B 1 22 ? -11.523 -16.188 -4.297 1 92.56 22 SER B CA 1
ATOM 3052 C C . SER B 1 22 ? -11.633 -17.328 -3.297 1 92.56 22 SER B C 1
ATOM 3054 O O . SER B 1 22 ? -10.711 -17.562 -2.504 1 92.56 22 SER B O 1
ATOM 3056 N N . LEU B 1 23 ? -12.742 -18.062 -3.393 1 90.94 23 LEU B N 1
ATOM 3057 C CA . LEU B 1 23 ? -12.992 -19.141 -2.453 1 90.94 23 LEU B CA 1
ATOM 3058 C C . LEU B 1 23 ? -12.023 -20.297 -2.678 1 90.94 23 LEU B C 1
ATOM 3060 O O . LEU B 1 23 ? -11.633 -20.984 -1.729 1 90.94 23 LEU B O 1
ATOM 3064 N N . LEU B 1 24 ? -11.734 -20.547 -3.916 1 91.88 24 LEU B N 1
ATOM 3065 C CA . LEU B 1 24 ? -10.773 -21.609 -4.203 1 91.88 24 LEU B CA 1
ATOM 3066 C C . LEU B 1 24 ? -9.445 -21.328 -3.508 1 91.88 24 LEU B C 1
ATOM 3068 O O . LEU B 1 24 ? -8.891 -22.219 -2.854 1 91.88 24 LEU B O 1
ATOM 3072 N N . GLN B 1 25 ? -8.945 -20.109 -3.635 1 94.69 25 GLN B N 1
ATOM 3073 C CA . GLN B 1 25 ? -7.684 -19.703 -3.021 1 94.69 25 GLN B CA 1
ATOM 3074 C C . GLN B 1 25 ? -7.742 -19.828 -1.502 1 94.69 25 GLN B C 1
ATOM 3076 O O . GLN B 1 25 ? -6.781 -20.281 -0.873 1 94.69 25 GLN B O 1
ATOM 3081 N N . ARG B 1 26 ? -8.859 -19.469 -0.944 1 93.88 26 ARG B N 1
ATOM 3082 C CA . ARG B 1 26 ? -9.047 -19.594 0.498 1 93.88 26 ARG B CA 1
ATOM 3083 C C . ARG B 1 26 ? -8.977 -21.047 0.942 1 93.88 26 ARG B C 1
ATOM 3085 O O . ARG B 1 26 ? -8.367 -21.359 1.968 1 93.88 26 ARG B O 1
ATOM 3092 N N . ALA B 1 27 ? -9.641 -21.922 0.191 1 93.62 27 ALA B N 1
ATOM 3093 C CA . ALA B 1 27 ? -9.648 -23.344 0.511 1 93.62 27 ALA B CA 1
ATOM 3094 C C . ALA B 1 27 ? -8.234 -23.922 0.484 1 93.62 27 ALA B C 1
ATOM 3096 O O . ALA B 1 27 ? -7.871 -24.734 1.34 1 93.62 27 ALA B O 1
ATOM 3097 N N . VAL B 1 28 ? -7.484 -23.531 -0.429 1 95.5 28 VAL B N 1
ATOM 3098 C CA . VAL B 1 28 ? -6.113 -24.016 -0.564 1 95.5 28 VAL B CA 1
ATOM 3099 C C . VAL B 1 28 ? -5.273 -23.531 0.615 1 95.5 28 VAL B C 1
ATOM 3101 O O . VAL B 1 28 ? -4.496 -24.297 1.191 1 95.5 28 VAL B O 1
ATOM 3104 N N . ILE B 1 29 ? -5.445 -22.25 0.998 1 96.38 29 ILE B N 1
ATOM 3105 C CA . ILE B 1 29 ? -4.746 -21.688 2.145 1 96.38 29 ILE B CA 1
ATOM 3106 C C . ILE B 1 29 ? -5.066 -22.484 3.398 1 96.38 29 ILE B C 1
ATOM 3108 O O . ILE B 1 29 ? -4.168 -22.828 4.172 1 96.38 29 ILE B O 1
ATOM 3112 N N . SER B 1 30 ? -6.309 -22.844 3.527 1 94.56 30 SER B N 1
ATOM 3113 C CA . SER B 1 30 ? -6.742 -23.609 4.691 1 94.56 30 SER B CA 1
ATOM 3114 C C . SER B 1 30 ? -6.133 -25 4.688 1 94.56 30 SER B C 1
ATOM 3116 O O . SER B 1 30 ? -5.727 -25.516 5.738 1 94.56 30 SER B O 1
ATOM 3118 N N . THR B 1 31 ? -6.094 -25.578 3.572 1 95.06 31 THR B N 1
ATOM 3119 C CA . THR B 1 31 ? -5.543 -26.922 3.432 1 95.06 31 THR B CA 1
ATOM 3120 C C . THR B 1 31 ? -4.059 -26.938 3.787 1 95.06 31 THR B C 1
ATOM 3122 O O . THR B 1 31 ? -3.566 -27.906 4.367 1 95.06 31 THR B O 1
ATOM 3125 N N . VAL B 1 32 ? -3.363 -25.906 3.477 1 97.62 32 VAL B N 1
ATOM 3126 C CA . VAL B 1 32 ? -1.911 -25.844 3.607 1 97.62 32 VAL B CA 1
ATOM 3127 C C . VAL B 1 32 ? -1.537 -25.297 4.984 1 97.62 32 VAL B C 1
ATOM 3129 O O . VAL B 1 32 ? -0.366 -25.312 5.371 1 97.62 32 VAL B O 1
ATOM 3132 N N . LYS B 1 33 ? -2.498 -24.844 5.785 1 97.38 33 LYS B N 1
ATOM 3133 C CA . LYS B 1 33 ? -2.287 -24.172 7.059 1 97.38 33 LYS B CA 1
ATOM 3134 C C . LYS B 1 33 ? -1.432 -25.016 7.996 1 97.38 33 LYS B C 1
ATOM 3136 O O . LYS B 1 33 ? -0.519 -24.5 8.648 1 97.38 33 LYS B O 1
ATOM 3141 N N . PRO B 1 34 ? -1.608 -26.328 8.109 1 97.31 34 PRO B N 1
ATOM 3142 C CA . PRO B 1 34 ? -0.783 -27.125 9.016 1 97.31 34 PRO B CA 1
ATOM 3143 C C . PRO B 1 34 ? 0.702 -27.078 8.664 1 97.31 34 PRO B C 1
ATOM 3145 O O . PRO B 1 34 ? 1.553 -27.094 9.562 1 97.31 34 PRO B O 1
ATOM 3148 N N . ILE B 1 35 ? 0.967 -27.016 7.402 1 97.75 35 ILE B N 1
ATOM 3149 C CA . ILE B 1 35 ? 2.357 -26.953 6.969 1 97.75 35 ILE B CA 1
ATOM 3150 C C . ILE B 1 35 ? 2.945 -25.594 7.332 1 97.75 35 ILE B C 1
ATOM 3152 O O . ILE B 1 35 ? 4.078 -25.5 7.805 1 97.75 35 ILE B O 1
ATOM 3156 N N . VAL B 1 36 ? 2.193 -24.531 7.121 1 98 36 VAL B N 1
ATOM 3157 C CA . VAL B 1 36 ? 2.619 -23.188 7.492 1 98 36 VAL B CA 1
ATOM 3158 C C . VAL B 1 36 ? 2.842 -23.109 9 1 98 36 VAL B C 1
ATOM 3160 O O . VAL B 1 36 ? 3.863 -22.594 9.461 1 98 36 VAL B O 1
ATOM 3163 N N . ASP B 1 37 ? 1.917 -23.703 9.734 1 97.19 37 ASP B N 1
ATOM 3164 C CA . ASP B 1 37 ? 2.008 -23.688 11.195 1 97.19 37 ASP B CA 1
ATOM 3165 C C . ASP B 1 37 ? 3.281 -24.391 11.664 1 97.19 37 ASP B C 1
ATOM 3167 O O . ASP B 1 37 ? 4.008 -23.859 12.508 1 97.19 37 ASP B O 1
ATOM 3171 N N . ALA B 1 38 ? 3.516 -25.5 11.102 1 96.75 38 ALA B N 1
ATOM 3172 C CA . ALA B 1 38 ? 4.699 -26.266 11.5 1 96.75 38 ALA B CA 1
ATOM 3173 C C . ALA B 1 38 ? 5.977 -25.5 11.164 1 96.75 38 ALA B C 1
ATOM 3175 O O . ALA B 1 38 ? 6.941 -25.531 11.93 1 96.75 38 ALA B O 1
ATOM 3176 N N . THR B 1 39 ? 5.988 -24.891 10.023 1 96.62 39 THR B N 1
ATOM 3177 C CA . THR B 1 39 ? 7.156 -24.125 9.594 1 96.62 39 THR B CA 1
ATOM 3178 C C . THR B 1 39 ? 7.402 -22.938 10.516 1 96.62 39 THR B C 1
ATOM 3180 O O . THR B 1 39 ? 8.547 -22.672 10.891 1 96.62 39 THR B O 1
ATOM 3183 N N . ILE B 1 40 ? 6.355 -22.234 10.914 1 95.56 40 ILE B N 1
ATOM 3184 C CA . ILE B 1 40 ? 6.453 -21.078 11.797 1 95.56 40 ILE B CA 1
ATOM 3185 C C . ILE B 1 40 ? 6.926 -21.516 13.18 1 95.56 40 ILE B C 1
ATOM 3187 O O . ILE B 1 40 ? 7.754 -20.859 13.805 1 95.56 40 ILE B O 1
ATOM 3191 N N . GLU B 1 41 ? 6.426 -22.609 13.641 1 94.75 41 GLU B N 1
ATOM 3192 C CA . GLU B 1 41 ? 6.844 -23.141 14.938 1 94.75 41 GLU B CA 1
ATOM 3193 C C . GLU B 1 41 ? 8.336 -23.438 14.953 1 94.75 41 GLU B C 1
ATOM 3195 O O . GLU B 1 41 ? 9.039 -23.125 15.914 1 94.75 41 GLU B O 1
ATOM 3200 N N . GLU B 1 42 ? 8.719 -24.047 13.914 1 94 42 GLU B N 1
ATOM 3201 C CA . GLU B 1 42 ? 10.141 -24.375 13.805 1 94 42 GLU B CA 1
ATOM 3202 C C . GLU B 1 42 ? 10.984 -23.094 13.75 1 94 42 GLU B C 1
ATOM 3204 O O . GLU B 1 42 ? 12.039 -23.016 14.375 1 94 42 GLU B O 1
ATOM 3209 N N . LEU B 1 43 ? 10.547 -22.188 12.977 1 93.44 43 LEU B N 1
ATOM 3210 C CA . LEU B 1 43 ? 11.25 -20.922 12.82 1 93.44 43 LEU B CA 1
ATOM 3211 C C . LEU B 1 43 ? 11.367 -20.188 14.156 1 93.44 43 LEU B C 1
ATOM 3213 O O . LEU B 1 43 ? 12.438 -19.688 14.5 1 93.44 43 LEU B O 1
ATOM 3217 N N . CYS B 1 44 ? 10.281 -20.172 14.898 1 91.56 44 CYS B N 1
ATOM 3218 C CA . CYS B 1 44 ? 10.211 -19.453 16.156 1 91.56 44 CYS B CA 1
ATOM 3219 C C . CYS B 1 44 ? 11.008 -20.172 17.25 1 91.56 44 CYS B C 1
ATOM 3221 O O . CYS B 1 44 ? 11.297 -19.594 18.297 1 91.56 44 CYS B O 1
ATOM 3223 N N . SER B 1 45 ? 11.367 -21.359 16.984 1 89.38 45 SER B N 1
ATOM 3224 C CA . SER B 1 45 ? 12.164 -22.109 17.953 1 89.38 45 SER B CA 1
ATOM 3225 C C . SER B 1 45 ? 13.656 -21.969 17.672 1 89.38 45 SER B C 1
ATOM 3227 O O . SER B 1 45 ? 14.492 -22.344 18.484 1 89.38 45 SER B O 1
ATOM 3229 N N . THR B 1 46 ? 13.93 -21.406 16.531 1 88.62 46 THR B N 1
ATOM 3230 C CA . THR B 1 46 ? 15.32 -21.297 16.125 1 88.62 46 THR B CA 1
ATOM 3231 C C . THR B 1 46 ? 15.766 -19.844 16.078 1 88.62 46 THR B C 1
ATOM 3233 O O . THR B 1 46 ? 16.938 -19.531 16.344 1 88.62 46 THR B O 1
ATOM 3236 N N . LEU B 1 47 ? 14.836 -19.031 15.695 1 88.06 47 LEU B N 1
ATOM 3237 C CA . LEU B 1 47 ? 15.109 -17.609 15.602 1 88.06 47 LEU B CA 1
ATOM 3238 C C . LEU B 1 47 ? 14.328 -16.844 16.656 1 88.06 47 LEU B C 1
ATOM 3240 O O . LEU B 1 47 ? 13.172 -17.156 16.953 1 88.06 47 LEU B O 1
ATOM 3244 N N . PHE B 1 48 ? 14.992 -15.883 17.312 1 88.38 48 PHE B N 1
ATOM 3245 C CA . PHE B 1 48 ? 14.344 -15.094 18.359 1 88.38 48 PHE B CA 1
ATOM 3246 C C . PHE B 1 48 ? 14.523 -13.602 18.094 1 88.38 48 PHE B C 1
ATOM 3248 O O . PHE B 1 48 ? 15.117 -12.883 18.906 1 88.38 48 PHE B O 1
ATOM 3255 N N . PRO B 1 49 ? 13.914 -13.188 17.062 1 90.19 49 PRO B N 1
ATOM 3256 C CA . PRO B 1 49 ? 14.039 -11.75 16.766 1 90.19 49 PRO B CA 1
ATOM 3257 C C . PRO B 1 49 ? 13.109 -10.891 17.609 1 90.19 49 PRO B C 1
ATOM 3259 O O . PRO B 1 49 ? 12.109 -11.391 18.141 1 90.19 49 PRO B O 1
ATOM 3262 N N . GLU B 1 50 ? 13.492 -9.609 17.703 1 91.81 50 GLU B N 1
ATOM 3263 C CA . GLU B 1 50 ? 12.602 -8.656 18.359 1 91.81 50 GLU B CA 1
ATOM 3264 C C . GLU B 1 50 ? 11.328 -8.438 17.547 1 91.81 50 GLU B C 1
ATOM 3266 O O . GLU B 1 50 ? 10.258 -8.203 18.109 1 91.81 50 GLU B O 1
ATOM 3271 N N . CYS B 1 51 ? 11.523 -8.531 16.266 1 95.5 51 CYS B N 1
ATOM 3272 C CA . CYS B 1 51 ? 10.422 -8.383 15.32 1 95.5 51 CYS B CA 1
ATOM 3273 C C . CYS B 1 51 ? 10.484 -9.438 14.227 1 95.5 51 CYS B C 1
ATOM 3275 O O . CYS B 1 51 ? 11.477 -9.523 13.5 1 95.5 51 CYS B O 1
ATOM 3277 N N . LEU B 1 52 ? 9.492 -10.281 14.211 1 96.38 52 LEU B N 1
ATOM 3278 C CA . LEU B 1 52 ? 9.391 -11.25 13.125 1 96.38 52 LEU B CA 1
ATOM 3279 C C . LEU B 1 52 ? 8.875 -10.586 11.852 1 96.38 52 LEU B C 1
ATOM 3281 O O . LEU B 1 52 ? 7.805 -9.977 11.852 1 96.38 52 LEU B O 1
ATOM 3285 N N . LYS B 1 53 ? 9.648 -10.656 10.781 1 98.06 53 LYS B N 1
ATOM 3286 C CA . LYS B 1 53 ? 9.289 -10.047 9.508 1 98.06 53 LYS B CA 1
ATOM 3287 C C . LYS B 1 53 ? 8.898 -11.102 8.477 1 98.06 53 LYS B C 1
ATOM 3289 O O . LYS B 1 53 ? 9.688 -11.992 8.156 1 98.06 53 LYS B O 1
ATOM 3294 N N . ILE B 1 54 ? 7.703 -10.969 7.961 1 98.5 54 ILE B N 1
ATOM 3295 C CA . ILE B 1 54 ? 7.195 -11.953 7.016 1 98.5 54 ILE B CA 1
ATOM 3296 C C . ILE B 1 54 ? 6.68 -11.25 5.762 1 98.5 54 ILE B C 1
ATOM 3298 O O . ILE B 1 54 ? 6.422 -10.047 5.781 1 98.5 54 ILE B O 1
ATOM 3302 N N . ALA B 1 55 ? 6.566 -11.992 4.672 1 98.81 55 ALA B N 1
ATOM 3303 C CA . ALA B 1 55 ? 5.98 -11.469 3.441 1 98.81 55 ALA B CA 1
ATOM 3304 C C . ALA B 1 55 ? 4.965 -12.453 2.861 1 98.81 55 ALA B C 1
ATOM 3306 O O . ALA B 1 55 ? 5.172 -13.664 2.895 1 98.81 55 ALA B O 1
ATOM 3307 N N . ASP B 1 56 ? 3.871 -11.953 2.477 1 98.75 56 ASP B N 1
ATOM 3308 C CA . ASP B 1 56 ? 2.92 -12.68 1.643 1 98.75 56 ASP B CA 1
ATOM 3309 C C . ASP B 1 56 ? 3.008 -12.227 0.187 1 98.75 56 ASP B C 1
ATOM 3311 O O . ASP B 1 56 ? 2.512 -11.156 -0.167 1 98.75 56 ASP B O 1
ATOM 3315 N N . LEU B 1 57 ? 3.58 -13.07 -0.688 1 98.75 57 LEU B N 1
ATOM 3316 C CA . LEU B 1 57 ? 3.818 -12.711 -2.082 1 98.75 57 LEU B CA 1
ATOM 3317 C C . LEU B 1 57 ? 2.631 -13.109 -2.953 1 98.75 57 LEU B C 1
ATOM 3319 O O . LEU B 1 57 ? 2.201 -14.266 -2.936 1 98.75 57 LEU B O 1
ATOM 3323 N N . GLY B 1 58 ? 2.158 -12.164 -3.738 1 98.12 58 GLY B N 1
ATOM 3324 C CA . GLY B 1 58 ? 0.94 -12.359 -4.508 1 98.12 58 GLY B CA 1
ATOM 3325 C C . GLY B 1 58 ? -0.322 -12.211 -3.68 1 98.12 58 GLY B C 1
ATOM 3326 O O . GLY B 1 58 ? -1.195 -13.086 -3.709 1 98.12 58 GLY B O 1
ATOM 3327 N N . CYS B 1 59 ? -0.389 -11.102 -2.969 1 97.19 59 CYS B N 1
ATOM 3328 C CA . CYS B 1 59 ? -1.438 -10.953 -1.969 1 97.19 59 CYS B CA 1
ATOM 3329 C C . CYS B 1 59 ? -2.777 -10.641 -2.625 1 97.19 59 CYS B C 1
ATOM 3331 O O . CYS B 1 59 ? -3.832 -10.828 -2.018 1 97.19 59 CYS B O 1
ATOM 3333 N N . SER B 1 60 ? -2.764 -10.117 -3.791 1 94.88 60 SER B N 1
ATOM 3334 C CA . SER B 1 60 ? -3.961 -9.641 -4.477 1 94.88 60 SER B CA 1
ATOM 3335 C C . SER B 1 60 ? -4.781 -8.719 -3.582 1 94.88 60 SER B C 1
ATOM 3337 O O . SER B 1 60 ? -4.23 -8.031 -2.723 1 94.88 60 SER B O 1
ATOM 3339 N N . SER B 1 61 ? -6.09 -8.422 -3.834 1 86.69 61 SER B N 1
ATOM 3340 C CA . SER B 1 61 ? -6.906 -7.422 -3.146 1 86.69 61 SER B CA 1
ATOM 3341 C C . SER B 1 61 ? -7.832 -8.078 -2.125 1 86.69 61 SER B C 1
ATOM 3343 O O . SER B 1 61 ? -8.727 -7.422 -1.583 1 86.69 61 SER B O 1
ATOM 3345 N N . GLY B 1 62 ? -7.496 -9.172 -1.608 1 75.81 62 GLY B N 1
ATOM 3346 C CA . GLY B 1 62 ? -8.609 -9.828 -0.942 1 75.81 62 GLY B CA 1
ATOM 3347 C C . GLY B 1 62 ? -8.32 -10.172 0.508 1 75.81 62 GLY B C 1
ATOM 3348 O O . GLY B 1 62 ? -7.215 -9.93 0.999 1 75.81 62 GLY B O 1
ATOM 3349 N N . PRO B 1 63 ? -9.359 -10.633 1.051 1 89.94 63 PRO B N 1
ATOM 3350 C CA . PRO B 1 63 ? -9.32 -10.992 2.471 1 89.94 63 PRO B CA 1
ATOM 3351 C C . PRO B 1 63 ? -8.383 -12.156 2.76 1 89.94 63 PRO B C 1
ATOM 3353 O O . PRO B 1 63 ? -7.957 -12.344 3.902 1 89.94 63 PRO B O 1
ATOM 3356 N N . ASN B 1 64 ? -8.023 -12.859 1.731 1 94.69 64 ASN B N 1
ATOM 3357 C CA . ASN B 1 64 ? -7.246 -14.078 1.924 1 94.69 64 ASN B CA 1
ATOM 3358 C C . ASN B 1 64 ? -5.863 -13.773 2.494 1 94.69 64 ASN B C 1
ATOM 3360 O O . ASN B 1 64 ? -5.348 -14.523 3.324 1 94.69 64 ASN B O 1
ATOM 3364 N N . THR B 1 65 ? -5.285 -12.703 2.037 1 97.19 65 THR B N 1
ATOM 3365 C CA . THR B 1 65 ? -3.957 -12.359 2.537 1 97.19 65 THR B CA 1
ATOM 3366 C C . THR B 1 65 ? -4.008 -12.023 4.023 1 97.19 65 THR B C 1
ATOM 3368 O O . THR B 1 65 ? -3.102 -12.383 4.781 1 97.19 65 THR B O 1
ATOM 3371 N N . LEU B 1 66 ? -5.035 -11.352 4.484 1 96.5 66 LEU B N 1
ATOM 3372 C CA . LEU B 1 66 ? -5.164 -10.992 5.895 1 96.5 66 LEU B CA 1
ATOM 3373 C C . LEU B 1 66 ? -5.488 -12.227 6.738 1 96.5 66 LEU B C 1
ATOM 3375 O O . LEU B 1 66 ? -5.09 -12.297 7.906 1 96.5 66 LEU B O 1
ATOM 3379 N N . LEU B 1 67 ? -6.176 -13.195 6.133 1 95.75 67 LEU B N 1
ATOM 3380 C CA . LEU B 1 67 ? -6.387 -14.477 6.809 1 95.75 67 LEU B CA 1
ATOM 3381 C C . LEU B 1 67 ? -5.059 -15.164 7.09 1 95.75 67 LEU B C 1
ATOM 3383 O O . LEU B 1 67 ? -4.844 -15.688 8.188 1 95.75 67 LEU B O 1
ATOM 3387 N N . VAL B 1 68 ? -4.199 -15.18 6.102 1 97.06 68 VAL B N 1
ATOM 3388 C CA . VAL B 1 68 ? -2.883 -15.789 6.242 1 97.06 68 VAL B CA 1
ATOM 3389 C C . VAL B 1 68 ? -2.119 -15.109 7.375 1 97.06 68 VAL B C 1
ATOM 3391 O O . VAL B 1 68 ? -1.548 -15.781 8.242 1 97.06 68 VAL B O 1
ATOM 3394 N N . VAL B 1 69 ? -2.146 -13.797 7.426 1 96.12 69 VAL B N 1
ATOM 3395 C CA . VAL B 1 69 ? -1.432 -13.031 8.438 1 96.12 69 VAL B CA 1
ATOM 3396 C C . VAL B 1 69 ? -2.012 -13.336 9.82 1 96.12 69 VAL B C 1
ATOM 3398 O O . VAL B 1 69 ? -1.268 -13.555 10.773 1 96.12 69 VAL B O 1
ATOM 3401 N N . SER B 1 70 ? -3.305 -13.375 9.891 1 94.56 70 SER B N 1
ATOM 3402 C CA . SER B 1 70 ? -3.975 -13.664 11.148 1 94.56 70 SER B CA 1
ATOM 3403 C C . SER B 1 70 ? -3.596 -15.039 11.672 1 94.56 70 SER B C 1
ATOM 3405 O O . SER B 1 70 ? -3.324 -15.203 12.867 1 94.56 70 SER B O 1
ATOM 3407 N N . ASP B 1 71 ? -3.584 -15.992 10.805 1 94.62 71 ASP B N 1
ATOM 3408 C CA . ASP B 1 71 ? -3.227 -17.359 11.18 1 94.62 71 ASP B CA 1
ATOM 3409 C C . ASP B 1 71 ? -1.787 -17.422 11.688 1 94.62 71 ASP B C 1
ATOM 3411 O O . ASP B 1 71 ? -1.498 -18.125 12.656 1 94.62 71 ASP B O 1
ATOM 3415 N N . ILE B 1 72 ? -0.956 -16.734 11.016 1 95 72 ILE B N 1
ATOM 3416 C CA . ILE B 1 72 ? 0.452 -16.719 11.398 1 95 72 ILE B CA 1
ATOM 3417 C C . ILE B 1 72 ? 0.608 -16.062 12.773 1 95 72 ILE B C 1
ATOM 3419 O O . ILE B 1 72 ? 1.337 -16.578 13.625 1 95 72 ILE B O 1
ATOM 3423 N N . ILE B 1 73 ? -0.084 -14.93 13.016 1 93.44 73 ILE B N 1
ATOM 3424 C CA . ILE B 1 73 ? -0.038 -14.242 14.297 1 93.44 73 ILE B CA 1
ATOM 3425 C C . ILE B 1 73 ? -0.495 -15.18 15.414 1 93.44 73 ILE B C 1
ATOM 3427 O O . ILE B 1 73 ? 0.161 -15.289 16.453 1 93.44 73 ILE B O 1
ATOM 3431 N N . ALA B 1 74 ? -1.564 -15.883 15.156 1 91.94 74 ALA B N 1
ATOM 3432 C CA . ALA B 1 74 ? -2.1 -16.812 16.141 1 91.94 74 ALA B CA 1
ATOM 3433 C C . ALA B 1 74 ? -1.099 -17.922 16.453 1 91.94 74 ALA B C 1
ATOM 3435 O O . ALA B 1 74 ? -0.927 -18.312 17.609 1 91.94 74 ALA B O 1
ATOM 3436 N N . ASN B 1 75 ? -0.518 -18.391 15.43 1 93.56 75 ASN B N 1
ATOM 3437 C CA . ASN B 1 75 ? 0.482 -19.438 15.594 1 93.56 75 ASN B CA 1
ATOM 3438 C C . ASN B 1 75 ? 1.673 -18.953 16.422 1 93.56 75 ASN B C 1
ATOM 3440 O O . ASN B 1 75 ? 2.145 -19.656 17.312 1 93.56 75 ASN B O 1
ATOM 3444 N N . ILE B 1 76 ? 2.154 -17.797 16.109 1 91.94 76 ILE B N 1
ATOM 3445 C CA . ILE B 1 76 ? 3.277 -17.203 16.828 1 91.94 76 ILE B CA 1
ATOM 3446 C C . ILE B 1 76 ? 2.918 -17.047 18.312 1 91.94 76 ILE B C 1
ATOM 3448 O O . ILE B 1 76 ? 3.697 -17.422 19.188 1 91.94 76 ILE B O 1
ATOM 3452 N N . GLN B 1 77 ? 1.792 -16.562 18.531 1 88.75 77 GLN B N 1
ATOM 3453 C CA . GLN B 1 77 ? 1.341 -16.359 19.906 1 88.75 77 GLN B CA 1
ATOM 3454 C C . GLN B 1 77 ? 1.287 -17.672 20.672 1 88.75 77 GLN B C 1
ATOM 3456 O O . GLN B 1 77 ? 1.756 -17.766 21.812 1 88.75 77 GLN B O 1
ATOM 3461 N N . ASN B 1 78 ? 0.739 -18.625 20.047 1 89.88 78 ASN B N 1
ATOM 3462 C CA . ASN B 1 78 ? 0.631 -19.938 20.656 1 89.88 78 ASN B CA 1
ATOM 3463 C C . ASN B 1 78 ? 2.006 -20.547 20.938 1 89.88 78 ASN B C 1
ATOM 3465 O O . ASN B 1 78 ? 2.229 -21.125 22 1 89.88 78 ASN B O 1
ATOM 3469 N N . THR B 1 79 ? 2.85 -20.391 19.984 1 90.88 79 THR B N 1
ATOM 3470 C CA . THR B 1 79 ? 4.195 -20.938 20.109 1 90.88 79 THR B CA 1
ATOM 3471 C C . THR B 1 79 ? 4.941 -20.266 21.266 1 90.88 79 THR B C 1
ATOM 3473 O O . THR B 1 79 ? 5.547 -20.953 22.094 1 90.88 79 THR B O 1
ATOM 3476 N N . PHE B 1 80 ? 4.859 -19.016 21.422 1 89.38 80 PHE B N 1
ATOM 3477 C CA . PHE B 1 80 ? 5.602 -18.297 22.453 1 89.38 80 PHE B CA 1
ATOM 3478 C C . PHE B 1 80 ? 4.934 -18.453 23.812 1 89.38 80 PHE B C 1
ATOM 3480 O O . PHE B 1 80 ? 5.602 -18.406 24.844 1 89.38 80 PHE B O 1
ATOM 3487 N N . ARG B 1 81 ? 3.66 -18.656 23.797 1 88.5 81 ARG B N 1
ATOM 3488 C CA . ARG B 1 81 ? 2.979 -19 25.047 1 88.5 81 ARG B CA 1
ATOM 3489 C C . ARG B 1 81 ? 3.5 -20.328 25.594 1 88.5 81 ARG B C 1
ATOM 3491 O O . ARG B 1 81 ? 3.744 -20.438 26.797 1 88.5 81 ARG B O 1
ATOM 3498 N N . LYS B 1 82 ? 3.686 -21.203 24.734 1 89.44 82 LYS B N 1
ATOM 3499 C CA . LYS B 1 82 ? 4.211 -22.516 25.125 1 89.44 82 LYS B CA 1
ATOM 3500 C C . LYS B 1 82 ? 5.637 -22.391 25.656 1 89.44 82 LYS B C 1
ATOM 3502 O O . LYS B 1 82 ? 6.035 -23.141 26.547 1 89.44 82 LYS B O 1
ATOM 3507 N N . LEU B 1 83 ? 6.34 -21.453 25.125 1 88.12 83 LEU B N 1
ATOM 3508 C CA . LEU B 1 83 ? 7.727 -21.234 25.531 1 88.12 83 LEU B CA 1
ATOM 3509 C C . LEU B 1 83 ? 7.809 -20.328 26.75 1 88.12 83 LEU B C 1
ATOM 3511 O O . LEU B 1 83 ? 8.898 -20.094 27.281 1 88.12 83 LEU B O 1
ATOM 3515 N N . ASN B 1 84 ? 6.777 -19.75 27.188 1 89.69 84 ASN B N 1
ATOM 3516 C CA . ASN B 1 84 ? 6.699 -18.797 28.281 1 89.69 84 ASN B CA 1
ATOM 3517 C C . ASN B 1 84 ? 7.562 -17.562 28.016 1 89.69 84 ASN B C 1
ATOM 3519 O O . ASN B 1 84 ? 8.305 -17.125 28.891 1 89.69 84 ASN B O 1
ATOM 3523 N N . LEU B 1 85 ? 7.492 -17.203 26.781 1 88.44 85 LEU B N 1
ATOM 3524 C CA . LEU B 1 85 ? 8.195 -15.992 26.344 1 88.44 85 LEU B CA 1
ATOM 3525 C C . LEU B 1 85 ? 7.219 -14.992 25.734 1 88.44 85 LEU B C 1
ATOM 3527 O O . LEU B 1 85 ? 6.191 -15.383 25.172 1 88.44 85 LEU B O 1
ATOM 3531 N N . PRO B 1 86 ? 7.527 -13.719 25.938 1 88.75 86 PRO B N 1
ATOM 3532 C CA . PRO B 1 86 ? 6.699 -12.734 25.234 1 88.75 86 PRO B CA 1
ATOM 3533 C C . PRO B 1 86 ? 6.84 -12.836 23.719 1 88.75 86 PRO B C 1
ATOM 3535 O O . PRO B 1 86 ? 7.945 -13.023 23.203 1 88.75 86 PRO B O 1
ATOM 3538 N N . PRO B 1 87 ? 5.801 -12.789 23.047 1 89.56 87 PRO B N 1
ATOM 3539 C CA . PRO B 1 87 ? 5.891 -12.852 21.578 1 89.56 87 PRO B CA 1
ATOM 3540 C C . PRO B 1 87 ? 6.59 -11.633 20.984 1 89.56 87 PRO B C 1
ATOM 3542 O O . PRO B 1 87 ? 6.512 -10.539 21.531 1 89.56 87 PRO B O 1
ATOM 3545 N N . PRO B 1 88 ? 7.266 -11.883 19.922 1 92.81 88 PRO B N 1
ATOM 3546 C CA . PRO B 1 88 ? 7.828 -10.742 19.203 1 92.81 88 PRO B CA 1
ATOM 3547 C C . PRO B 1 88 ? 6.758 -9.891 18.516 1 92.81 88 PRO B C 1
ATOM 3549 O O . PRO B 1 88 ? 5.625 -10.344 18.344 1 92.81 88 PRO B O 1
ATOM 3552 N N . SER B 1 89 ? 7.164 -8.656 18.172 1 94.25 89 SER B N 1
ATOM 3553 C CA . SER B 1 89 ? 6.32 -7.91 17.25 1 94.25 89 SER B CA 1
ATOM 3554 C C . SER B 1 89 ? 6.352 -8.531 15.852 1 94.25 89 SER B C 1
ATOM 3556 O O . SER B 1 89 ? 7.223 -9.352 15.555 1 94.25 89 SER B O 1
ATOM 3558 N N . LEU B 1 90 ? 5.363 -8.25 15.086 1 95.94 90 LEU B N 1
ATOM 3559 C CA . LEU B 1 90 ? 5.27 -8.789 13.734 1 95.94 90 LEU B CA 1
ATOM 3560 C C . LEU B 1 90 ? 5.16 -7.668 12.703 1 95.94 90 LEU B C 1
ATOM 3562 O O . LEU B 1 90 ? 4.395 -6.723 12.898 1 95.94 90 LEU B O 1
ATOM 3566 N N . GLN B 1 91 ? 5.988 -7.703 11.742 1 97.94 91 GLN B N 1
ATOM 3567 C CA . GLN B 1 91 ? 5.824 -6.875 10.555 1 97.94 91 GLN B CA 1
ATOM 3568 C C . GLN B 1 91 ? 5.535 -7.727 9.32 1 97.94 91 GLN B C 1
ATOM 3570 O O . GLN B 1 91 ? 6.34 -8.586 8.945 1 97.94 91 GLN B O 1
ATOM 3575 N N . ALA B 1 92 ? 4.414 -7.551 8.727 1 98.25 92 ALA B N 1
ATOM 3576 C CA . ALA B 1 92 ? 4.008 -8.312 7.543 1 98.25 92 ALA B CA 1
ATOM 3577 C C . ALA B 1 92 ? 4.004 -7.426 6.297 1 98.25 92 ALA B C 1
ATOM 3579 O O . ALA B 1 92 ? 3.445 -6.328 6.309 1 98.25 92 ALA B O 1
ATOM 3580 N N . PHE B 1 93 ? 4.652 -7.902 5.254 1 98.75 93 PHE B N 1
ATOM 3581 C CA . PHE B 1 93 ? 4.656 -7.223 3.961 1 98.75 93 PHE B CA 1
ATOM 3582 C C . PHE B 1 93 ? 3.729 -7.926 2.979 1 98.75 93 PHE B C 1
ATOM 3584 O O . PHE B 1 93 ? 3.918 -9.102 2.674 1 98.75 93 PHE B O 1
ATOM 3591 N N . LEU B 1 94 ? 2.73 -7.211 2.533 1 98.75 94 LEU B N 1
ATOM 3592 C CA . LEU B 1 94 ? 1.865 -7.711 1.47 1 98.75 94 LEU B CA 1
ATOM 3593 C C . LEU B 1 94 ? 2.389 -7.285 0.101 1 98.75 94 LEU B C 1
ATOM 3595 O O . LEU B 1 94 ? 2.494 -6.09 -0.186 1 98.75 94 LEU B O 1
ATOM 3599 N N . ASN B 1 95 ? 2.656 -8.258 -0.705 1 98.75 95 ASN B N 1
ATOM 3600 C CA . ASN B 1 95 ? 3.285 -7.965 -1.988 1 98.75 95 ASN B CA 1
ATOM 3601 C C . ASN B 1 95 ? 2.377 -8.336 -3.156 1 98.75 95 ASN B C 1
ATOM 3603 O O . ASN B 1 95 ? 1.703 -9.367 -3.119 1 98.75 95 ASN B O 1
ATOM 3607 N N . ASP B 1 96 ? 2.35 -7.562 -4.145 1 98.31 96 ASP B N 1
ATOM 3608 C CA . ASP B 1 96 ? 1.799 -7.824 -5.469 1 98.31 96 ASP B CA 1
ATOM 3609 C C . ASP B 1 96 ? 2.326 -6.824 -6.492 1 98.31 96 ASP B C 1
ATOM 3611 O O . ASP B 1 96 ? 3.121 -5.941 -6.156 1 98.31 96 ASP B O 1
ATOM 3615 N N . LEU B 1 97 ? 1.968 -7.012 -7.719 1 97.88 97 LEU B N 1
ATOM 3616 C CA . LEU B 1 97 ? 2.363 -6.074 -8.766 1 97.88 97 LEU B CA 1
ATOM 3617 C C . LEU B 1 97 ? 1.749 -4.699 -8.523 1 97.88 97 LEU B C 1
ATOM 3619 O O . LEU B 1 97 ? 0.699 -4.586 -7.887 1 97.88 97 LEU B O 1
ATOM 3623 N N . PRO B 1 98 ? 2.357 -3.635 -9.062 1 96.31 98 PRO B N 1
ATOM 3624 C CA . PRO B 1 98 ? 1.947 -2.258 -8.773 1 96.31 98 PRO B CA 1
ATOM 3625 C C . PRO B 1 98 ? 0.513 -1.967 -9.203 1 96.31 98 PRO B C 1
ATOM 3627 O O . PRO B 1 98 ? -0.141 -1.087 -8.641 1 96.31 98 PRO B O 1
ATOM 3630 N N . ARG B 1 99 ? -0.031 -2.707 -10.109 1 95.56 99 ARG B N 1
ATOM 3631 C CA . ARG B 1 99 ? -1.368 -2.434 -10.625 1 95.56 99 ARG B CA 1
ATOM 3632 C C . ARG B 1 99 ? -2.43 -3.178 -9.82 1 95.56 99 ARG B C 1
ATOM 3634 O O . ARG B 1 99 ? -3.625 -3.043 -10.086 1 95.56 99 ARG B O 1
ATOM 3641 N N . ASN B 1 100 ? -1.958 -3.967 -8.836 1 96.69 100 ASN B N 1
ATOM 3642 C CA . ASN B 1 100 ? -2.904 -4.578 -7.906 1 96.69 100 ASN B CA 1
ATOM 3643 C C . ASN B 1 100 ? -3.744 -3.525 -7.188 1 96.69 100 ASN B C 1
ATOM 3645 O O . ASN B 1 100 ? -3.322 -2.377 -7.051 1 96.69 100 ASN B O 1
ATOM 3649 N N . ASP B 1 101 ? -4.934 -3.895 -6.797 1 96.06 101 ASP B N 1
ATOM 3650 C CA . ASP B 1 101 ? -5.805 -3 -6.043 1 96.06 101 ASP B CA 1
ATOM 3651 C C . ASP B 1 101 ? -5.477 -3.041 -4.551 1 96.06 101 ASP B C 1
ATOM 3653 O O . ASP B 1 101 ? -6.234 -3.604 -3.76 1 96.06 101 ASP B O 1
ATOM 3657 N N . PHE B 1 102 ? -4.508 -2.326 -4.066 1 97.25 102 PHE B N 1
ATOM 3658 C CA . PHE B 1 102 ? -4.09 -2.285 -2.672 1 97.25 102 PHE B CA 1
ATOM 3659 C C . PHE B 1 102 ? -5.078 -1.488 -1.831 1 97.25 102 PHE B C 1
ATOM 3661 O O . PHE B 1 102 ? -5.23 -1.74 -0.634 1 97.25 102 PHE B O 1
ATOM 3668 N N . ASN B 1 103 ? -5.758 -0.511 -2.496 1 96.25 103 ASN B N 1
ATOM 3669 C CA . ASN B 1 103 ? -6.727 0.297 -1.761 1 96.25 103 ASN B CA 1
ATOM 3670 C C . ASN B 1 103 ? -7.773 -0.574 -1.073 1 96.25 103 ASN B C 1
ATOM 3672 O O . ASN B 1 103 ? -8.148 -0.313 0.072 1 96.25 103 ASN B O 1
ATOM 3676 N N . THR B 1 104 ? -8.18 -1.624 -1.763 1 95.25 104 THR B N 1
ATOM 3677 C CA . THR B 1 104 ? -9.195 -2.512 -1.208 1 95.25 104 THR B CA 1
ATOM 3678 C C . THR B 1 104 ? -8.664 -3.223 0.037 1 95.25 104 THR B C 1
ATOM 3680 O O . THR B 1 104 ? -9.367 -3.318 1.046 1 95.25 104 THR B O 1
ATOM 3683 N N . VAL B 1 105 ? -7.438 -3.646 0.005 1 95.5 105 VAL B N 1
ATOM 3684 C CA . VAL B 1 105 ? -6.832 -4.312 1.15 1 95.5 105 VAL B CA 1
ATOM 3685 C C . VAL B 1 105 ? -6.699 -3.33 2.312 1 95.5 105 VAL B C 1
ATOM 3687 O O . VAL B 1 105 ? -7.039 -3.656 3.451 1 95.5 105 VAL B O 1
ATOM 3690 N N . PHE B 1 106 ? -6.277 -2.145 2.055 1 96.56 106 PHE B N 1
ATOM 3691 C CA . PHE B 1 106 ? -6 -1.16 3.094 1 96.56 106 PHE B CA 1
ATOM 3692 C C . PHE B 1 106 ? -7.285 -0.729 3.791 1 96.56 106 PHE B C 1
ATOM 3694 O O . PHE B 1 106 ? -7.289 -0.479 4.996 1 96.56 106 PHE B O 1
ATOM 3701 N N . ARG B 1 107 ? -8.352 -0.667 3.078 1 94.31 107 ARG B N 1
ATOM 3702 C CA . ARG B 1 107 ? -9.641 -0.296 3.654 1 94.31 107 ARG B CA 1
ATOM 3703 C C . ARG B 1 107 ? -10.102 -1.335 4.672 1 94.31 107 ARG B C 1
ATOM 3705 O O . ARG B 1 107 ? -10.898 -1.028 5.559 1 94.31 107 ARG B O 1
ATOM 3712 N N . SER B 1 108 ? -9.523 -2.531 4.559 1 94.62 108 SER B N 1
ATOM 3713 C CA . SER B 1 108 ? -9.922 -3.598 5.469 1 94.62 108 SER B CA 1
ATOM 3714 C C . SER B 1 108 ? -9.047 -3.625 6.715 1 94.62 108 SER B C 1
ATOM 3716 O O . SER B 1 108 ? -9.375 -4.285 7.703 1 94.62 108 SER B O 1
ATOM 3718 N N . LEU B 1 109 ? -8.008 -2.9 6.762 1 95.75 109 LEU B N 1
ATOM 3719 C CA . LEU B 1 109 ? -7 -3.02 7.805 1 95.75 109 LEU B CA 1
ATOM 3720 C C . LEU B 1 109 ? -7.551 -2.566 9.156 1 95.75 109 LEU B C 1
ATOM 3722 O O . LEU B 1 109 ? -7.32 -3.215 10.172 1 95.75 109 LEU B O 1
ATOM 3726 N N . PRO B 1 110 ? -8.305 -1.407 9.227 1 93.88 110 PRO B N 1
ATOM 3727 C CA . PRO B 1 110 ? -8.836 -1.02 10.531 1 93.88 110 PRO B CA 1
ATOM 3728 C C . PRO B 1 110 ? -9.695 -2.113 11.164 1 93.88 110 PRO B C 1
ATOM 3730 O O . PRO B 1 110 ? -9.555 -2.4 12.359 1 93.88 110 PRO B O 1
ATOM 3733 N N . GLY B 1 111 ? -10.547 -2.721 10.344 1 92.5 111 GLY B N 1
ATOM 3734 C CA . GLY B 1 111 ? -11.336 -3.836 10.836 1 92.5 111 GLY B CA 1
ATOM 3735 C C . GLY B 1 111 ? -10.5 -5.027 11.25 1 92.5 111 GLY B C 1
ATOM 3736 O O . GLY B 1 111 ? -10.789 -5.68 12.258 1 92.5 111 GLY B O 1
ATOM 3737 N N . PHE B 1 112 ? -9.469 -5.285 10.578 1 94.56 112 PHE B N 1
ATOM 3738 C CA . PHE B 1 112 ? -8.547 -6.375 10.867 1 94.56 112 PHE B CA 1
ATOM 3739 C C . PHE B 1 112 ? -7.867 -6.16 12.219 1 94.56 112 PHE B C 1
ATOM 3741 O O . PHE B 1 112 ? -7.816 -7.074 13.047 1 94.56 112 PHE B O 1
ATOM 3748 N N . TYR B 1 113 ? -7.363 -4.961 12.445 1 92.88 113 TYR B N 1
ATOM 3749 C CA . TYR B 1 113 ? -6.68 -4.645 13.695 1 92.88 113 TYR B CA 1
ATOM 3750 C C . TYR B 1 113 ? -7.637 -4.723 14.875 1 92.88 113 TYR B C 1
ATOM 3752 O O . TYR B 1 113 ? -7.262 -5.184 15.953 1 92.88 113 TYR B O 1
ATOM 3760 N N . ASN B 1 114 ? -8.859 -4.25 14.664 1 91.88 114 ASN B N 1
ATOM 3761 C CA . ASN B 1 114 ? -9.859 -4.336 15.719 1 91.88 114 ASN B CA 1
ATOM 3762 C C . ASN B 1 114 ? -10.141 -5.781 16.109 1 91.88 114 ASN B C 1
ATOM 3764 O O . ASN B 1 114 ? -10.242 -6.098 17.297 1 91.88 114 ASN B O 1
ATOM 3768 N N . LYS B 1 115 ? -10.203 -6.578 15.148 1 91 115 LYS B N 1
ATOM 3769 C CA . LYS B 1 115 ? -10.445 -7.992 15.406 1 91 115 LYS B CA 1
ATOM 3770 C C . LYS B 1 115 ? -9.258 -8.633 16.125 1 91 115 LYS B C 1
ATOM 3772 O O . LYS B 1 115 ? -9.43 -9.461 17.016 1 91 115 LYS B O 1
ATOM 3777 N N . LEU B 1 116 ? -8.117 -8.281 15.695 1 88.69 116 LEU B N 1
ATOM 3778 C CA . LEU B 1 116 ? -6.906 -8.797 16.312 1 88.69 116 LEU B CA 1
ATOM 3779 C C . LEU B 1 116 ? -6.848 -8.406 17.797 1 88.69 116 LEU B C 1
ATOM 3781 O O . LEU B 1 116 ? -6.477 -9.227 18.641 1 88.69 116 LEU B O 1
ATOM 3785 N N . ASP B 1 117 ? -7.18 -7.199 18.094 1 86.44 117 ASP B N 1
ATOM 3786 C CA . ASP B 1 117 ? -7.156 -6.703 19.469 1 86.44 117 ASP B CA 1
ATOM 3787 C C . ASP B 1 117 ? -8.195 -7.418 20.328 1 86.44 117 ASP B C 1
ATOM 3789 O O . ASP B 1 117 ? -7.941 -7.711 21.5 1 86.44 117 ASP B O 1
ATOM 3793 N N . GLU B 1 118 ? -9.305 -7.664 19.781 1 84.88 118 GLU B N 1
ATOM 3794 C CA . GLU B 1 118 ? -10.391 -8.328 20.5 1 84.88 118 GLU B CA 1
ATOM 3795 C C . GLU B 1 118 ? -10.055 -9.789 20.781 1 84.88 118 GLU B C 1
ATOM 3797 O O . GLU B 1 118 ? -10.336 -10.297 21.859 1 84.88 118 GLU B O 1
ATOM 3802 N N . GLU B 1 119 ? -9.523 -10.383 19.828 1 79.25 119 GLU B N 1
ATOM 3803 C CA . GLU B 1 119 ? -9.266 -11.82 19.906 1 79.25 119 GLU B CA 1
ATOM 3804 C C . GLU B 1 119 ? -8.102 -12.117 20.859 1 79.25 119 GLU B C 1
ATOM 3806 O O . GLU B 1 119 ? -8.078 -13.164 21.5 1 79.25 119 GLU B O 1
ATOM 3811 N N . HIS B 1 120 ? -7.191 -11.203 20.984 1 72.31 120 HIS B N 1
ATOM 3812 C CA . HIS B 1 120 ? -5.984 -11.562 21.734 1 72.31 120 HIS B CA 1
ATOM 3813 C C . HIS B 1 120 ? -5.859 -10.727 23 1 72.31 120 HIS B C 1
ATOM 3815 O O . HIS B 1 120 ? -4.805 -10.727 23.641 1 72.31 120 HIS B O 1
ATOM 3821 N N . GLU B 1 121 ? -6.941 -10.227 23.359 1 64.38 121 GLU B N 1
ATOM 3822 C CA . GLU B 1 121 ? -7 -9.438 24.578 1 64.38 121 GLU B CA 1
ATOM 3823 C C . GLU B 1 121 ? -5.754 -8.57 24.75 1 64.38 121 GLU B C 1
ATOM 3825 O O . GLU B 1 121 ? -5.145 -8.539 25.812 1 64.38 121 GLU B O 1
ATOM 3830 N N . ASN B 1 122 ? -5.215 -8.141 23.812 1 61.62 122 ASN B N 1
ATOM 3831 C CA . ASN B 1 122 ? -4.074 -7.23 23.781 1 61.62 122 ASN B CA 1
ATOM 3832 C C . ASN B 1 122 ? -2.783 -7.938 24.188 1 61.62 122 ASN B C 1
ATOM 3834 O O . ASN B 1 122 ? -1.848 -7.301 24.672 1 61.62 122 ASN B O 1
ATOM 3838 N N . LYS B 1 123 ? -2.83 -9.164 24.188 1 66.5 123 LYS B N 1
ATOM 3839 C CA . LYS B 1 123 ? -1.65 -9.93 24.578 1 66.5 123 LYS B CA 1
ATOM 3840 C C . LYS B 1 123 ? -0.793 -10.266 23.359 1 66.5 123 LYS B C 1
ATOM 3842 O O . LYS B 1 123 ? 0.298 -10.828 23.5 1 66.5 123 LYS B O 1
ATOM 3847 N N . SER B 1 124 ? -1.39 -9.812 22.219 1 68.12 124 SER B N 1
ATOM 3848 C CA . SER B 1 124 ? -0.59 -10.023 21.016 1 68.12 124 SER B CA 1
ATOM 3849 C C . SER B 1 124 ? 0.461 -8.93 20.859 1 68.12 124 SER B C 1
ATOM 3851 O O . SER B 1 124 ? 0.245 -7.789 21.266 1 68.12 124 SER B O 1
ATOM 3853 N N . GLY B 1 125 ? 1.695 -9.344 20.562 1 78.25 125 GLY B N 1
ATOM 3854 C CA . GLY B 1 125 ? 2.678 -8.328 20.203 1 78.25 125 GLY B CA 1
ATOM 3855 C C . GLY B 1 125 ? 2.211 -7.406 19.094 1 78.25 125 GLY B C 1
ATOM 3856 O O . GLY B 1 125 ? 1.274 -7.734 18.359 1 78.25 125 GLY B O 1
ATOM 3857 N N . PRO B 1 126 ? 2.717 -6.227 19.062 1 90.19 126 PRO B N 1
ATOM 3858 C CA . PRO B 1 126 ? 2.357 -5.27 18.016 1 90.19 126 PRO B CA 1
ATOM 3859 C C . PRO B 1 126 ? 2.51 -5.848 16.609 1 90.19 126 PRO B C 1
ATOM 3861 O O . PRO B 1 126 ? 3.445 -6.605 16.344 1 90.19 126 PRO B O 1
ATOM 3864 N N . CYS B 1 127 ? 1.539 -5.625 15.789 1 94.56 127 CYS B N 1
ATOM 3865 C CA . CYS B 1 127 ? 1.55 -6.059 14.398 1 94.56 127 CYS B CA 1
ATOM 3866 C C . CYS B 1 127 ? 1.538 -4.863 13.453 1 94.56 127 CYS B C 1
ATOM 3868 O O . CYS B 1 127 ? 0.737 -3.941 13.617 1 94.56 127 CYS B O 1
ATOM 3870 N N . PHE B 1 128 ? 2.443 -4.855 12.523 1 97.44 128 PHE B N 1
ATOM 3871 C CA . PHE B 1 128 ? 2.592 -3.781 11.555 1 97.44 128 PHE B CA 1
ATOM 3872 C C . PHE B 1 128 ? 2.459 -4.316 10.133 1 97.44 128 PHE B C 1
ATOM 3874 O O . PHE B 1 128 ? 3.324 -5.055 9.656 1 97.44 128 PHE B O 1
ATOM 3881 N N . ILE B 1 129 ? 1.402 -3.924 9.422 1 97.81 129 ILE B N 1
ATOM 3882 C CA . ILE B 1 129 ? 1.178 -4.434 8.07 1 97.81 129 ILE B CA 1
ATOM 3883 C C . ILE B 1 129 ? 1.562 -3.369 7.047 1 97.81 129 ILE B C 1
ATOM 3885 O O . ILE B 1 129 ? 1.035 -2.254 7.074 1 97.81 129 ILE B O 1
ATOM 3889 N N . ALA B 1 130 ? 2.502 -3.695 6.203 1 98.31 130 ALA B N 1
ATOM 3890 C CA . ALA B 1 130 ? 2.955 -2.838 5.113 1 98.31 130 ALA B CA 1
ATOM 3891 C C . ALA B 1 130 ? 2.68 -3.484 3.756 1 98.31 130 ALA B C 1
ATOM 3893 O O . ALA B 1 130 ? 2.324 -4.664 3.686 1 98.31 130 ALA B O 1
ATOM 3894 N N . ALA B 1 131 ? 2.693 -2.715 2.732 1 98.31 131 ALA B N 1
ATOM 3895 C CA . ALA B 1 131 ? 2.6 -3.242 1.374 1 98.31 131 ALA B CA 1
ATOM 3896 C C . ALA B 1 131 ? 3.91 -3.049 0.618 1 98.31 131 ALA B C 1
ATOM 3898 O O . ALA B 1 131 ? 4.605 -2.047 0.811 1 98.31 131 ALA B O 1
ATOM 3899 N N . MET B 1 132 ? 4.242 -3.984 -0.191 1 98.38 132 MET B N 1
ATOM 3900 C CA . MET B 1 132 ? 5.445 -3.973 -1.017 1 98.38 132 MET B CA 1
ATOM 3901 C C . MET B 1 132 ? 5.102 -4.207 -2.484 1 98.38 132 MET B C 1
ATOM 3903 O O . MET B 1 132 ? 5.207 -5.332 -2.979 1 98.38 132 MET B O 1
ATOM 3907 N N . PRO B 1 133 ? 4.777 -3.096 -3.209 1 97.94 133 PRO B N 1
ATOM 3908 C CA . PRO B 1 133 ? 4.469 -3.258 -4.633 1 97.94 133 PRO B CA 1
ATOM 3909 C C . PRO B 1 133 ? 5.703 -3.584 -5.469 1 97.94 133 PRO B C 1
ATOM 3911 O O . PRO B 1 133 ? 6.758 -2.965 -5.293 1 97.94 133 PRO B O 1
ATOM 3914 N N . GLY B 1 134 ? 5.582 -4.57 -6.332 1 97.44 134 GLY B N 1
ATOM 3915 C CA . GLY B 1 134 ? 6.676 -4.957 -7.207 1 97.44 134 GLY B CA 1
ATOM 3916 C C . GLY B 1 134 ? 6.629 -6.414 -7.621 1 97.44 134 GLY B C 1
ATOM 3917 O O . GLY B 1 134 ? 5.91 -7.211 -7.016 1 97.44 134 GLY B O 1
ATOM 3918 N N . SER B 1 135 ? 7.395 -6.734 -8.625 1 97.56 135 SER B N 1
ATOM 3919 C CA . SER B 1 135 ? 7.477 -8.117 -9.07 1 97.56 135 SER B CA 1
ATOM 3920 C C . SER B 1 135 ? 8.383 -8.945 -8.164 1 97.56 135 SER B C 1
ATOM 3922 O O . SER B 1 135 ? 9.492 -8.516 -7.832 1 97.56 135 SER B O 1
ATOM 3924 N N . PHE B 1 136 ? 7.902 -10.117 -7.734 1 98.19 136 PHE B N 1
ATOM 3925 C CA . PHE B 1 136 ? 8.75 -10.961 -6.895 1 98.19 136 PHE B CA 1
ATOM 3926 C C . PHE B 1 136 ? 9.758 -11.727 -7.738 1 98.19 136 PHE B C 1
ATOM 3928 O O . PHE B 1 136 ? 10.602 -12.453 -7.1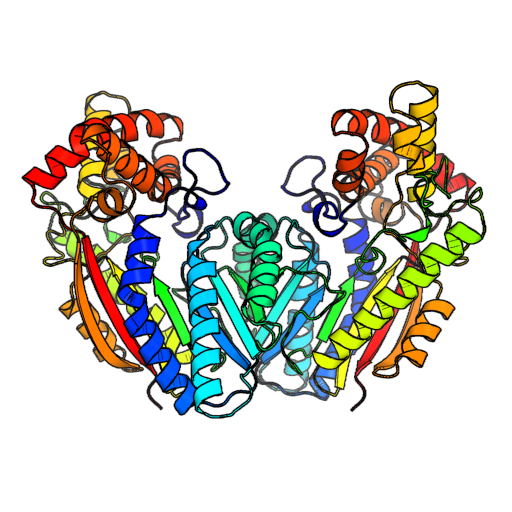99 1 98.19 136 PHE B O 1
ATOM 3935 N N . TYR B 1 137 ? 9.719 -11.555 -9.078 1 98.12 137 TYR B N 1
ATOM 3936 C CA . TYR B 1 137 ? 10.797 -12.023 -9.938 1 98.12 137 TYR B CA 1
ATOM 3937 C C . TYR B 1 137 ? 11.922 -10.992 -10.008 1 98.12 137 TYR B C 1
ATOM 3939 O O . TYR B 1 137 ? 12.375 -10.633 -11.094 1 98.12 137 TYR B O 1
ATOM 3947 N N . GLY B 1 138 ? 12.391 -10.539 -8.938 1 96.31 138 GLY B N 1
ATOM 3948 C CA . GLY B 1 138 ? 13.438 -9.57 -8.633 1 96.31 138 GLY B CA 1
ATOM 3949 C C . GLY B 1 138 ? 13.508 -9.219 -7.16 1 96.31 138 GLY B C 1
ATOM 3950 O O . GLY B 1 138 ? 12.773 -9.781 -6.344 1 96.31 138 GLY B O 1
ATOM 3951 N N . ARG B 1 139 ? 14.344 -8.289 -6.848 1 96.31 139 ARG B N 1
ATOM 3952 C CA . ARG B 1 139 ? 14.547 -7.867 -5.461 1 96.31 139 ARG B CA 1
ATOM 3953 C C . ARG B 1 139 ? 13.391 -7.008 -4.973 1 96.31 139 ARG B C 1
ATOM 3955 O O . ARG B 1 139 ? 12.898 -6.148 -5.707 1 96.31 139 ARG B O 1
ATOM 3962 N N . LEU B 1 140 ? 12.977 -7.285 -3.738 1 97.94 140 LEU B N 1
ATOM 3963 C CA . LEU B 1 140 ? 11.875 -6.535 -3.152 1 97.94 140 LEU B CA 1
ATOM 3964 C C . LEU B 1 140 ? 12.258 -5.98 -1.783 1 97.94 140 LEU B C 1
ATOM 3966 O O . LEU B 1 140 ? 11.703 -4.969 -1.342 1 97.94 140 LEU B O 1
ATOM 3970 N N . PHE B 1 141 ? 13.164 -6.688 -1.108 1 98.5 141 PHE B N 1
ATOM 3971 C CA . PHE B 1 141 ? 13.461 -6.371 0.284 1 98.5 141 PHE B CA 1
ATOM 3972 C C . PHE B 1 141 ? 14.961 -6.23 0.499 1 98.5 141 PHE B C 1
ATOM 3974 O O . PHE B 1 141 ? 15.758 -6.73 -0.298 1 98.5 141 PHE B O 1
ATOM 3981 N N . PRO B 1 142 ? 15.359 -5.535 1.568 1 97.81 142 PRO B N 1
ATOM 3982 C CA . PRO B 1 142 ? 16.781 -5.469 1.912 1 97.81 142 PRO B CA 1
ATOM 3983 C C . PRO B 1 142 ? 17.391 -6.84 2.207 1 97.81 142 PRO B C 1
ATOM 3985 O O . PRO B 1 142 ? 16.656 -7.793 2.482 1 97.81 142 PRO B O 1
ATOM 3988 N N . ASP B 1 143 ? 18.688 -6.891 2.164 1 97.5 143 ASP B N 1
ATOM 3989 C CA . ASP B 1 143 ? 19.391 -8.141 2.426 1 97.5 143 ASP B CA 1
ATOM 3990 C C . ASP B 1 143 ? 19.109 -8.648 3.838 1 97.5 143 ASP B C 1
ATOM 3992 O O . ASP B 1 143 ? 19.062 -7.863 4.789 1 97.5 143 ASP B O 1
ATOM 3996 N N . ASN B 1 144 ? 18.812 -9.922 3.93 1 97.44 144 ASN B N 1
ATOM 3997 C CA . ASN B 1 144 ? 18.703 -10.602 5.215 1 97.44 144 ASN B CA 1
ATOM 3998 C C . ASN B 1 144 ? 17.688 -9.898 6.125 1 97.44 144 ASN B C 1
ATOM 4000 O O . ASN B 1 144 ? 17.969 -9.664 7.301 1 97.44 144 ASN B O 1
ATOM 4004 N N . SER B 1 145 ? 16.562 -9.539 5.547 1 97.62 145 SER B N 1
ATOM 4005 C CA . SER B 1 145 ? 15.609 -8.734 6.301 1 97.62 145 SER B CA 1
ATOM 4006 C C . SER B 1 145 ? 14.344 -9.523 6.609 1 97.62 145 SER B C 1
ATOM 4008 O O . SER B 1 145 ? 13.586 -9.164 7.508 1 97.62 145 SER B O 1
ATOM 4010 N N . LEU B 1 146 ? 14.109 -10.656 5.938 1 98.38 146 LEU B N 1
ATOM 4011 C CA . LEU B 1 146 ? 12.883 -11.438 6.113 1 98.38 146 LEU B CA 1
ATOM 4012 C C . LEU B 1 146 ? 13.172 -12.734 6.875 1 98.38 146 LEU B C 1
ATOM 4014 O O . LEU B 1 146 ? 14.266 -13.289 6.77 1 98.38 146 LEU B O 1
ATOM 4018 N N . HIS B 1 147 ? 12.156 -13.156 7.586 1 98.38 147 HIS B N 1
ATOM 4019 C CA . HIS B 1 147 ? 12.258 -14.414 8.32 1 98.38 147 HIS B CA 1
ATOM 4020 C C . HIS B 1 147 ? 11.422 -15.5 7.664 1 98.38 147 HIS B C 1
ATOM 4022 O O . HIS B 1 147 ? 11.797 -16.672 7.691 1 98.38 147 HIS B O 1
ATOM 4028 N N . PHE B 1 148 ? 10.328 -15.133 7.086 1 98.56 148 PHE B N 1
ATOM 4029 C CA . PHE B 1 148 ? 9.406 -16.094 6.504 1 98.56 148 PHE B CA 1
ATOM 4030 C C . PHE B 1 148 ? 8.711 -15.516 5.281 1 98.56 148 PHE B C 1
ATOM 4032 O O . PHE B 1 148 ? 8.32 -14.344 5.281 1 98.56 148 PHE B O 1
ATOM 4039 N N . VAL B 1 149 ? 8.594 -16.359 4.254 1 98.81 149 VAL B N 1
ATOM 4040 C CA . VAL B 1 149 ? 7.898 -15.945 3.039 1 98.81 149 VAL B CA 1
ATOM 4041 C C . VAL B 1 149 ? 6.789 -16.938 2.719 1 98.81 149 VAL B C 1
ATOM 4043 O O . VAL B 1 149 ? 7.023 -18.156 2.703 1 98.81 149 VAL B O 1
ATOM 4046 N N . HIS B 1 150 ? 5.629 -16.422 2.529 1 98.81 150 HIS B N 1
ATOM 4047 C CA . HIS B 1 150 ? 4.457 -17.188 2.1 1 98.81 150 HIS B CA 1
ATOM 4048 C C . HIS B 1 150 ? 4.012 -16.766 0.702 1 98.81 150 HIS B C 1
ATOM 4050 O O . HIS B 1 150 ? 4.062 -15.586 0.36 1 98.81 150 HIS B O 1
ATOM 4056 N N . SER B 1 151 ? 3.703 -17.656 -0.128 1 98.81 151 SER B N 1
ATOM 4057 C CA . SER B 1 151 ? 3.041 -17.406 -1.402 1 98.81 151 SER B CA 1
ATOM 4058 C C . SER B 1 151 ? 2.029 -18.5 -1.729 1 98.81 151 SER B C 1
ATOM 4060 O O . SER B 1 151 ? 2.311 -19.688 -1.554 1 98.81 151 SER B O 1
ATOM 4062 N N . SER B 1 152 ? 0.852 -18.062 -2.088 1 98.25 152 SER B N 1
ATOM 4063 C CA . SER B 1 152 ? -0.193 -19.016 -2.449 1 98.25 152 SER B CA 1
ATOM 4064 C C . SER B 1 152 ? -0.868 -18.625 -3.76 1 98.25 152 SER B C 1
ATOM 4066 O O . SER B 1 152 ? -1.482 -17.562 -3.854 1 98.25 152 SER B O 1
ATOM 4068 N N . TYR B 1 153 ? -0.727 -19.5 -4.777 1 96.81 153 TYR B N 1
ATOM 4069 C CA . TYR B 1 153 ? -1.371 -19.359 -6.078 1 96.81 153 TYR B CA 1
ATOM 4070 C C . TYR B 1 153 ? -0.939 -18.062 -6.754 1 96.81 153 TYR B C 1
ATOM 4072 O O . TYR B 1 153 ? -1.776 -17.297 -7.25 1 96.81 153 TYR B O 1
ATOM 4080 N N . ALA B 1 154 ? 0.331 -17.812 -6.695 1 97.75 154 ALA B N 1
ATOM 4081 C CA . ALA B 1 154 ? 0.886 -16.656 -7.383 1 97.75 154 ALA B CA 1
ATOM 4082 C C . ALA B 1 154 ? 2.039 -17.047 -8.297 1 97.75 154 ALA B C 1
ATOM 4084 O O . ALA B 1 154 ? 2.176 -16.516 -9.398 1 97.75 154 ALA B O 1
ATOM 4085 N N . LEU B 1 155 ? 2.799 -18.016 -7.957 1 98 155 LEU B N 1
ATOM 4086 C CA . LEU B 1 155 ? 4.059 -18.359 -8.609 1 98 155 LEU B CA 1
ATOM 4087 C C . LEU B 1 155 ? 3.811 -18.938 -10 1 98 155 LEU B C 1
ATOM 4089 O O . LEU B 1 155 ? 4.707 -18.938 -10.844 1 98 155 LEU B O 1
ATOM 4093 N N . MET B 1 156 ? 2.625 -19.469 -10.242 1 97.38 156 MET B N 1
ATOM 4094 C CA . MET B 1 156 ? 2.34 -20.031 -11.555 1 97.38 156 MET B CA 1
ATOM 4095 C C . MET B 1 156 ? 2.277 -18.938 -12.617 1 97.38 156 MET B C 1
ATOM 4097 O O . MET B 1 156 ? 2.383 -19.219 -13.812 1 97.38 156 MET B O 1
ATOM 4101 N N . TRP B 1 157 ? 1.996 -17.719 -12.18 1 98 157 TRP B N 1
ATOM 4102 C CA . TRP B 1 157 ? 2.066 -16.594 -13.102 1 98 157 TRP B CA 1
ATOM 4103 C C . TRP B 1 157 ? 3.516 -16.188 -13.359 1 98 157 TRP B C 1
ATOM 4105 O O . TRP B 1 157 ? 4.16 -15.57 -12.508 1 98 157 TRP B O 1
ATOM 4115 N N . ILE B 1 158 ? 3.98 -16.469 -14.531 1 98.06 158 ILE B N 1
ATOM 4116 C CA . ILE B 1 158 ? 5.383 -16.203 -14.844 1 98.06 158 ILE B CA 1
ATOM 4117 C C . ILE B 1 158 ? 5.559 -14.742 -15.258 1 98.06 158 ILE B C 1
ATOM 4119 O O . ILE B 1 158 ? 4.578 -14.039 -15.508 1 98.06 158 ILE B O 1
ATOM 4123 N N . SER B 1 159 ? 6.754 -14.227 -15.273 1 97.44 159 SER B N 1
ATOM 4124 C CA . SER B 1 159 ? 7.07 -12.797 -15.305 1 97.44 159 SER B CA 1
ATOM 4125 C C . SER B 1 159 ? 6.703 -12.18 -16.641 1 97.44 159 SER B C 1
ATOM 4127 O O . SER B 1 159 ? 6.453 -10.977 -16.734 1 97.44 159 SER B O 1
ATOM 4129 N N . GLU B 1 160 ? 6.758 -12.992 -17.734 1 96.88 160 GLU B N 1
ATOM 4130 C CA . GLU B 1 160 ? 6.434 -12.516 -19.078 1 96.88 160 GLU B CA 1
ATOM 4131 C C . GLU B 1 160 ? 6.02 -13.68 -19.984 1 96.88 160 GLU B C 1
ATOM 4133 O O . GLU B 1 160 ? 6.324 -14.836 -19.688 1 96.88 160 GLU B O 1
ATOM 4138 N N . VAL B 1 161 ? 5.324 -13.336 -20.984 1 96.56 161 VAL B N 1
ATOM 4139 C CA . VAL B 1 161 ? 5.078 -14.32 -22.031 1 96.56 161 VAL B CA 1
ATOM 4140 C C . VAL B 1 161 ? 6.395 -14.68 -22.719 1 96.56 161 VAL B C 1
ATOM 4142 O O . VAL B 1 161 ? 7.172 -13.789 -23.078 1 96.56 161 VAL B O 1
ATOM 4145 N N . PRO B 1 162 ? 6.559 -16 -22.859 1 96.31 162 PRO B N 1
ATOM 4146 C CA . PRO B 1 162 ? 7.805 -16.359 -23.531 1 96.31 162 PRO B CA 1
ATOM 4147 C C . PRO B 1 162 ? 7.973 -15.68 -24.875 1 96.31 162 PRO B C 1
ATOM 4149 O O . PRO B 1 162 ? 7.07 -15.734 -25.719 1 96.31 162 PRO B O 1
ATOM 4152 N N . LYS B 1 163 ? 9.078 -15.086 -25.062 1 92.38 163 LYS B N 1
ATOM 4153 C CA . LYS B 1 163 ? 9.328 -14.266 -26.234 1 92.38 163 LYS B CA 1
ATOM 4154 C C . LYS B 1 163 ? 9.352 -15.109 -27.516 1 92.38 163 LYS B C 1
ATOM 4156 O O . LYS B 1 163 ? 9 -14.625 -28.594 1 92.38 163 LYS B O 1
ATOM 4161 N N . GLY B 1 164 ? 9.664 -16.328 -27.344 1 93.5 164 GLY B N 1
ATOM 4162 C CA . GLY B 1 164 ? 9.805 -17.203 -28.5 1 93.5 164 GLY B CA 1
ATOM 4163 C C . GLY B 1 164 ? 8.469 -17.656 -29.062 1 93.5 164 GLY B C 1
ATOM 4164 O O . GLY B 1 164 ? 8.414 -18.281 -30.125 1 93.5 164 GLY B O 1
ATOM 4165 N N . LEU B 1 165 ? 7.395 -17.328 -28.422 1 95.25 165 LEU B N 1
ATOM 4166 C CA . LEU B 1 165 ? 6.082 -17.797 -28.859 1 95.25 165 LEU B CA 1
ATOM 4167 C C . LEU B 1 165 ? 5.586 -17.016 -30.062 1 95.25 165 LEU B C 1
ATOM 4169 O O . LEU B 1 165 ? 4.629 -17.406 -30.719 1 95.25 165 LEU B O 1
ATOM 4173 N N . VAL B 1 166 ? 6.18 -15.906 -30.266 1 89.31 166 VAL B N 1
ATOM 4174 C CA . VAL B 1 166 ? 5.918 -15.117 -31.469 1 89.31 166 VAL B CA 1
ATOM 4175 C C . VAL B 1 166 ? 7.195 -15 -32.281 1 89.31 166 VAL B C 1
ATOM 4177 O O . VAL B 1 166 ? 8.25 -14.625 -31.766 1 89.31 166 VAL B O 1
ATOM 4180 N N . THR B 1 167 ? 7.07 -15.344 -33.469 1 84.5 167 THR B N 1
ATOM 4181 C CA . THR B 1 167 ? 8.234 -15.273 -34.344 1 84.5 167 THR B CA 1
ATOM 4182 C C . THR B 1 167 ? 8.609 -13.82 -34.625 1 84.5 167 THR B C 1
ATOM 4184 O O . THR B 1 167 ? 7.836 -12.906 -34.344 1 84.5 167 THR B O 1
ATOM 4187 N N . LYS B 1 168 ? 9.828 -13.625 -35.312 1 84 168 LYS B N 1
ATOM 4188 C CA . LYS B 1 168 ? 10.289 -12.297 -35.688 1 84 168 LYS B CA 1
ATOM 4189 C C . LYS B 1 168 ? 9.352 -11.664 -36.719 1 84 168 LYS B C 1
ATOM 4191 O O . LYS B 1 168 ? 9.234 -10.438 -36.781 1 84 168 LYS B O 1
ATOM 4196 N N . GLY B 1 169 ? 8.625 -12.508 -37.406 1 82.75 169 GLY B N 1
ATOM 4197 C CA . GLY B 1 169 ? 7.684 -12.039 -38.406 1 82.75 169 GLY B CA 1
ATOM 4198 C C . GLY B 1 169 ? 6.312 -11.719 -37.844 1 82.75 169 GLY B C 1
ATOM 4199 O O . GLY B 1 169 ? 5.414 -11.305 -38.562 1 82.75 169 GLY B O 1
ATOM 4200 N N . GLY B 1 170 ? 6.129 -12.031 -36.656 1 82.81 170 GLY B N 1
ATOM 4201 C CA . GLY B 1 170 ? 4.887 -11.664 -35.969 1 82.81 170 GLY B CA 1
ATOM 4202 C C . GLY B 1 170 ? 3.875 -12.797 -35.969 1 82.81 170 GLY B C 1
ATOM 4203 O O . GLY B 1 170 ? 2.723 -12.594 -35.562 1 82.81 170 GLY B O 1
ATOM 4204 N N . GLU B 1 171 ? 4.367 -13.961 -36.312 1 89.44 171 GLU B N 1
ATOM 4205 C CA . GLU B 1 171 ? 3.461 -15.102 -36.344 1 89.44 171 GLU B CA 1
ATOM 4206 C C . GLU B 1 171 ? 3.475 -15.852 -35 1 89.44 171 GLU B C 1
ATOM 4208 O O . GLU B 1 171 ? 4.539 -16.062 -34.406 1 89.44 171 GLU B O 1
ATOM 4213 N N . GLY B 1 172 ? 2.273 -16.172 -34.562 1 92.5 172 GLY B N 1
ATOM 4214 C CA . GLY B 1 172 ? 2.17 -16.922 -33.312 1 92.5 172 GLY B CA 1
ATOM 4215 C C . GLY B 1 172 ? 2.5 -18.391 -33.5 1 92.5 172 GLY B C 1
ATOM 4216 O O . GLY B 1 172 ? 2.078 -19.031 -34.469 1 92.5 172 GLY B O 1
ATOM 4217 N N . LEU B 1 173 ? 3.266 -18.906 -32.562 1 94.25 173 LEU B N 1
ATOM 4218 C CA . LEU B 1 173 ? 3.631 -20.312 -32.562 1 94.25 173 LEU B CA 1
ATOM 4219 C C . LEU B 1 173 ? 2.498 -21.172 -32 1 94.25 173 LEU B C 1
ATOM 4221 O O . LEU B 1 173 ? 2.441 -22.375 -32.25 1 94.25 173 LEU B O 1
ATOM 4225 N N . ASN B 1 174 ? 1.679 -20.594 -31.219 1 95.81 174 ASN B N 1
ATOM 4226 C CA . ASN B 1 174 ? 0.624 -21.312 -30.5 1 95.81 174 ASN B CA 1
ATOM 4227 C C . ASN B 1 174 ? -0.758 -20.938 -31.031 1 95.81 174 ASN B C 1
ATOM 4229 O O . ASN B 1 174 ? -1.687 -20.703 -30.266 1 95.81 174 ASN B O 1
ATOM 4233 N N . LYS B 1 175 ? -0.872 -20.922 -32.312 1 94.44 175 LYS B N 1
ATOM 4234 C CA . LYS B 1 175 ? -2.09 -20.438 -32.969 1 94.44 175 LYS B CA 1
ATOM 4235 C C . LYS B 1 175 ? -3.309 -21.219 -32.5 1 94.44 175 LYS B C 1
ATOM 4237 O O . LYS B 1 175 ? -3.254 -22.453 -32.375 1 94.44 175 LYS B O 1
ATOM 4242 N N . GLY B 1 176 ? -4.309 -20.469 -32.219 1 93.88 176 GLY B N 1
ATOM 4243 C CA . GLY B 1 176 ? -5.57 -21.062 -31.797 1 93.88 176 GLY B CA 1
ATOM 4244 C C . GLY B 1 176 ? -5.656 -21.344 -30.312 1 93.88 176 GLY B C 1
ATOM 4245 O O . GLY B 1 176 ? -6.723 -21.672 -29.797 1 93.88 176 GLY B O 1
ATOM 4246 N N . ASN B 1 177 ? -4.547 -21.203 -29.578 1 94.75 177 ASN B N 1
ATOM 4247 C CA . ASN B 1 177 ? -4.492 -21.438 -28.141 1 94.75 177 ASN B CA 1
ATOM 4248 C C . ASN B 1 177 ? -3.996 -20.219 -27.391 1 94.75 177 ASN B C 1
ATOM 4250 O O . ASN B 1 177 ? -3.414 -19.297 -27.984 1 94.75 177 ASN B O 1
ATOM 4254 N N . ILE B 1 178 ? -4.277 -20.219 -26.078 1 96.31 178 ILE B N 1
ATOM 4255 C CA . ILE B 1 178 ? -3.791 -19.094 -25.297 1 96.31 178 ILE B CA 1
ATOM 4256 C C . ILE B 1 178 ? -2.789 -19.578 -24.25 1 96.31 178 ILE B C 1
ATOM 4258 O O . ILE B 1 178 ? -2.211 -18.781 -23.516 1 96.31 178 ILE B O 1
ATOM 4262 N N . TYR B 1 179 ? -2.65 -20.859 -24.125 1 95.56 179 TYR B N 1
ATOM 4263 C CA . TYR B 1 179 ? -1.71 -21.547 -23.234 1 95.56 179 TYR B CA 1
ATOM 4264 C C . TYR B 1 179 ? -1.334 -22.906 -23.812 1 95.56 179 TYR B C 1
ATOM 4266 O O . TYR B 1 179 ? -1.733 -23.25 -24.922 1 95.56 179 TYR B O 1
ATOM 4274 N N . ILE B 1 180 ? -0.523 -23.672 -23.094 1 95.06 180 ILE B N 1
ATOM 4275 C CA . ILE B 1 180 ? -0.179 -25.031 -23.516 1 95.06 180 ILE B CA 1
ATOM 4276 C C . ILE B 1 180 ? -1.44 -25.891 -23.594 1 95.06 180 ILE B C 1
ATOM 4278 O O . ILE B 1 180 ? -2.178 -26 -22.609 1 95.06 180 ILE B O 1
ATOM 4282 N N . ALA B 1 181 ? -1.704 -26.344 -24.766 1 91.81 181 ALA B N 1
ATOM 4283 C CA . ALA B 1 181 ? -2.871 -27.172 -25.016 1 91.81 181 ALA B CA 1
ATOM 4284 C C . ALA B 1 181 ? -2.471 -28.484 -25.703 1 91.81 181 ALA B C 1
ATOM 4286 O O . ALA B 1 181 ? -1.301 -28.672 -26.047 1 91.81 181 ALA B O 1
ATOM 4287 N N . LYS B 1 182 ? -3.436 -29.344 -25.828 1 86.69 182 LYS B N 1
ATOM 4288 C CA . LYS B 1 182 ? -3.217 -30.625 -26.5 1 86.69 182 LYS B CA 1
ATOM 4289 C C . LYS B 1 182 ? -2.73 -30.406 -27.938 1 86.69 182 LYS B C 1
ATOM 4291 O O . LYS B 1 182 ? -1.943 -31.203 -28.453 1 86.69 182 LYS B O 1
ATOM 4296 N N . THR B 1 183 ? -3.137 -29.375 -28.516 1 89.38 183 THR B N 1
ATOM 4297 C CA . THR B 1 183 ? -2.826 -29.094 -29.906 1 89.38 183 THR B CA 1
ATOM 4298 C C . THR B 1 183 ? -1.538 -28.281 -30.031 1 89.38 183 THR B C 1
ATOM 4300 O O . THR B 1 183 ? -1.065 -28.031 -31.141 1 89.38 183 THR B O 1
ATOM 4303 N N . SER B 1 184 ? -0.954 -27.859 -28.922 1 93.31 184 SER B N 1
ATOM 4304 C CA . SER B 1 184 ? 0.27 -27.062 -28.953 1 93.31 184 SER B CA 1
ATOM 4305 C C . SER B 1 184 ? 1.466 -27.922 -29.375 1 93.31 184 SER B C 1
ATOM 4307 O O . SER B 1 184 ? 1.557 -29.094 -29.031 1 93.31 184 SER B O 1
ATOM 4309 N N . SER B 1 185 ? 2.385 -27.359 -30.141 1 91.5 185 SER B N 1
ATOM 4310 C CA . SER B 1 185 ? 3.617 -28.047 -30.516 1 91.5 185 SER B CA 1
ATOM 4311 C C . SER B 1 185 ? 4.574 -28.141 -29.328 1 91.5 185 SER B C 1
ATOM 4313 O O . SER B 1 185 ? 4.469 -27.375 -28.375 1 91.5 185 SER B O 1
ATOM 4315 N N . PRO B 1 186 ? 5.496 -29.047 -29.438 1 93.38 186 PRO B N 1
ATOM 4316 C CA . PRO B 1 186 ? 6.504 -29.172 -28.375 1 93.38 186 PRO B CA 1
ATOM 4317 C C . PRO B 1 186 ? 7.309 -27.891 -28.172 1 93.38 186 PRO B C 1
ATOM 4319 O O . PRO B 1 186 ? 7.77 -27.609 -27.062 1 93.38 186 PRO B O 1
ATOM 4322 N N . ALA B 1 187 ? 7.422 -27.156 -29.203 1 94.38 187 ALA B N 1
ATOM 4323 C CA . ALA B 1 187 ? 8.164 -25.906 -29.109 1 94.38 187 ALA B CA 1
ATOM 4324 C C . ALA B 1 187 ? 7.492 -24.938 -28.156 1 94.38 187 ALA B C 1
ATOM 4326 O O . ALA B 1 187 ? 8.172 -24.188 -27.438 1 94.38 187 ALA B O 1
ATOM 4327 N N . VAL B 1 188 ? 6.223 -24.953 -28.141 1 95.88 188 VAL B N 1
ATOM 4328 C CA . VAL B 1 188 ? 5.461 -24.078 -27.25 1 95.88 188 VAL B CA 1
ATOM 4329 C C . VAL B 1 188 ? 5.754 -24.453 -25.797 1 95.88 188 VAL B C 1
ATOM 4331 O O . VAL B 1 188 ? 6.047 -23.578 -24.969 1 95.88 188 VAL B O 1
ATOM 4334 N N . PHE B 1 189 ? 5.758 -25.703 -25.562 1 96.12 189 PHE B N 1
ATOM 4335 C CA . PHE B 1 189 ? 6.074 -26.188 -24.219 1 96.12 189 PHE B CA 1
ATOM 4336 C C . PHE B 1 189 ? 7.477 -25.766 -23.797 1 96.12 189 PHE B C 1
ATOM 4338 O O . PHE B 1 189 ? 7.68 -25.281 -22.688 1 96.12 189 PHE B O 1
ATOM 4345 N N . ASN B 1 190 ? 8.398 -25.969 -24.641 1 96.56 190 ASN B N 1
ATOM 4346 C CA . ASN B 1 190 ? 9.789 -25.656 -24.328 1 96.56 190 ASN B CA 1
ATOM 4347 C C . ASN B 1 190 ? 9.977 -24.188 -24 1 96.56 190 ASN B C 1
ATOM 4349 O O . ASN B 1 190 ? 10.75 -23.844 -23.094 1 96.56 190 ASN B O 1
ATOM 4353 N N . GLU B 1 191 ? 9.273 -23.359 -24.734 1 97 191 GLU B N 1
ATOM 4354 C CA . GLU B 1 191 ? 9.352 -21.922 -24.453 1 97 191 GLU B CA 1
ATOM 4355 C C . GLU B 1 191 ? 8.836 -21.609 -23.062 1 97 191 GLU B C 1
ATOM 4357 O O . GLU B 1 191 ? 9.461 -20.844 -22.312 1 97 191 GLU B O 1
ATOM 4362 N N . TYR B 1 192 ? 7.727 -22.188 -22.703 1 97.75 192 TYR B N 1
ATOM 4363 C CA . TYR B 1 192 ? 7.137 -21.953 -21.375 1 97.75 192 TYR B CA 1
ATOM 4364 C C . TYR B 1 192 ? 8.031 -22.516 -20.281 1 97.75 192 TYR B C 1
ATOM 4366 O O . TYR B 1 192 ? 8.242 -21.859 -19.25 1 97.75 192 TYR B O 1
ATOM 4374 N N . PHE B 1 193 ? 8.531 -23.672 -20.516 1 97.62 193 PHE B N 1
ATOM 4375 C CA . PHE B 1 193 ? 9.383 -24.328 -19.531 1 97.62 193 PHE B CA 1
ATOM 4376 C C . PHE B 1 193 ? 10.648 -23.516 -19.281 1 97.62 193 PHE B C 1
ATOM 4378 O O . PHE B 1 193 ? 11.047 -23.328 -18.125 1 97.62 193 PHE B O 1
ATOM 4385 N N . GLU B 1 194 ? 11.211 -23.016 -20.312 1 97.94 194 GLU B N 1
ATOM 4386 C CA . GLU B 1 194 ? 12.422 -22.203 -20.188 1 97.94 194 GLU B CA 1
ATOM 4387 C C . GLU B 1 194 ? 12.148 -20.922 -19.406 1 97.94 194 GLU B C 1
ATOM 4389 O O . GLU B 1 194 ? 12.969 -20.484 -18.594 1 97.94 194 GLU B O 1
ATOM 4394 N N . GLN B 1 195 ? 11.078 -20.328 -19.719 1 98 195 GLN B N 1
ATOM 4395 C CA . GLN B 1 195 ? 10.711 -19.125 -19 1 98 195 GLN B CA 1
ATOM 4396 C C . GLN B 1 195 ? 10.477 -19.406 -17.516 1 98 195 GLN B C 1
ATOM 4398 O O . GLN B 1 195 ? 10.891 -18.625 -16.656 1 98 195 GLN B O 1
ATOM 4403 N N . PHE B 1 196 ? 9.836 -20.531 -17.266 1 98.19 196 PHE B N 1
ATOM 4404 C CA . PHE B 1 196 ? 9.633 -20.953 -15.875 1 98.19 196 PHE B CA 1
ATOM 4405 C C . PHE B 1 196 ? 10.961 -21.125 -15.156 1 98.19 196 PHE B C 1
ATOM 4407 O O . PHE B 1 196 ? 11.141 -20.641 -14.047 1 98.19 196 PHE B O 1
ATOM 4414 N N . LYS B 1 197 ? 11.812 -21.797 -15.734 1 98.38 197 LYS B N 1
ATOM 4415 C CA . LYS B 1 197 ? 13.117 -22.062 -15.133 1 98.38 197 LYS B CA 1
ATOM 4416 C C . LYS B 1 197 ? 13.844 -20.75 -14.812 1 98.38 197 LYS B C 1
ATOM 4418 O O . LYS B 1 197 ? 14.391 -20.594 -13.719 1 98.38 197 LYS B O 1
ATOM 4423 N N . ARG B 1 198 ? 13.781 -19.875 -15.734 1 98.38 198 ARG B N 1
ATOM 4424 C CA . ARG B 1 198 ? 14.422 -18.578 -15.539 1 98.38 198 ARG B CA 1
ATOM 4425 C C . ARG B 1 198 ? 13.773 -17.812 -14.383 1 98.38 198 ARG B C 1
ATOM 4427 O O . ARG B 1 198 ? 14.469 -17.312 -13.5 1 98.38 198 ARG B O 1
ATOM 4434 N N . ASP B 1 199 ? 12.492 -17.75 -14.414 1 98.69 199 ASP B N 1
ATOM 4435 C CA . ASP B 1 199 ? 11.742 -17 -13.406 1 98.69 199 ASP B CA 1
ATOM 4436 C C . ASP B 1 199 ? 11.953 -17.594 -12.016 1 98.69 199 ASP B C 1
ATOM 4438 O O . ASP B 1 199 ? 12.227 -16.859 -11.062 1 98.69 199 ASP B O 1
ATOM 4442 N N . PHE B 1 200 ? 11.758 -18.922 -11.914 1 98.81 200 PHE B N 1
ATOM 4443 C CA . PHE B 1 200 ? 11.852 -19.547 -10.602 1 98.81 200 PHE B CA 1
ATOM 4444 C C . PHE B 1 200 ? 13.266 -19.453 -10.055 1 98.81 200 PHE B C 1
ATOM 4446 O O . PHE B 1 200 ? 13.469 -19.312 -8.852 1 98.81 200 PHE B O 1
ATOM 4453 N N . THR B 1 201 ? 14.25 -19.453 -10.914 1 98.88 201 THR B N 1
ATOM 4454 C CA . THR B 1 201 ? 15.633 -19.266 -10.508 1 98.88 201 THR B CA 1
ATOM 4455 C C . THR B 1 201 ? 15.836 -17.859 -9.938 1 98.88 201 THR B C 1
ATOM 4457 O O . THR B 1 201 ? 16.406 -17.688 -8.859 1 98.88 201 THR B O 1
ATOM 4460 N N . VAL B 1 202 ? 15.352 -16.891 -10.656 1 98.69 202 VAL B N 1
ATOM 4461 C CA . VAL B 1 202 ? 15.477 -15.508 -10.203 1 98.69 202 VAL B CA 1
ATOM 4462 C C . VAL B 1 202 ? 14.727 -15.32 -8.891 1 98.69 202 VAL B C 1
ATOM 4464 O O . VAL B 1 202 ? 15.195 -14.617 -7.992 1 98.69 202 VAL B O 1
ATOM 4467 N N . PHE B 1 203 ? 13.609 -15.961 -8.812 1 98.88 203 PHE B N 1
ATOM 4468 C CA . PHE B 1 203 ? 12.812 -15.906 -7.598 1 98.88 203 PHE B CA 1
ATOM 4469 C C . PHE B 1 203 ? 13.609 -16.438 -6.406 1 98.88 203 PHE B C 1
ATOM 4471 O O . PHE B 1 203 ? 13.711 -15.773 -5.375 1 98.88 203 PHE B O 1
ATOM 4478 N N . LEU B 1 204 ? 14.148 -17.594 -6.547 1 98.88 204 LEU B N 1
ATOM 4479 C CA . LEU B 1 204 ? 14.898 -18.219 -5.469 1 98.88 204 LEU B CA 1
ATOM 4480 C C . LEU B 1 204 ? 16.125 -17.406 -5.098 1 98.88 204 LEU B C 1
ATOM 4482 O O . LEU B 1 204 ? 16.406 -17.203 -3.914 1 98.88 204 LEU B O 1
ATOM 4486 N N . ARG B 1 205 ? 16.781 -16.875 -6.066 1 98.62 205 ARG B N 1
ATOM 4487 C CA . ARG B 1 205 ? 17.969 -16.078 -5.824 1 98.62 205 ARG B CA 1
ATOM 4488 C C . ARG B 1 205 ? 17.625 -14.797 -5.059 1 98.62 205 ARG B C 1
ATOM 4490 O O . ARG B 1 205 ? 18.344 -14.406 -4.137 1 98.62 205 ARG B O 1
A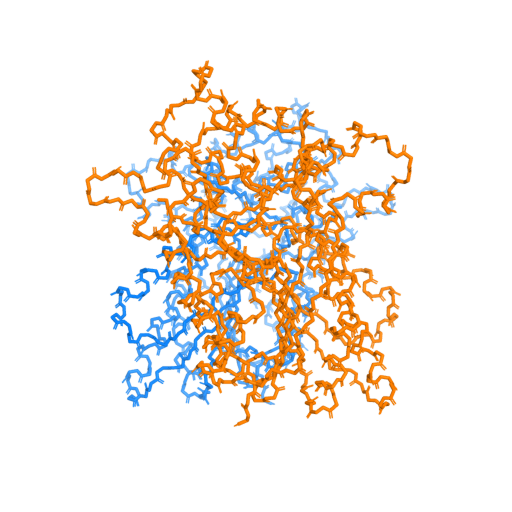TOM 4497 N N . SER B 1 206 ? 16.609 -14.156 -5.465 1 98.62 206 SER B N 1
ATOM 4498 C CA . SER B 1 206 ? 16.172 -12.93 -4.801 1 98.62 206 SER B CA 1
ATOM 4499 C C . SER B 1 206 ? 15.781 -13.195 -3.348 1 98.62 206 SER B C 1
ATOM 4501 O O . SER B 1 206 ? 16.188 -12.453 -2.447 1 98.62 206 SER B O 1
ATOM 4503 N N . ARG B 1 207 ? 15.016 -14.281 -3.121 1 98.88 207 ARG B N 1
ATOM 4504 C CA . ARG B 1 207 ? 14.594 -14.633 -1.771 1 98.88 207 ARG B CA 1
ATOM 4505 C C . ARG B 1 207 ? 15.789 -15.062 -0.921 1 98.88 207 ARG B C 1
ATOM 4507 O O . ARG B 1 207 ? 15.828 -14.781 0.278 1 98.88 207 ARG B O 1
ATOM 4514 N N . ALA B 1 208 ? 16.734 -15.703 -1.548 1 98.75 208 ALA B N 1
ATOM 4515 C CA . ALA B 1 208 ? 17.938 -16.109 -0.823 1 98.75 208 ALA B CA 1
ATOM 4516 C C . ALA B 1 208 ? 18.688 -14.891 -0.283 1 98.75 208 ALA B C 1
ATOM 4518 O O . ALA B 1 208 ? 19.266 -14.945 0.804 1 98.75 208 ALA B O 1
ATOM 4519 N N . GLN B 1 209 ? 18.672 -13.852 -1.017 1 98.06 209 GLN B N 1
ATOM 4520 C CA . GLN B 1 209 ? 19.328 -12.617 -0.595 1 98.06 209 GLN B CA 1
ATOM 4521 C C . GLN B 1 209 ? 18.516 -11.906 0.488 1 98.06 209 GLN B C 1
ATOM 4523 O O . GLN B 1 209 ? 19.094 -11.242 1.356 1 98.06 209 GLN B O 1
ATOM 4528 N N . GLU B 1 210 ? 17.266 -12.047 0.512 1 98.62 210 GLU B N 1
ATOM 4529 C CA . GLU B 1 210 ? 16.375 -11.25 1.349 1 98.62 210 GLU B CA 1
ATOM 4530 C C . GLU B 1 210 ? 16.109 -11.953 2.678 1 98.62 210 GLU B C 1
ATOM 4532 O O . GLU B 1 210 ? 15.891 -11.289 3.697 1 98.62 210 GLU B O 1
ATOM 4537 N N . LEU B 1 211 ? 16.078 -13.312 2.666 1 98.62 211 LEU B N 1
ATOM 4538 C CA . LEU B 1 211 ? 15.82 -14.078 3.879 1 98.62 211 LEU B CA 1
ATOM 4539 C C . LEU B 1 211 ? 17.062 -14.141 4.758 1 98.62 211 LEU B C 1
ATOM 4541 O O . LEU B 1 211 ? 18.188 -14.25 4.25 1 98.62 211 LEU B O 1
ATOM 4545 N N . VAL B 1 212 ? 16.891 -14.078 6.07 1 97.94 212 VAL B N 1
ATOM 4546 C CA . VAL B 1 212 ? 17.984 -14.352 7 1 97.94 212 VAL B CA 1
ATOM 4547 C C . VAL B 1 212 ? 18.391 -15.82 6.898 1 97.94 212 VAL B C 1
ATOM 4549 O O . VAL B 1 212 ? 17.594 -16.672 6.492 1 97.94 212 VAL B O 1
ATOM 4552 N N . PRO B 1 213 ? 19.688 -16.094 7.23 1 96.94 213 PRO B N 1
ATOM 4553 C CA . PRO B 1 213 ? 20.031 -17.516 7.32 1 96.94 213 PRO B CA 1
ATOM 4554 C C . PRO B 1 213 ? 19.094 -18.297 8.234 1 96.94 213 PRO B C 1
ATOM 4556 O O . PRO B 1 213 ? 18.812 -17.859 9.352 1 96.94 213 PRO B O 1
ATOM 4559 N N . GLY B 1 214 ? 18.562 -19.375 7.738 1 96.44 214 GLY B N 1
ATOM 4560 C CA . GLY B 1 214 ? 17.609 -20.156 8.508 1 96.44 214 GLY B CA 1
ATOM 4561 C C . GLY B 1 214 ? 16.172 -19.734 8.273 1 96.44 214 GLY B C 1
ATOM 4562 O O . GLY B 1 214 ? 15.242 -20.391 8.75 1 96.44 214 GLY B O 1
ATOM 4563 N N . GLY B 1 215 ? 16 -18.594 7.512 1 97.94 215 GLY B N 1
ATOM 4564 C CA . GLY B 1 215 ? 14.648 -18.219 7.137 1 97.94 215 GLY B CA 1
ATOM 4565 C C . GLY B 1 215 ? 13.953 -19.25 6.27 1 97.94 215 GLY B C 1
ATOM 4566 O O . GLY B 1 215 ? 14.602 -20.125 5.695 1 97.94 215 GLY B O 1
ATOM 4567 N N . SER B 1 216 ? 12.633 -19.219 6.199 1 98.19 216 SER B N 1
ATOM 4568 C CA . SER B 1 216 ? 11.891 -20.281 5.527 1 98.19 216 SER B CA 1
ATOM 4569 C C . SER B 1 216 ? 10.836 -19.703 4.586 1 98.19 216 SER B C 1
ATOM 4571 O O . SER B 1 216 ? 10.469 -18.531 4.695 1 98.19 216 SER B O 1
ATOM 4573 N N . MET B 1 217 ? 10.398 -20.547 3.713 1 98.75 217 MET B N 1
ATOM 4574 C CA . MET B 1 217 ? 9.312 -20.203 2.795 1 98.75 217 MET B CA 1
ATOM 4575 C C . MET B 1 217 ? 8.344 -21.375 2.648 1 98.75 217 MET B C 1
ATOM 4577 O O . MET B 1 217 ? 8.75 -22.531 2.658 1 98.75 217 MET B O 1
ATOM 4581 N N . VAL B 1 218 ? 7.125 -21.078 2.537 1 98.88 218 VAL B N 1
ATOM 4582 C CA . VAL B 1 218 ? 6.098 -22.016 2.104 1 98.88 218 VAL B CA 1
ATOM 4583 C C . VAL B 1 218 ? 5.395 -21.469 0.861 1 98.88 218 VAL B C 1
ATOM 4585 O O . VAL B 1 218 ? 4.723 -20.438 0.919 1 98.88 218 VAL B O 1
ATOM 4588 N N . LEU B 1 219 ? 5.586 -22.219 -0.217 1 98.88 219 LEU B N 1
ATOM 4589 C CA . LEU B 1 219 ? 5.082 -21.812 -1.522 1 98.88 219 LEU B CA 1
ATOM 4590 C C . LEU B 1 219 ? 4.059 -22.812 -2.051 1 98.88 219 LEU B C 1
ATOM 4592 O O . LEU B 1 219 ? 4.355 -24 -2.176 1 98.88 219 LEU B O 1
ATOM 4596 N N . THR B 1 220 ? 2.883 -22.297 -2.311 1 98.75 220 THR B N 1
ATOM 4597 C CA . THR B 1 220 ? 1.851 -23.125 -2.93 1 98.75 220 THR B CA 1
ATOM 4598 C C . THR B 1 220 ? 1.547 -22.641 -4.344 1 98.75 220 THR B C 1
ATOM 4600 O O . THR B 1 220 ? 1.242 -21.469 -4.551 1 98.75 220 THR B O 1
ATOM 4603 N N . THR B 1 221 ? 1.668 -23.5 -5.281 1 98.12 221 THR B N 1
ATOM 4604 C CA . THR B 1 221 ? 1.409 -23.141 -6.672 1 98.12 221 THR B CA 1
ATOM 4605 C C . THR B 1 221 ? 0.608 -24.234 -7.371 1 98.12 221 THR B C 1
ATOM 4607 O O . THR B 1 221 ? 0.569 -25.375 -6.906 1 98.12 221 THR B O 1
ATOM 4610 N N . MET B 1 222 ? -0.083 -23.844 -8.398 1 96.06 222 MET B N 1
ATOM 4611 C CA . MET B 1 222 ? -0.703 -24.844 -9.258 1 96.06 222 MET B CA 1
ATOM 4612 C C . MET B 1 222 ? 0.355 -25.641 -10.016 1 96.06 222 MET B C 1
ATOM 4614 O O . MET B 1 222 ? 1.351 -25.078 -10.477 1 96.06 222 MET B O 1
ATOM 4618 N N . GLY B 1 223 ? 0.171 -26.906 -10.016 1 95.62 223 GLY B N 1
ATOM 4619 C CA . GLY B 1 223 ? 1.094 -27.797 -10.711 1 95.62 223 GLY B CA 1
ATOM 4620 C C . GLY B 1 223 ? 0.418 -28.656 -11.766 1 95.62 223 GLY B C 1
ATOM 4621 O O . GLY B 1 223 ? -0.718 -28.375 -12.156 1 95.62 223 GLY B O 1
ATOM 4622 N N . SER B 1 224 ? 1.195 -29.531 -12.344 1 93.94 224 SER B N 1
ATOM 4623 C CA . SER B 1 224 ? 0.693 -30.484 -13.344 1 93.94 224 SER B CA 1
ATOM 4624 C C . SER B 1 224 ? 1.341 -31.859 -13.18 1 93.94 224 SER B C 1
ATOM 4626 O O . SER B 1 224 ? 2.412 -31.969 -12.578 1 93.94 224 SER B O 1
ATOM 4628 N N . ILE B 1 225 ? 0.561 -32.812 -13.609 1 89.06 225 ILE B N 1
ATOM 4629 C CA . ILE B 1 225 ? 1.114 -34.156 -13.68 1 89.06 225 ILE B CA 1
ATOM 4630 C C . ILE B 1 225 ? 2.02 -34.281 -14.898 1 89.06 225 ILE B C 1
ATOM 4632 O O . ILE B 1 225 ? 3.098 -34.875 -14.82 1 89.06 225 ILE B O 1
ATOM 4636 N N . ASN B 1 226 ? 1.535 -33.75 -15.914 1 89.19 226 ASN B N 1
ATOM 4637 C CA . ASN B 1 226 ? 2.236 -33.656 -17.188 1 89.19 226 ASN B CA 1
ATOM 4638 C C . ASN B 1 226 ? 2.188 -32.219 -17.75 1 89.19 226 ASN B C 1
ATOM 4640 O O . ASN B 1 226 ? 1.152 -31.797 -18.25 1 89.19 226 ASN B O 1
ATOM 4644 N N . SER B 1 227 ? 3.389 -31.672 -17.75 1 83.25 227 SER B N 1
ATOM 4645 C CA . SER B 1 227 ? 3.424 -30.25 -18.109 1 83.25 227 SER B CA 1
ATOM 4646 C C . SER B 1 227 ? 3.236 -30.062 -19.609 1 83.25 227 SER B C 1
ATOM 4648 O O . SER B 1 227 ? 2.943 -28.953 -20.062 1 83.25 227 SER B O 1
ATOM 4650 N N . LYS B 1 228 ? 3.359 -31.062 -20.422 1 84.69 228 LYS B N 1
ATOM 4651 C CA . LYS B 1 228 ? 3.125 -30.984 -21.859 1 84.69 228 LYS B CA 1
ATOM 4652 C C . LYS B 1 228 ? 1.635 -31.062 -22.172 1 84.69 228 LYS B C 1
ATOM 4654 O O . LYS B 1 228 ? 1.214 -30.734 -23.281 1 84.69 228 LYS B O 1
ATOM 4659 N N . ASP B 1 229 ? 0.942 -31.594 -21.234 1 83.31 229 ASP B N 1
ATOM 4660 C CA . ASP B 1 229 ? -0.517 -31.641 -21.281 1 83.31 229 ASP B CA 1
ATOM 4661 C C . ASP B 1 229 ? -1.112 -31.375 -19.891 1 83.31 229 ASP B C 1
ATOM 4663 O O . ASP B 1 229 ? -1.637 -32.281 -19.25 1 83.31 229 ASP B O 1
ATOM 4667 N N . PRO B 1 230 ? -1.16 -30.109 -19.484 1 81.12 230 PRO B N 1
ATOM 4668 C CA . PRO B 1 230 ? -1.487 -29.766 -18.109 1 81.12 230 PRO B CA 1
ATOM 4669 C C . PRO B 1 230 ? -2.982 -29.875 -17.812 1 81.12 230 PRO B C 1
ATOM 4671 O O . PRO B 1 230 ? -3.387 -29.859 -16.641 1 81.12 230 PRO B O 1
ATOM 4674 N N . LEU B 1 231 ? -3.84 -30 -18.812 1 77.94 231 LEU B N 1
ATOM 4675 C CA . LEU B 1 231 ? -5.285 -30.031 -18.625 1 77.94 231 LEU B CA 1
ATOM 4676 C C . LEU B 1 231 ? -5.758 -28.844 -17.797 1 77.94 231 LEU B C 1
ATOM 4678 O O . LEU B 1 231 ? -6.5 -29.016 -16.828 1 77.94 231 LEU B O 1
ATOM 4682 N N . CYS B 1 232 ? -5.262 -27.719 -18.141 1 85.75 232 CYS B N 1
ATOM 4683 C CA . CYS B 1 232 ? -5.504 -26.469 -17.438 1 85.75 232 CYS B CA 1
ATOM 4684 C C . CYS B 1 232 ? -6.836 -25.859 -17.844 1 85.75 232 CYS B C 1
ATOM 4686 O O . CYS B 1 232 ? -7.223 -25.938 -19.016 1 85.75 232 CYS B O 1
ATOM 4688 N N . ILE B 1 233 ? -7.508 -25.266 -16.891 1 90.88 233 ILE B N 1
ATOM 4689 C CA . ILE B 1 233 ? -8.797 -24.625 -17.141 1 90.88 233 ILE B CA 1
ATOM 4690 C C . ILE B 1 233 ? -8.641 -23.547 -18.219 1 90.88 233 ILE B C 1
ATOM 4692 O O . ILE B 1 233 ? -9.594 -23.25 -18.953 1 90.88 233 ILE B O 1
ATOM 4696 N N . TRP B 1 234 ? -7.461 -23 -18.391 1 93.69 234 TRP B N 1
ATOM 4697 C CA . TRP B 1 234 ? -7.207 -21.922 -19.359 1 93.69 234 TRP B CA 1
ATOM 4698 C C . TRP B 1 234 ? -7.27 -22.453 -20.781 1 93.69 234 TRP B C 1
ATOM 4700 O O . TRP B 1 234 ? -7.531 -21.703 -21.719 1 93.69 234 TRP B O 1
ATOM 4710 N N . GLU B 1 235 ? -7.008 -23.734 -20.938 1 92.88 235 GLU B N 1
ATOM 4711 C CA . GLU B 1 235 ? -7.23 -24.344 -22.25 1 92.88 235 GLU B CA 1
ATOM 4712 C C . GLU B 1 235 ? -8.688 -24.219 -22.672 1 92.88 235 GLU B C 1
ATOM 4714 O O . GLU B 1 235 ? -8.977 -23.938 -23.844 1 92.88 235 GLU B O 1
ATOM 4719 N N . PHE B 1 236 ? -9.547 -24.406 -21.703 1 94.88 236 PHE B N 1
ATOM 4720 C CA . PHE B 1 236 ? -10.977 -24.328 -22 1 94.88 236 PHE B CA 1
ATOM 4721 C C . PHE B 1 236 ? -11.375 -22.891 -22.312 1 94.88 236 PHE B C 1
ATOM 4723 O O . PHE B 1 236 ? -12.195 -22.641 -23.203 1 94.88 236 PHE B O 1
ATOM 4730 N N . VAL B 1 237 ? -10.828 -21.922 -21.594 1 97.19 237 VAL B N 1
ATOM 4731 C CA . VAL B 1 237 ? -11.047 -20.516 -21.922 1 97.19 237 VAL B CA 1
ATOM 4732 C C . VAL B 1 237 ? -10.594 -20.234 -23.359 1 97.19 237 VAL B C 1
ATOM 4734 O O . VAL B 1 237 ? -11.289 -19.562 -24.125 1 97.19 237 VAL B O 1
ATOM 4737 N N . GLY B 1 238 ? -9.438 -20.797 -23.719 1 96.56 238 GLY B N 1
ATOM 4738 C CA . GLY B 1 238 ? -8.938 -20.656 -25.062 1 96.56 238 GLY B CA 1
ATOM 4739 C C . GLY B 1 238 ? -9.883 -21.219 -26.109 1 96.56 238 GLY B C 1
ATOM 4740 O O . GLY B 1 238 ? -10.055 -20.641 -27.188 1 96.56 238 GLY B O 1
ATOM 4741 N N . LEU B 1 239 ? -10.484 -22.328 -25.812 1 95.94 239 LEU B N 1
ATOM 4742 C CA . LEU B 1 239 ? -11.438 -22.953 -26.719 1 95.94 239 LEU B CA 1
ATOM 4743 C C . LEU B 1 239 ? -12.633 -22.047 -26.953 1 95.94 239 LEU B C 1
ATOM 4745 O O . LEU B 1 239 ? -13.125 -21.938 -28.094 1 95.94 239 LEU B O 1
ATOM 4749 N N . LYS B 1 240 ? -13.086 -21.422 -25.891 1 97.94 240 LYS B N 1
ATOM 4750 C CA . LYS B 1 240 ? -14.234 -20.531 -26.031 1 97.94 240 LYS B CA 1
ATOM 4751 C C . LYS B 1 240 ? -13.875 -19.266 -26.812 1 97.94 240 LYS B C 1
ATOM 4753 O O . LYS B 1 240 ? -14.695 -18.75 -27.562 1 97.94 240 LYS B O 1
ATOM 4758 N N . LEU B 1 241 ? -12.656 -18.781 -26.625 1 98.25 241 LEU B N 1
ATOM 4759 C CA . LEU B 1 241 ? -12.18 -17.672 -27.438 1 98.25 241 LEU B CA 1
ATOM 4760 C C . LEU B 1 241 ? -12.109 -18.062 -28.922 1 98.25 241 LEU B C 1
ATOM 4762 O O . LEU B 1 241 ? -12.469 -17.281 -29.797 1 98.25 241 LEU B O 1
ATOM 4766 N N . HIS B 1 242 ? -11.68 -19.266 -29.156 1 97.06 242 HIS B N 1
ATOM 4767 C CA . HIS B 1 242 ? -11.625 -19.781 -30.516 1 97.06 242 HIS B CA 1
ATOM 4768 C C . HIS B 1 242 ? -13.016 -19.828 -31.141 1 97.06 242 HIS B C 1
ATOM 4770 O O . HIS B 1 242 ? -13.195 -19.469 -32.312 1 97.06 242 HIS B O 1
ATOM 4776 N N . ASP B 1 243 ? -14 -20.297 -30.359 1 97.62 243 ASP B N 1
ATOM 4777 C CA . ASP B 1 243 ? -15.383 -20.281 -30.812 1 97.62 243 ASP B CA 1
ATOM 4778 C C . ASP B 1 243 ? -15.828 -18.875 -31.203 1 97.62 243 ASP B C 1
ATOM 4780 O O . ASP B 1 243 ? -16.547 -18.688 -32.188 1 97.62 243 ASP B O 1
ATOM 4784 N N . MET B 1 244 ? -15.414 -17.953 -30.422 1 98.12 244 MET B N 1
ATOM 4785 C CA . MET B 1 244 ? -15.805 -16.562 -30.672 1 98.12 244 MET B CA 1
ATOM 4786 C C . MET B 1 244 ? -15.156 -16.047 -31.938 1 98.12 244 MET B C 1
ATOM 4788 O O . MET B 1 244 ? -15.742 -15.219 -32.656 1 98.12 244 MET B O 1
ATOM 4792 N N . VAL B 1 245 ? -13.984 -16.484 -32.25 1 97.75 245 VAL B N 1
ATOM 4793 C CA . VAL B 1 245 ? -13.344 -16.156 -33.531 1 97.75 245 VAL B CA 1
ATOM 4794 C C . VAL B 1 245 ? -14.164 -16.719 -34.688 1 97.75 245 VAL B C 1
ATOM 4796 O O . VAL B 1 245 ? -14.438 -16.031 -35.656 1 97.75 245 VAL B O 1
ATOM 4799 N N . LEU B 1 246 ? -14.57 -17.922 -34.562 1 97.5 246 LEU B N 1
ATOM 4800 C CA . LEU B 1 246 ? -15.352 -18.578 -35.625 1 97.5 246 LEU B CA 1
ATOM 4801 C C . LEU B 1 246 ? -16.672 -17.859 -35.844 1 97.5 246 LEU B C 1
ATOM 4803 O O . LEU B 1 246 ? -17.172 -17.797 -36.969 1 97.5 246 LEU B O 1
ATOM 4807 N N . ASP B 1 247 ? -17.156 -17.266 -34.75 1 97.5 247 ASP B N 1
ATOM 4808 C CA . ASP B 1 247 ? -18.422 -16.547 -34.844 1 97.5 247 ASP B CA 1
ATOM 4809 C C . ASP B 1 247 ? -18.203 -15.109 -35.312 1 97.5 247 ASP B C 1
ATOM 4811 O O . ASP B 1 247 ? -19.172 -14.352 -35.438 1 97.5 247 ASP B O 1
ATOM 4815 N N . GLY B 1 248 ? -16.984 -14.68 -35.438 1 96.69 248 GLY B N 1
ATOM 4816 C CA . GLY B 1 248 ? -16.672 -13.352 -35.938 1 96.69 248 GLY B CA 1
ATOM 4817 C C . GLY B 1 248 ? -16.719 -12.281 -34.875 1 96.69 248 GLY B C 1
ATOM 4818 O O . GLY B 1 248 ? -16.781 -11.086 -35.188 1 96.69 248 GLY B O 1
ATOM 4819 N N . LEU B 1 249 ? -16.641 -12.711 -33.625 1 96.88 249 LEU B N 1
ATOM 4820 C CA . LEU B 1 249 ? -16.781 -11.758 -32.531 1 96.88 249 LEU B CA 1
ATOM 4821 C C . LEU B 1 249 ? -15.422 -11.18 -32.156 1 96.88 249 LEU B C 1
ATOM 4823 O O . LEU B 1 249 ? -15.344 -10.07 -31.609 1 96.88 249 LEU B O 1
ATOM 4827 N N . ILE B 1 250 ? -14.359 -12 -32.344 1 96.56 250 ILE B N 1
ATOM 4828 C CA . ILE B 1 250 ? -13.008 -11.516 -32.125 1 96.56 250 ILE B CA 1
ATOM 4829 C C . ILE B 1 250 ? -12.109 -11.867 -33.312 1 96.56 250 ILE B C 1
ATOM 4831 O O . ILE B 1 250 ? -12.383 -12.82 -34.031 1 96.56 250 ILE B O 1
ATOM 4835 N N . GLU B 1 251 ? -11.141 -11.062 -33.531 1 96.31 251 GLU B N 1
ATOM 4836 C CA . GLU B 1 251 ? -10.219 -11.273 -34.625 1 96.31 251 GLU B CA 1
ATOM 4837 C C . GLU B 1 251 ? -9.289 -12.453 -34.375 1 96.31 251 GLU B C 1
ATOM 4839 O O . GLU B 1 251 ? -8.758 -12.594 -33.25 1 96.31 251 GLU B O 1
ATOM 4844 N N . GLU B 1 252 ? -9.102 -13.203 -35.375 1 96.38 252 GLU B N 1
ATOM 4845 C CA . GLU B 1 252 ? -8.242 -14.375 -35.281 1 96.38 252 GLU B CA 1
ATOM 4846 C C . GLU B 1 252 ? -6.812 -13.984 -34.906 1 96.38 252 GLU B C 1
ATOM 4848 O O . GLU B 1 252 ? -6.152 -14.68 -34.125 1 96.38 252 GLU B O 1
ATOM 4853 N N . GLU B 1 253 ? -6.379 -12.914 -35.406 1 93.88 253 GLU B N 1
ATOM 4854 C CA . GLU B 1 253 ? -5.02 -12.445 -35.156 1 93.88 253 GLU B CA 1
ATOM 4855 C C . GLU B 1 253 ? -4.805 -12.125 -33.688 1 93.88 253 GLU B C 1
ATOM 4857 O O . GLU B 1 253 ? -3.711 -12.32 -33.156 1 93.88 253 GLU B O 1
ATOM 4862 N N . LYS B 1 254 ? -5.828 -11.641 -33.094 1 94.75 254 LYS B N 1
ATOM 4863 C CA . LYS B 1 254 ? -5.734 -11.328 -31.656 1 94.75 254 LYS B CA 1
ATOM 4864 C C . LYS B 1 254 ? -5.551 -12.594 -30.828 1 94.75 254 LYS B C 1
ATOM 4866 O O . LYS B 1 254 ? -4.766 -12.609 -29.875 1 94.75 254 LYS B O 1
ATOM 4871 N N . LEU B 1 255 ? -6.289 -13.57 -31.203 1 96.62 255 LEU B N 1
ATOM 4872 C CA . LEU B 1 255 ? -6.156 -14.844 -30.5 1 96.62 255 LEU B CA 1
ATOM 4873 C C . LEU B 1 255 ? -4.789 -15.461 -30.75 1 96.62 255 LEU B C 1
ATOM 4875 O O . LEU B 1 255 ? -4.117 -15.906 -29.812 1 96.62 255 LEU B O 1
ATOM 4879 N N . ASP B 1 256 ? -4.305 -15.414 -31.953 1 94.75 256 ASP B N 1
ATOM 4880 C CA . ASP B 1 256 ? -3.094 -16.109 -32.375 1 94.75 256 ASP B CA 1
ATOM 4881 C C . ASP B 1 256 ? -1.851 -15.492 -31.75 1 94.75 256 ASP B C 1
ATOM 4883 O O . ASP B 1 256 ? -0.808 -16.141 -31.656 1 94.75 256 ASP B O 1
ATOM 4887 N N . THR B 1 257 ? -2.008 -14.32 -31.312 1 92.88 257 THR B N 1
ATOM 4888 C CA . THR B 1 257 ? -0.829 -13.633 -30.797 1 92.88 257 THR B CA 1
ATOM 4889 C C . THR B 1 257 ? -0.907 -13.484 -29.281 1 92.88 257 THR B C 1
ATOM 4891 O O . THR B 1 257 ? -0.001 -12.93 -28.656 1 92.88 257 THR B O 1
ATOM 4894 N N . PHE B 1 258 ? -1.957 -14.016 -28.734 1 95.69 258 PHE B N 1
ATOM 4895 C CA . PHE B 1 258 ? -2.121 -13.898 -27.281 1 95.69 258 PHE B CA 1
ATOM 4896 C C . PHE B 1 258 ? -1.679 -15.18 -26.594 1 95.69 258 PHE B C 1
ATOM 4898 O O . PHE B 1 258 ? -2.062 -16.281 -27 1 95.69 258 PHE B O 1
ATOM 4905 N N . ASN B 1 259 ? -0.881 -15.031 -25.578 1 96.5 259 ASN B N 1
ATOM 4906 C CA . ASN B 1 259 ? -0.472 -16.125 -24.703 1 96.5 259 ASN B CA 1
ATOM 4907 C C . ASN B 1 259 ? -0.5 -15.727 -23.234 1 96.5 259 ASN B C 1
ATOM 4909 O O . ASN B 1 259 ? -0.106 -14.609 -22.891 1 96.5 259 ASN B O 1
ATOM 4913 N N . LEU B 1 260 ? -1.004 -16.594 -22.422 1 96.88 260 LEU B N 1
ATOM 4914 C CA . LEU B 1 260 ? -1.035 -16.344 -20.984 1 96.88 260 LEU B CA 1
ATOM 4915 C C . LEU B 1 260 ? 0.345 -16.547 -20.375 1 96.88 260 LEU B C 1
ATOM 4917 O O . LEU B 1 260 ? 1.043 -17.5 -20.703 1 96.88 260 LEU B O 1
ATOM 4921 N N . PRO B 1 261 ? 0.772 -15.633 -19.516 1 97.56 261 PRO B N 1
ATOM 4922 C CA . PRO B 1 261 ? 1.996 -15.859 -18.734 1 97.56 261 PRO B CA 1
ATOM 4923 C C . PRO B 1 261 ? 1.777 -16.781 -17.547 1 97.56 261 PRO B C 1
ATOM 4925 O O . PRO B 1 261 ? 1.828 -16.344 -16.391 1 97.56 261 PRO B O 1
ATOM 4928 N N . TYR B 1 262 ? 1.574 -18.031 -17.859 1 97.19 262 TYR B N 1
ATOM 4929 C CA . TYR B 1 262 ? 1.188 -19.047 -16.875 1 97.19 262 TYR B CA 1
ATOM 4930 C C . TYR B 1 262 ? 1.973 -20.328 -17.094 1 97.19 262 TYR B C 1
ATOM 4932 O O . TYR B 1 262 ? 2.225 -20.719 -18.234 1 97.19 262 TYR B O 1
ATOM 4940 N N . TYR B 1 263 ? 2.4 -20.922 -16.031 1 97.62 263 TYR B N 1
ATOM 4941 C CA . TYR B 1 263 ? 3.035 -22.234 -16.125 1 97.62 263 TYR B CA 1
ATOM 4942 C C . TYR B 1 263 ? 2.797 -23.047 -14.875 1 97.62 263 TYR B C 1
ATOM 4944 O O . TYR B 1 263 ? 3.041 -22.578 -13.758 1 97.62 263 TYR B O 1
ATOM 4952 N N . ALA B 1 264 ? 2.326 -24.234 -15.023 1 96.56 264 ALA B N 1
ATOM 4953 C CA . ALA B 1 264 ? 2.129 -25.188 -13.93 1 96.56 264 ALA B CA 1
ATOM 4954 C C . ALA B 1 264 ? 3.176 -26.297 -13.984 1 96.56 264 ALA B C 1
ATOM 4956 O O . ALA B 1 264 ? 3.045 -27.25 -14.758 1 96.56 264 ALA B O 1
ATOM 4957 N N . PRO B 1 265 ? 4.137 -26.234 -13.133 1 97.56 265 PRO B N 1
ATOM 4958 C CA . PRO B 1 265 ? 5.246 -27.203 -13.203 1 97.56 265 PRO B CA 1
ATOM 4959 C C . PRO B 1 265 ? 4.895 -28.547 -12.594 1 97.56 265 PRO B C 1
ATOM 4961 O O . PRO B 1 265 ? 3.904 -28.672 -11.867 1 97.56 265 PRO B O 1
ATOM 4964 N N . THR B 1 266 ? 5.684 -29.516 -12.953 1 97.19 266 THR B N 1
ATOM 4965 C CA . THR B 1 266 ? 5.68 -30.797 -12.234 1 97.19 266 THR B CA 1
ATOM 4966 C C . THR B 1 266 ? 6.59 -30.734 -11.016 1 97.19 266 THR B C 1
ATOM 4968 O O . THR B 1 266 ? 7.406 -29.812 -10.891 1 97.19 266 THR B O 1
ATOM 4971 N N . THR B 1 267 ? 6.438 -31.734 -10.109 1 97.56 267 THR B N 1
ATOM 4972 C CA . THR B 1 267 ? 7.293 -31.828 -8.93 1 97.56 267 THR B CA 1
ATOM 4973 C C . THR B 1 267 ? 8.758 -31.938 -9.336 1 97.56 267 THR B C 1
ATOM 4975 O O . THR B 1 267 ? 9.633 -31.328 -8.719 1 97.56 267 THR B O 1
ATOM 4978 N N . ASP B 1 268 ? 9.016 -32.688 -10.398 1 97.62 268 ASP B N 1
ATOM 4979 C CA . ASP B 1 268 ? 10.383 -32.875 -10.852 1 97.62 268 ASP B CA 1
ATOM 4980 C C . ASP B 1 268 ? 11.008 -31.578 -11.352 1 97.62 268 ASP B C 1
ATOM 4982 O O . ASP B 1 268 ? 12.18 -31.297 -11.078 1 97.62 268 ASP B O 1
ATOM 4986 N N . GLU B 1 269 ? 10.266 -30.859 -12.078 1 97.94 269 GLU B N 1
ATOM 4987 C CA . GLU B 1 269 ? 10.75 -29.594 -12.602 1 97.94 269 GLU B CA 1
ATOM 4988 C C . GLU B 1 269 ? 11.078 -28.625 -11.469 1 97.94 269 GLU B C 1
ATOM 4990 O O . GLU B 1 269 ? 12.086 -27.922 -11.523 1 97.94 269 GLU B O 1
ATOM 4995 N N . VAL B 1 270 ? 10.242 -28.594 -10.438 1 98.44 270 VAL B N 1
ATOM 4996 C CA . VAL B 1 270 ? 10.445 -27.734 -9.281 1 98.44 270 VAL B CA 1
ATOM 4997 C C . VAL B 1 270 ? 11.727 -28.141 -8.555 1 98.44 270 VAL B C 1
ATOM 4999 O O . VAL B 1 270 ? 12.578 -27.297 -8.258 1 98.44 270 VAL B O 1
ATOM 5002 N N . LYS B 1 271 ? 11.875 -29.422 -8.352 1 98.31 271 LYS B N 1
ATOM 5003 C CA . LYS B 1 271 ? 13.047 -29.938 -7.664 1 98.31 271 LYS B CA 1
ATOM 5004 C C . LYS B 1 271 ? 14.328 -29.625 -8.43 1 98.31 271 LYS B C 1
ATOM 5006 O O . LYS B 1 271 ? 15.344 -29.266 -7.828 1 98.31 271 LYS B O 1
ATOM 5011 N N . GLU B 1 272 ? 14.211 -29.781 -9.68 1 98.12 272 GLU B N 1
ATOM 5012 C CA . GLU B 1 272 ? 15.367 -29.516 -10.531 1 98.12 272 GLU B CA 1
ATOM 5013 C C . GLU B 1 272 ? 15.867 -28.094 -10.359 1 98.12 272 GLU B C 1
ATOM 5015 O O . GLU B 1 272 ? 17.078 -27.859 -10.195 1 98.12 272 GLU B O 1
ATOM 5020 N N . VAL B 1 273 ? 14.977 -27.141 -10.398 1 98.56 273 VAL B N 1
ATOM 5021 C CA . VAL B 1 273 ? 15.367 -25.734 -10.32 1 98.56 273 VAL B CA 1
ATOM 5022 C C . VAL B 1 273 ? 15.898 -25.422 -8.922 1 98.56 273 VAL B C 1
ATOM 5024 O O . VAL B 1 273 ? 16.891 -24.703 -8.773 1 98.56 273 VAL B O 1
ATOM 5027 N N . ILE B 1 274 ? 15.297 -25.938 -7.828 1 98.69 274 ILE B N 1
ATOM 5028 C CA . ILE B 1 274 ? 15.727 -25.703 -6.453 1 98.69 274 ILE B CA 1
ATOM 5029 C C . ILE B 1 274 ? 17.141 -26.219 -6.254 1 98.69 274 ILE B C 1
ATOM 5031 O O . ILE B 1 274 ? 18 -25.531 -5.691 1 98.69 274 ILE B O 1
ATOM 5035 N N . GLU B 1 275 ? 17.391 -27.438 -6.773 1 98.06 275 GLU B N 1
ATOM 5036 C CA . GLU B 1 275 ? 18.688 -28.078 -6.621 1 98.06 275 GLU B CA 1
ATOM 5037 C C . GLU B 1 275 ? 19.766 -27.328 -7.414 1 98.06 275 GLU B C 1
ATOM 5039 O O . GLU B 1 275 ? 20.891 -27.141 -6.934 1 98.06 275 GLU B O 1
ATOM 5044 N N . ALA B 1 276 ? 19.422 -26.938 -8.57 1 98.25 276 ALA B N 1
ATOM 5045 C CA . ALA B 1 276 ? 20.375 -26.25 -9.438 1 98.25 276 ALA B CA 1
ATOM 5046 C C . ALA B 1 276 ? 20.766 -24.891 -8.844 1 98.25 276 ALA B C 1
ATOM 5048 O O . ALA B 1 276 ? 21.922 -24.5 -8.906 1 98.25 276 ALA B O 1
ATOM 5049 N N . GLU B 1 277 ? 19.812 -24.156 -8.344 1 97.69 277 GLU B N 1
ATOM 5050 C CA . GLU B 1 277 ? 20.094 -22.859 -7.758 1 97.69 277 GLU B CA 1
ATOM 5051 C C . GLU B 1 277 ? 20.906 -22.984 -6.469 1 97.69 277 GLU B C 1
ATOM 5053 O O . GLU B 1 277 ? 21.875 -22.266 -6.262 1 97.69 277 GLU B O 1
ATOM 5058 N N . GLY B 1 278 ? 20.422 -23.766 -5.504 1 98.06 278 GLY B N 1
ATOM 5059 C CA . GLY B 1 278 ? 21.297 -24.328 -4.492 1 98.06 278 GLY B CA 1
ATOM 5060 C C . GLY B 1 278 ? 21.266 -23.562 -3.184 1 98.06 278 GLY B C 1
ATOM 5061 O O . GLY B 1 278 ? 21.938 -23.938 -2.217 1 98.06 278 GLY B O 1
ATOM 5062 N N . SER B 1 279 ? 20.438 -22.516 -3.051 1 98.38 279 SER B N 1
ATOM 5063 C CA . SER B 1 279 ? 20.484 -21.672 -1.858 1 98.38 279 SER B CA 1
ATOM 5064 C C . SER B 1 279 ? 19.562 -22.203 -0.768 1 98.38 279 SER B C 1
ATOM 5066 O O . SER B 1 279 ? 19.656 -21.781 0.386 1 98.38 279 SER B O 1
ATOM 5068 N N . PHE B 1 280 ? 18.719 -23.172 -1.104 1 98.56 280 PHE B N 1
ATOM 5069 C CA . PHE B 1 280 ? 17.703 -23.609 -0.155 1 98.56 280 PHE B CA 1
ATOM 5070 C C . PHE B 1 280 ? 17.75 -25.109 0.038 1 98.56 280 PHE B C 1
ATOM 5072 O O . PHE B 1 280 ? 18.125 -25.844 -0.875 1 98.56 280 PHE B O 1
ATOM 5079 N N . THR B 1 281 ? 17.344 -25.547 1.212 1 98.06 281 THR B N 1
ATOM 5080 C CA . THR B 1 281 ? 17.016 -26.938 1.486 1 98.06 281 THR B CA 1
ATOM 5081 C C . THR B 1 281 ? 15.523 -27.188 1.298 1 98.06 281 THR B C 1
ATOM 5083 O O . THR B 1 281 ? 14.695 -26.5 1.88 1 98.06 281 THR B O 1
ATOM 5086 N N . LEU B 1 282 ? 15.258 -28.125 0.449 1 98.25 282 LEU B N 1
ATOM 5087 C CA . LEU B 1 282 ? 13.867 -28.547 0.281 1 98.25 282 LEU B CA 1
ATOM 5088 C C . LEU B 1 282 ? 13.414 -29.406 1.455 1 98.25 282 LEU B C 1
ATOM 5090 O O . LEU B 1 282 ? 13.82 -30.562 1.571 1 98.25 282 LEU B O 1
ATOM 5094 N N . GLN B 1 283 ? 12.586 -28.844 2.295 1 97 283 GLN B N 1
ATOM 5095 C CA . GLN B 1 283 ? 12.117 -29.562 3.48 1 97 283 GLN B CA 1
ATOM 5096 C C . GLN B 1 283 ? 10.984 -30.516 3.135 1 97 283 GLN B C 1
ATOM 5098 O O . GLN B 1 283 ? 10.922 -31.625 3.658 1 97 283 GLN B O 1
ATOM 5103 N N . ASN B 1 284 ? 10.094 -30.016 2.322 1 96.12 284 ASN B N 1
ATOM 5104 C CA . ASN B 1 284 ? 8.922 -30.812 1.937 1 96.12 284 ASN B CA 1
ATOM 5105 C C . ASN B 1 284 ? 8.359 -30.344 0.596 1 96.12 284 ASN B C 1
ATOM 5107 O O . ASN B 1 284 ? 8.383 -29.156 0.281 1 96.12 284 ASN B O 1
ATOM 5111 N N . LEU B 1 285 ? 8.016 -31.281 -0.204 1 97.62 285 LEU B N 1
ATOM 5112 C CA . LEU B 1 285 ? 7.25 -31.047 -1.427 1 97.62 285 LEU B CA 1
ATOM 5113 C C . LEU B 1 285 ? 6.031 -31.969 -1.48 1 97.62 285 LEU B C 1
ATOM 5115 O O . LEU B 1 285 ? 6.152 -33.156 -1.78 1 97.62 285 LEU B O 1
ATOM 5119 N N . GLU B 1 286 ? 4.891 -31.391 -1.221 1 96.69 286 GLU B N 1
ATOM 5120 C CA . GLU B 1 286 ? 3.641 -32.125 -1.177 1 96.69 286 GLU B CA 1
ATOM 5121 C C . GLU B 1 286 ? 2.758 -31.812 -2.377 1 96.69 286 GLU B C 1
ATOM 5123 O O . GLU B 1 286 ? 2.781 -30.688 -2.883 1 96.69 286 GLU B O 1
ATOM 5128 N N . VAL B 1 287 ? 2.1 -32.844 -2.773 1 96.38 287 VAL B N 1
ATOM 5129 C CA . VAL B 1 287 ? 1.121 -32.688 -3.844 1 96.38 287 VAL B CA 1
ATOM 5130 C C . VAL B 1 287 ? -0.259 -33.125 -3.352 1 96.38 287 VAL B C 1
ATOM 5132 O O . VAL B 1 287 ? -0.392 -34.125 -2.67 1 96.38 287 VAL B O 1
ATOM 5135 N N . PHE B 1 288 ? -1.175 -32.25 -3.564 1 94.75 288 PHE B N 1
ATOM 5136 C CA . PHE B 1 288 ? -2.547 -32.719 -3.355 1 94.75 288 PHE B CA 1
ATOM 5137 C C . PHE B 1 288 ? -3.441 -32.25 -4.508 1 94.75 288 PHE B C 1
ATOM 5139 O O . PHE B 1 288 ? -3.129 -31.297 -5.207 1 94.75 288 PHE B O 1
ATOM 5146 N N . ARG B 1 289 ? -4.5 -33.062 -4.66 1 92.12 289 ARG B N 1
ATOM 5147 C CA . ARG B 1 289 ? -5.41 -32.875 -5.785 1 92.12 289 ARG B CA 1
ATOM 5148 C C . ARG B 1 289 ? -6.824 -32.562 -5.297 1 92.12 289 ARG B C 1
ATOM 5150 O O . ARG B 1 289 ? -7.281 -33.156 -4.316 1 92.12 289 ARG B O 1
ATOM 5157 N N . ASN B 1 290 ? -7.379 -31.594 -5.988 1 89.25 290 ASN B N 1
ATOM 5158 C CA . ASN B 1 290 ? -8.781 -31.281 -5.719 1 89.25 290 ASN B CA 1
ATOM 5159 C C . ASN B 1 290 ? -9.617 -31.328 -6.988 1 89.25 290 ASN B C 1
ATOM 5161 O O . ASN B 1 290 ? -9.164 -30.938 -8.062 1 89.25 290 ASN B O 1
ATOM 5165 N N . ASP B 1 291 ? -10.859 -31.844 -6.688 1 87.25 291 ASP B N 1
ATOM 5166 C CA . ASP B 1 291 ? -11.82 -31.688 -7.777 1 87.25 291 ASP B CA 1
ATOM 5167 C C . ASP B 1 291 ? -12.133 -30.203 -8.023 1 87.25 291 ASP B C 1
ATOM 5169 O O . ASP B 1 291 ? -12.086 -29.391 -7.102 1 87.25 291 ASP B O 1
ATOM 5173 N N . TRP B 1 292 ? -12.508 -29.984 -9.156 1 83.56 292 TRP B N 1
ATOM 5174 C CA . TRP B 1 292 ? -12.617 -28.594 -9.602 1 83.56 292 TRP B CA 1
ATOM 5175 C C . TRP B 1 292 ? -13.766 -27.891 -8.898 1 83.56 292 TRP B C 1
ATOM 5177 O O . TRP B 1 292 ? -13.789 -26.656 -8.82 1 83.56 292 TRP B O 1
ATOM 5187 N N . ASP B 1 293 ? -14.703 -28.562 -8.398 1 86.44 293 ASP B N 1
ATOM 5188 C CA . ASP B 1 293 ? -15.836 -27.891 -7.762 1 86.44 293 ASP B CA 1
ATOM 5189 C C . ASP B 1 293 ? -15.938 -28.281 -6.289 1 86.44 293 ASP B C 1
ATOM 5191 O O . ASP B 1 293 ? -16.953 -28 -5.641 1 86.44 293 ASP B O 1
ATOM 5195 N N . SER B 1 294 ? -14.922 -28.953 -5.797 1 88.06 294 SER B N 1
ATOM 5196 C CA . SER B 1 294 ? -14.953 -29.391 -4.406 1 88.06 294 SER B CA 1
ATOM 5197 C C . SER B 1 294 ? -15.102 -28.203 -3.457 1 88.06 294 SER B C 1
ATOM 5199 O O . SER B 1 294 ? -15.867 -28.266 -2.494 1 88.06 294 SER B O 1
ATOM 5201 N N . TYR B 1 295 ? -14.414 -27.156 -3.703 1 89.75 295 TYR B N 1
ATOM 5202 C CA . TYR B 1 295 ? -14.461 -25.984 -2.828 1 89.75 295 TYR B CA 1
ATOM 5203 C C . TYR B 1 295 ? -15.828 -25.328 -2.865 1 89.75 295 TYR B C 1
ATOM 5205 O O . TYR B 1 295 ? -16.281 -24.75 -1.871 1 89.75 295 TYR B O 1
ATOM 5213 N N . ILE B 1 296 ? -16.516 -25.438 -3.971 1 91.75 296 ILE B N 1
ATOM 5214 C CA . ILE B 1 296 ? -17.844 -24.875 -4.129 1 91.75 296 ILE B CA 1
ATOM 5215 C C . ILE B 1 296 ? -18.859 -25.703 -3.328 1 91.75 296 ILE B C 1
ATOM 5217 O O . ILE B 1 296 ? -19.688 -25.156 -2.602 1 91.75 296 ILE B O 1
ATOM 5221 N N . LYS B 1 297 ? -18.688 -27.016 -3.453 1 89.44 297 LYS B N 1
ATOM 5222 C CA . LYS B 1 297 ? -19.578 -27.922 -2.738 1 89.44 297 LYS B CA 1
ATOM 5223 C C . LYS B 1 297 ? -19.391 -27.797 -1.229 1 89.44 297 LYS B C 1
ATOM 5225 O O . LYS B 1 297 ? -20.344 -27.938 -0.47 1 89.44 297 LYS B O 1
ATOM 5230 N N . GLN B 1 298 ? -18.234 -27.547 -0.901 1 86.44 298 GLN B N 1
ATOM 5231 C CA . GLN B 1 298 ? -17.938 -27.375 0.517 1 86.44 298 GLN B CA 1
ATOM 5232 C C . GLN B 1 298 ? -18.547 -26.078 1.059 1 86.44 298 GLN B C 1
ATOM 5234 O O . GLN B 1 298 ? -18.984 -26.031 2.209 1 86.44 298 GLN B O 1
ATOM 5239 N N . ALA B 1 299 ? -18.531 -25.078 0.231 1 84.56 299 ALA B N 1
ATOM 5240 C CA . ALA B 1 299 ? -19.062 -23.797 0.652 1 84.56 299 ALA B CA 1
ATOM 5241 C C . ALA B 1 299 ? -20.594 -23.828 0.716 1 84.56 299 ALA B C 1
ATOM 5243 O O . ALA B 1 299 ? -21.203 -23.188 1.58 1 84.56 299 ALA B O 1
ATOM 5244 N N . ASN B 1 300 ? -21.188 -24.453 -0.292 1 86 300 ASN B N 1
ATOM 5245 C CA . ASN B 1 300 ? -22.641 -24.594 -0.338 1 86 300 ASN B CA 1
ATOM 5246 C C . ASN B 1 300 ? -23.062 -25.922 -0.958 1 86 300 ASN B C 1
ATOM 5248 O O . ASN B 1 300 ? -23.094 -26.062 -2.182 1 86 300 ASN B O 1
ATOM 5252 N N . CYS B 1 301 ? -23.547 -26.703 -0.133 1 85.19 301 CYS B N 1
ATOM 5253 C CA . CYS B 1 301 ? -23.891 -28.062 -0.563 1 85.19 301 CYS B CA 1
ATOM 5254 C C . CYS B 1 301 ? -25.203 -28.062 -1.342 1 85.19 301 CYS B C 1
ATOM 5256 O O . CYS B 1 301 ? -25.531 -29.031 -2.021 1 85.19 301 CYS B O 1
ATOM 5258 N N . GLY B 1 302 ? -25.859 -27.047 -1.36 1 90.25 302 GLY B N 1
ATOM 5259 C CA . GLY B 1 302 ? -27.172 -26.984 -2.006 1 90.25 302 GLY B CA 1
ATOM 5260 C C . GLY B 1 302 ? -27.094 -26.516 -3.449 1 90.25 302 GLY B C 1
ATOM 5261 O O . GLY B 1 302 ? -28.109 -26.531 -4.16 1 90.25 302 GLY B O 1
ATOM 5262 N N . PHE B 1 303 ? -25.953 -26.281 -3.914 1 91.38 303 PHE B N 1
ATOM 5263 C CA . PHE B 1 303 ? -25.812 -25.781 -5.277 1 91.38 303 PHE B CA 1
ATOM 5264 C C . PHE B 1 303 ? -26 -26.906 -6.289 1 91.38 303 PHE B C 1
ATOM 5266 O O . PHE B 1 303 ? -25.422 -27.984 -6.141 1 91.38 303 PHE B O 1
ATOM 5273 N N . ASP B 1 304 ? -26.812 -26.656 -7.227 1 92.88 304 ASP B N 1
ATOM 5274 C CA . ASP B 1 304 ? -26.922 -27.609 -8.336 1 92.88 304 ASP B CA 1
ATOM 5275 C C . ASP B 1 304 ? -25.812 -27.375 -9.359 1 92.88 304 ASP B C 1
ATOM 5277 O O . ASP B 1 304 ? -24.922 -26.562 -9.148 1 92.88 304 ASP B O 1
ATOM 5281 N N . LYS B 1 305 ? -25.891 -28.062 -10.359 1 91.81 305 LYS B N 1
ATOM 5282 C CA . LYS B 1 305 ? -24.844 -28.047 -11.367 1 91.81 305 LYS B CA 1
ATOM 5283 C C . LYS B 1 305 ? -24.703 -26.656 -11.984 1 91.81 305 LYS B C 1
ATOM 5285 O O . LYS B 1 305 ? -23.578 -26.172 -12.172 1 91.81 305 LYS B O 1
ATOM 5290 N N . ASN B 1 306 ? -25.781 -26.016 -12.242 1 93.88 306 ASN B N 1
ATOM 5291 C CA . ASN B 1 306 ? -25.766 -24.688 -12.859 1 93.88 306 ASN B CA 1
ATOM 5292 C C . ASN B 1 306 ? -25.188 -23.641 -11.914 1 93.88 306 ASN B C 1
ATOM 5294 O O . ASN B 1 306 ? -24.438 -22.766 -12.344 1 93.88 306 ASN B O 1
ATOM 5298 N N . ALA B 1 307 ? -25.594 -23.797 -10.727 1 94.62 307 ALA B N 1
ATOM 5299 C CA . ALA B 1 307 ? -25.078 -22.875 -9.719 1 94.62 307 ALA B CA 1
ATOM 5300 C C . ALA B 1 307 ? -23.578 -23.031 -9.539 1 94.62 307 ALA B C 1
ATOM 5302 O O . ALA B 1 307 ? -22.844 -22.047 -9.391 1 94.62 307 ALA B O 1
ATOM 5303 N N . ARG B 1 308 ? -23.125 -24.203 -9.531 1 94.94 308 ARG B N 1
ATOM 5304 C CA . ARG B 1 308 ? -21.688 -24.469 -9.398 1 94.94 308 ARG B CA 1
ATOM 5305 C C . ARG B 1 308 ? -20.922 -23.938 -10.602 1 94.94 308 ARG B C 1
ATOM 5307 O O . ARG B 1 308 ? -19.828 -23.391 -10.453 1 94.94 308 ARG B O 1
ATOM 5314 N N . ALA B 1 309 ? -21.516 -24.125 -11.773 1 95.56 309 ALA B N 1
ATOM 5315 C CA . ALA B 1 309 ? -20.891 -23.594 -12.992 1 95.56 309 ALA B CA 1
ATOM 5316 C C . ALA B 1 309 ? -20.766 -22.078 -12.93 1 95.56 309 ALA B C 1
ATOM 5318 O O . ALA B 1 309 ? -19.766 -21.516 -13.375 1 95.56 309 ALA B O 1
ATOM 5319 N N . ALA B 1 310 ? -21.781 -21.438 -12.422 1 95.38 310 ALA B N 1
ATOM 5320 C CA . ALA B 1 310 ? -21.797 -19.984 -12.305 1 95.38 310 ALA B CA 1
ATOM 5321 C C . ALA B 1 310 ? -20.703 -19.5 -11.352 1 95.38 310 ALA B C 1
ATOM 5323 O O . ALA B 1 310 ? -20.031 -18.516 -11.633 1 95.38 310 ALA B O 1
ATOM 5324 N N . VAL B 1 311 ? -20.547 -20.203 -10.25 1 94.44 311 VAL B N 1
ATOM 5325 C CA . VAL B 1 311 ? -19.516 -19.844 -9.281 1 94.44 311 VAL B CA 1
ATOM 5326 C C . VAL B 1 311 ? -18.141 -20.016 -9.906 1 94.44 311 VAL B C 1
ATOM 5328 O O . VAL B 1 311 ? -17.297 -19.109 -9.82 1 94.44 311 VAL B O 1
ATOM 5331 N N . LEU B 1 312 ? -17.969 -21.109 -10.562 1 94.44 312 LEU B N 1
ATOM 5332 C CA . LEU B 1 312 ? -16.672 -21.391 -11.195 1 94.44 312 LEU B CA 1
ATOM 5333 C C . LEU B 1 312 ? -16.359 -20.344 -12.266 1 94.44 312 LEU B C 1
ATOM 5335 O O . LEU B 1 312 ? -15.234 -19.859 -12.359 1 94.44 312 LEU B O 1
ATOM 5339 N N . SER B 1 313 ? -17.344 -20.031 -13.039 1 96.56 313 SER B N 1
ATOM 5340 C CA . SER B 1 313 ? -17.172 -19.047 -14.094 1 96.56 313 SER B CA 1
ATOM 5341 C C . SER B 1 313 ? -16.797 -17.688 -13.516 1 96.56 313 SER B C 1
ATOM 5343 O O . SER B 1 313 ? -15.883 -17.016 -14.016 1 96.56 313 SER B O 1
ATOM 5345 N N . THR B 1 314 ? -17.453 -17.281 -12.484 1 96.12 314 THR B N 1
ATOM 5346 C CA . THR B 1 314 ? -17.188 -16 -11.852 1 96.12 314 THR B CA 1
ATOM 5347 C C . THR B 1 314 ? -15.797 -15.984 -11.234 1 96.12 314 THR B C 1
ATOM 5349 O O . THR B 1 314 ? -15.109 -14.961 -11.281 1 96.12 314 THR B O 1
ATOM 5352 N N . ASP B 1 315 ? -15.414 -17.078 -10.688 1 94.81 315 ASP B N 1
ATOM 5353 C CA . ASP B 1 315 ? -14.086 -17.188 -10.086 1 94.81 315 ASP B CA 1
ATOM 5354 C C . ASP B 1 315 ? -12.992 -17.031 -11.133 1 94.81 315 ASP B C 1
ATOM 5356 O O . ASP B 1 315 ? -12.023 -16.297 -10.93 1 94.81 315 ASP B O 1
ATOM 5360 N N . ILE B 1 316 ? -13.133 -17.734 -12.203 1 95.81 316 ILE B N 1
ATOM 5361 C CA . ILE B 1 316 ? -12.133 -17.688 -13.258 1 95.81 316 ILE B CA 1
ATOM 5362 C C . ILE B 1 316 ? -12.125 -16.297 -13.906 1 95.81 316 ILE B C 1
ATOM 5364 O O . ILE B 1 316 ? -11.062 -15.789 -14.266 1 95.81 316 ILE B O 1
ATOM 5368 N N . ARG B 1 317 ? -13.281 -15.75 -14.039 1 97.44 317 ARG B N 1
ATOM 5369 C CA . ARG B 1 317 ? -13.383 -14.398 -14.586 1 97.44 317 ARG B CA 1
ATOM 5370 C C . ARG B 1 317 ? -12.672 -13.391 -13.695 1 97.44 317 ARG B C 1
ATOM 5372 O O . ARG B 1 317 ? -11.961 -12.508 -14.18 1 97.44 317 ARG B O 1
ATOM 5379 N N . ALA B 1 318 ? -12.859 -13.5 -12.375 1 96.25 318 ALA B N 1
ATOM 5380 C CA . ALA B 1 318 ? -12.203 -12.617 -11.422 1 96.25 318 ALA B CA 1
ATOM 5381 C C . ALA B 1 318 ? -10.688 -12.656 -11.586 1 96.25 318 ALA B C 1
ATOM 5383 O O . ALA B 1 318 ? -10.008 -11.641 -11.398 1 96.25 318 ALA B O 1
ATOM 5384 N N . VAL B 1 319 ? -10.18 -13.773 -12.016 1 95.88 319 VAL B N 1
ATOM 5385 C CA . VAL B 1 319 ? -8.742 -13.977 -12.148 1 95.88 319 VAL B CA 1
ATOM 5386 C C . VAL B 1 319 ? -8.273 -13.508 -13.523 1 95.88 319 VAL B C 1
ATOM 5388 O O . VAL B 1 319 ? -7.258 -12.82 -13.641 1 95.88 319 VAL B O 1
ATOM 5391 N N . GLY B 1 320 ? -9.055 -13.781 -14.539 1 96.56 320 GLY B N 1
ATOM 5392 C CA . GLY B 1 320 ? -8.508 -13.695 -15.883 1 96.56 320 GLY B CA 1
ATOM 5393 C C . GLY B 1 320 ? -8.992 -12.484 -16.641 1 96.56 320 GLY B C 1
ATOM 5394 O O . GLY B 1 320 ? -8.406 -12.109 -17.672 1 96.56 320 GLY B O 1
ATOM 5395 N N . GLU B 1 321 ? -10.039 -11.82 -16.188 1 96.75 321 GLU B N 1
ATOM 5396 C CA . GLU B 1 321 ? -10.703 -10.797 -16.984 1 96.75 321 GLU B CA 1
ATOM 5397 C C . GLU B 1 321 ? -9.75 -9.648 -17.312 1 96.75 321 GLU B C 1
ATOM 5399 O O . GLU B 1 321 ? -9.688 -9.195 -18.453 1 96.75 321 GLU B O 1
ATOM 5404 N N . PRO B 1 322 ? -8.945 -9.156 -16.344 1 95.75 322 PRO B N 1
ATOM 5405 C CA . PRO B 1 322 ? -8.117 -7.996 -16.688 1 95.75 322 PRO B CA 1
ATOM 5406 C C . PRO B 1 322 ? -7.129 -8.281 -17.812 1 95.75 322 PRO B C 1
ATOM 5408 O O . PRO B 1 322 ? -7.02 -7.492 -18.75 1 95.75 322 PRO B O 1
ATOM 5411 N N . ILE B 1 323 ? -6.504 -9.43 -17.797 1 96.25 323 ILE B N 1
ATOM 5412 C CA . ILE B 1 323 ? -5.496 -9.719 -18.812 1 96.25 323 ILE B CA 1
ATOM 5413 C C . ILE B 1 323 ? -6.176 -10.07 -20.141 1 96.25 323 ILE B C 1
ATOM 5415 O O . ILE B 1 323 ? -5.715 -9.672 -21.203 1 96.25 323 ILE B O 1
ATOM 5419 N N . LEU B 1 324 ? -7.273 -10.75 -20.109 1 97.5 324 LEU B N 1
ATOM 5420 C CA . LEU B 1 324 ? -8.008 -11.102 -21.312 1 97.5 324 LEU B CA 1
ATOM 5421 C C . LEU B 1 324 ? -8.617 -9.852 -21.969 1 97.5 324 LEU B C 1
ATOM 5423 O O . LEU B 1 324 ? -8.539 -9.688 -23.188 1 97.5 324 LEU B O 1
ATOM 5427 N N . ALA B 1 325 ? -9.164 -8.984 -21.125 1 96.94 325 ALA B N 1
ATOM 5428 C CA . ALA B 1 325 ? -9.789 -7.762 -21.625 1 96.94 325 ALA B CA 1
ATOM 5429 C C . ALA B 1 325 ? -8.75 -6.84 -22.266 1 96.94 325 ALA B C 1
ATOM 5431 O O . ALA B 1 325 ? -9.062 -6.105 -23.203 1 96.94 325 ALA B O 1
ATOM 5432 N N . SER B 1 326 ? -7.566 -6.891 -21.734 1 95.5 326 SER B N 1
ATOM 5433 C CA . SER B 1 326 ? -6.508 -6.062 -22.312 1 95.5 326 SER B CA 1
ATOM 5434 C C . SER B 1 326 ? -6.215 -6.453 -23.75 1 95.5 326 SER B C 1
ATOM 5436 O O . SER B 1 326 ? -5.793 -5.621 -24.562 1 95.5 326 SER B O 1
ATOM 5438 N N . GLN B 1 327 ? -6.441 -7.73 -24.141 1 95.81 327 GLN B N 1
ATOM 5439 C CA . GLN B 1 327 ? -6.184 -8.242 -25.484 1 95.81 327 GLN B CA 1
ATOM 5440 C C . GLN B 1 327 ? -7.453 -8.242 -26.328 1 95.81 327 GLN B C 1
ATOM 5442 O O . GLN B 1 327 ? -7.43 -7.852 -27.5 1 95.81 327 GLN B O 1
ATOM 5447 N N . PHE B 1 328 ? -8.57 -8.547 -25.75 1 97.44 328 PHE B N 1
ATOM 5448 C CA . PHE B 1 328 ? -9.75 -8.852 -26.562 1 97.44 328 PHE B CA 1
ATOM 5449 C C . PHE B 1 328 ? -10.828 -7.793 -26.359 1 97.44 328 PHE B C 1
ATOM 5451 O O . PHE B 1 328 ? -11.852 -7.805 -27.062 1 97.44 328 PHE B O 1
ATOM 5458 N N . GLY B 1 329 ? -10.578 -6.883 -25.438 1 95.88 329 GLY B N 1
ATOM 5459 C CA . GLY B 1 329 ? -11.555 -5.832 -25.172 1 95.88 329 GLY B CA 1
ATOM 5460 C C . GLY B 1 329 ? -12.539 -6.195 -24.078 1 95.88 329 GLY B C 1
ATOM 5461 O O . GLY B 1 329 ? -12.922 -7.359 -23.953 1 95.88 329 GLY B O 1
ATOM 5462 N N . GLU B 1 330 ? -13 -5.23 -23.391 1 95.31 330 GLU B N 1
ATOM 5463 C CA . GLU B 1 330 ? -13.945 -5.414 -22.281 1 95.31 330 GLU B CA 1
ATOM 5464 C C . GLU B 1 330 ? -15.273 -5.957 -22.781 1 95.31 330 GLU B C 1
ATOM 5466 O O . GLU B 1 330 ? -15.938 -6.734 -22.094 1 95.31 330 GLU B O 1
ATOM 5471 N N . GLU B 1 331 ? -15.625 -5.637 -23.906 1 95.38 331 GLU B N 1
ATOM 5472 C CA . GLU B 1 331 ? -16.938 -5.98 -24.453 1 95.38 331 GLU B CA 1
ATOM 5473 C C . GLU B 1 331 ? -17.047 -7.48 -24.719 1 95.38 331 GLU B C 1
ATOM 5475 O O . GLU B 1 331 ? -18.141 -8.047 -24.688 1 95.38 331 GLU B O 1
ATOM 5480 N N . ALA B 1 332 ? -15.953 -8.109 -24.938 1 97.38 332 ALA B N 1
ATOM 5481 C CA . ALA B 1 332 ? -15.953 -9.531 -25.281 1 97.38 332 ALA B CA 1
ATOM 5482 C C . ALA B 1 332 ? -16.094 -10.391 -24.031 1 97.38 332 ALA B C 1
ATOM 5484 O O . ALA B 1 332 ? -16.391 -11.586 -24.125 1 97.38 332 ALA B O 1
ATOM 5485 N N . MET B 1 333 ? -15.914 -9.836 -22.828 1 97.75 333 MET B N 1
ATOM 5486 C CA . MET B 1 333 ? -15.758 -10.609 -21.594 1 97.75 333 MET B CA 1
ATOM 5487 C C . MET B 1 333 ? -17.078 -11.258 -21.188 1 97.75 333 MET B C 1
ATOM 5489 O O . MET B 1 333 ? -17.109 -12.414 -20.797 1 97.75 333 MET B O 1
ATOM 5493 N N . ASP B 1 334 ? -18.156 -10.531 -21.344 1 97.38 334 ASP B N 1
ATOM 5494 C CA . ASP B 1 334 ? -19.453 -11.086 -20.953 1 97.38 334 ASP B CA 1
ATOM 5495 C C . ASP B 1 334 ? -19.781 -12.328 -21.781 1 97.38 334 ASP B C 1
ATOM 5497 O O . ASP B 1 334 ? -20.219 -13.344 -21.234 1 97.38 334 ASP B O 1
ATOM 5501 N N . ASP B 1 335 ? -19.594 -12.203 -23.047 1 98 335 ASP B N 1
ATOM 5502 C CA . ASP B 1 335 ? -19.891 -13.336 -23.938 1 98 335 ASP B CA 1
ATOM 5503 C C . ASP B 1 335 ? -18.953 -14.508 -23.656 1 98 335 ASP B C 1
ATOM 5505 O O . ASP B 1 335 ? -19.391 -15.656 -23.625 1 98 335 ASP B O 1
ATOM 5509 N N . LEU B 1 336 ? -17.719 -14.242 -23.5 1 98.56 336 LEU B N 1
ATOM 5510 C CA . LEU B 1 336 ? -16.719 -15.273 -23.219 1 98.56 336 LEU B CA 1
ATOM 5511 C C . LEU B 1 336 ? -17.094 -16.078 -21.984 1 98.56 336 LEU B C 1
ATOM 5513 O O . LEU B 1 336 ? -17.156 -17.312 -22.047 1 98.56 336 LEU B O 1
ATOM 5517 N N . PHE B 1 337 ? -17.453 -15.422 -20.938 1 98.19 337 PHE B N 1
ATOM 5518 C CA . PHE B 1 337 ? -17.641 -16.141 -19.672 1 98.19 337 PHE B CA 1
ATOM 5519 C C . PHE B 1 337 ? -19.047 -16.719 -19.594 1 98.19 337 PHE B C 1
ATOM 5521 O O . PHE B 1 337 ? -19.297 -17.672 -18.844 1 98.19 337 PHE B O 1
ATOM 5528 N N . ARG B 1 338 ? -19.984 -16.172 -20.406 1 97.88 338 ARG B N 1
ATOM 5529 C CA . ARG B 1 338 ? -21.25 -16.875 -20.578 1 97.88 338 ARG B CA 1
ATOM 5530 C C . ARG B 1 338 ? -21.031 -18.219 -21.266 1 97.88 338 ARG B C 1
ATOM 5532 O O . ARG B 1 338 ? -21.578 -19.25 -20.812 1 97.88 338 ARG B O 1
ATOM 5539 N N . ARG B 1 339 ? -20.297 -18.25 -22.359 1 98.06 339 ARG B N 1
ATOM 5540 C CA . ARG B 1 339 ? -19.984 -19.484 -23.078 1 98.06 339 ARG B CA 1
ATOM 5541 C C . ARG B 1 339 ? -19.219 -20.469 -22.188 1 98.06 339 ARG B C 1
ATOM 5543 O O . ARG B 1 339 ? -19.484 -21.672 -22.219 1 98.06 339 ARG B O 1
ATOM 5550 N N . PHE B 1 340 ? -18.281 -19.906 -21.453 1 98.12 340 PHE B N 1
ATOM 5551 C CA . PHE B 1 340 ? -17.516 -20.719 -20.516 1 98.12 340 PHE B CA 1
ATOM 5552 C C . PHE B 1 340 ? -18.438 -21.391 -19.5 1 98.12 340 PHE B C 1
ATOM 5554 O O . PHE B 1 340 ? -18.344 -22.594 -19.266 1 98.12 340 PHE B O 1
ATOM 5561 N N . GLU B 1 341 ? -19.297 -20.641 -18.891 1 97.69 341 GLU B N 1
ATOM 5562 C CA . GLU B 1 341 ? -20.219 -21.109 -17.844 1 97.69 341 GLU B CA 1
ATOM 5563 C C . GLU B 1 341 ? -21.094 -22.25 -18.359 1 97.69 341 GLU B C 1
ATOM 5565 O O . GLU B 1 341 ? -21.344 -23.219 -17.656 1 97.69 341 GLU B O 1
ATOM 5570 N N . GLU B 1 342 ? -21.453 -22.203 -19.578 1 97.25 342 GLU B N 1
ATOM 5571 C CA . GLU B 1 342 ? -22.391 -23.141 -20.188 1 97.25 342 GLU B CA 1
ATOM 5572 C C . GLU B 1 342 ? -21.781 -24.531 -20.297 1 97.25 342 GLU B C 1
ATOM 5574 O O . GLU B 1 342 ? -22.5 -25.531 -20.172 1 97.25 342 GLU B O 1
ATOM 5579 N N . ASP B 1 343 ? -20.469 -24.594 -20.484 1 96.19 343 ASP B N 1
ATOM 5580 C CA . ASP B 1 343 ? -19.891 -25.875 -20.891 1 96.19 343 ASP B CA 1
ATOM 5581 C C . ASP B 1 343 ? -18.812 -26.328 -19.906 1 96.19 343 ASP B C 1
ATOM 5583 O O . ASP B 1 343 ? -18.312 -27.453 -20.016 1 96.19 343 ASP B O 1
ATOM 5587 N N . VAL B 1 344 ? -18.469 -25.562 -18.922 1 95.5 344 VAL B N 1
ATOM 5588 C CA . VAL B 1 344 ? -17.234 -25.781 -18.172 1 95.5 344 VAL B CA 1
ATOM 5589 C C . VAL B 1 344 ? -17.344 -27.078 -17.375 1 95.5 344 VAL B C 1
ATOM 5591 O O . VAL B 1 344 ? -16.406 -27.875 -17.344 1 95.5 344 VAL B O 1
ATOM 5594 N N . LEU B 1 345 ? -18.422 -27.312 -16.703 1 92.06 345 LEU B N 1
ATOM 5595 C CA . LEU B 1 345 ? -18.5 -28.484 -15.844 1 92.06 345 LEU B CA 1
ATOM 5596 C C . LEU B 1 345 ? -18.484 -29.766 -16.672 1 92.06 345 LEU B C 1
ATOM 5598 O O . LEU B 1 345 ? -17.844 -30.75 -16.281 1 92.06 345 LEU B O 1
ATOM 5602 N N . ASP B 1 346 ? -19.188 -29.766 -17.797 1 93 346 ASP B N 1
ATOM 5603 C CA . ASP B 1 346 ? -19.156 -30.922 -18.672 1 93 346 ASP B CA 1
ATOM 5604 C C . ASP B 1 346 ? -17.75 -31.172 -19.219 1 93 346 ASP B C 1
ATOM 5606 O O . ASP B 1 346 ? -17.312 -32.312 -19.297 1 93 346 ASP B O 1
ATOM 5610 N N . HIS B 1 347 ? -17.172 -30.109 -19.547 1 92.19 347 HIS B N 1
ATOM 5611 C CA . HIS B 1 347 ? -15.805 -30.219 -20.047 1 92.19 347 HIS B CA 1
ATOM 5612 C C . HIS B 1 347 ? -14.867 -30.781 -18.984 1 92.19 347 HIS B C 1
ATOM 5614 O O . HIS B 1 347 ? -14.07 -31.672 -19.266 1 92.19 347 HIS B O 1
ATOM 5620 N N . MET B 1 348 ? -14.945 -30.25 -17.797 1 89.38 348 MET B N 1
ATOM 5621 C CA . MET B 1 348 ? -14.062 -30.672 -16.719 1 89.38 348 MET B CA 1
ATOM 5622 C C . MET B 1 348 ? -14.297 -32.125 -16.359 1 89.38 348 MET B C 1
ATOM 5624 O O . MET B 1 348 ? -13.352 -32.875 -16.047 1 89.38 348 MET B O 1
ATOM 5628 N N . GLU B 1 349 ? -15.547 -32.5 -16.328 1 88.06 349 GLU B N 1
ATOM 5629 C CA . GLU B 1 349 ? -15.891 -33.875 -16.047 1 88.06 349 GLU B CA 1
ATOM 5630 C C . GLU B 1 349 ? -15.375 -34.812 -17.125 1 88.06 349 GLU B C 1
ATOM 5632 O O . GLU B 1 349 ? -14.797 -35.875 -16.828 1 88.06 349 GLU B O 1
ATOM 5637 N N . LYS B 1 350 ? -15.578 -34.438 -18.312 1 90.62 350 LYS B N 1
ATOM 5638 C CA . LYS B 1 350 ? -15.18 -35.25 -19.469 1 90.62 350 LYS B CA 1
ATOM 5639 C C . LYS B 1 350 ? -13.672 -35.438 -19.5 1 90.62 350 LYS B C 1
ATOM 5641 O O . LYS B 1 350 ? -13.18 -36.531 -19.766 1 90.62 350 LYS B O 1
ATOM 5646 N N . GLU B 1 351 ? -12.961 -34.375 -19.25 1 87.56 351 GLU B N 1
ATOM 5647 C CA . GLU B 1 351 ? -11.5 -34.406 -19.359 1 87.56 351 GLU B CA 1
ATOM 5648 C C . GLU B 1 351 ? -10.859 -34.844 -18.047 1 87.56 351 GLU B C 1
ATOM 5650 O O . GLU B 1 351 ? -9.641 -34.938 -17.938 1 87.56 351 GLU B O 1
ATOM 5655 N N . LYS B 1 352 ? -11.672 -35.094 -16.984 1 85.88 352 LYS B N 1
ATOM 5656 C CA . LYS B 1 352 ? -11.195 -35.5 -15.664 1 85.88 352 LYS B CA 1
ATOM 5657 C C . LYS B 1 352 ? -10.164 -34.531 -15.133 1 85.88 352 LYS B C 1
ATOM 5659 O O . LYS B 1 352 ? -9.086 -34.906 -14.68 1 85.88 352 LYS B O 1
ATOM 5664 N N . CYS B 1 353 ? -10.539 -33.281 -15.305 1 85.25 353 CYS B N 1
ATOM 5665 C CA . CYS B 1 353 ? -9.664 -32.188 -14.867 1 85.25 353 CYS B CA 1
ATOM 5666 C C . CYS B 1 353 ? -9.625 -32.094 -13.344 1 85.25 353 CYS B C 1
ATOM 5668 O O . CYS B 1 353 ? -10.641 -32.344 -12.68 1 85.25 353 CYS B O 1
ATOM 5670 N N . GLN B 1 354 ? -8.406 -31.859 -12.789 1 88.44 354 GLN B N 1
ATOM 5671 C CA . GLN B 1 354 ? -8.211 -31.625 -11.367 1 88.44 354 GLN B CA 1
ATOM 5672 C C . GLN B 1 354 ? -7.27 -30.438 -11.133 1 88.44 354 GLN B C 1
ATOM 5674 O O . GLN B 1 354 ? -6.449 -30.109 -11.992 1 88.44 354 GLN B O 1
ATOM 5679 N N . PHE B 1 355 ? -7.523 -29.812 -9.984 1 90.31 355 PHE B N 1
ATOM 5680 C CA . PHE B 1 355 ? -6.516 -28.859 -9.531 1 90.31 355 PHE B CA 1
ATOM 5681 C C . PHE B 1 355 ? -5.375 -29.562 -8.812 1 90.31 355 PHE B C 1
ATOM 5683 O O . PHE B 1 355 ? -5.586 -30.188 -7.773 1 90.31 355 PHE B O 1
ATOM 5690 N N . ILE B 1 356 ? -4.273 -29.5 -9.461 1 94.62 356 ILE B N 1
ATOM 5691 C CA . ILE B 1 356 ? -3.074 -30.047 -8.844 1 94.62 356 ILE B CA 1
ATOM 5692 C C . ILE B 1 356 ? -2.32 -28.953 -8.102 1 94.62 356 ILE B C 1
ATOM 5694 O O . ILE B 1 356 ? -2.004 -27.906 -8.672 1 94.62 356 ILE B O 1
ATOM 5698 N N . ASN B 1 357 ? -2.07 -29.172 -6.836 1 96.88 357 ASN B N 1
ATOM 5699 C CA . ASN B 1 357 ? -1.392 -28.188 -5.996 1 96.88 357 ASN B CA 1
ATOM 5700 C C . ASN B 1 357 ? -0.037 -28.703 -5.516 1 96.88 357 ASN B C 1
ATOM 5702 O O . ASN B 1 357 ? 0.069 -29.828 -5.039 1 96.88 357 ASN B O 1
ATOM 5706 N N . LEU B 1 358 ? 0.952 -27.969 -5.734 1 98.38 358 LEU B N 1
ATOM 5707 C CA . LEU B 1 358 ? 2.273 -28.234 -5.176 1 98.38 358 LEU B CA 1
ATOM 5708 C C . LEU B 1 358 ? 2.541 -27.344 -3.967 1 98.38 358 LEU B C 1
ATOM 5710 O O . LEU B 1 358 ? 2.404 -26.109 -4.047 1 98.38 358 LEU B O 1
ATOM 5714 N N . VAL B 1 359 ? 2.85 -27.922 -2.834 1 98.75 359 VAL B N 1
ATOM 5715 C CA . VAL B 1 359 ? 3.244 -27.203 -1.63 1 98.75 359 VAL B CA 1
ATOM 5716 C C . VAL B 1 359 ? 4.734 -27.391 -1.373 1 98.75 359 VAL B C 1
ATOM 5718 O O . VAL B 1 359 ? 5.18 -28.516 -1.096 1 98.75 359 VAL B O 1
ATOM 5721 N N . ILE B 1 360 ? 5.477 -26.344 -1.488 1 98.81 360 ILE B N 1
ATOM 5722 C CA . ILE B 1 360 ? 6.934 -26.391 -1.417 1 98.81 360 ILE B CA 1
ATOM 5723 C C . ILE B 1 360 ? 7.402 -25.703 -0.132 1 98.81 360 ILE B C 1
ATOM 5725 O O . ILE B 1 360 ? 7.156 -24.516 0.076 1 98.81 360 ILE B O 1
ATOM 5729 N N . SER B 1 361 ? 8.047 -26.406 0.745 1 98.69 361 SER B N 1
ATOM 5730 C CA . SER B 1 361 ? 8.648 -25.859 1.956 1 98.69 361 SER B CA 1
ATOM 5731 C C . SER B 1 361 ? 10.164 -25.781 1.836 1 98.69 361 SER B C 1
ATOM 5733 O O . SER B 1 361 ? 10.828 -26.797 1.601 1 98.69 361 SER B O 1
ATOM 5735 N N . LEU B 1 362 ? 10.688 -24.578 1.97 1 98.75 362 LEU B N 1
ATOM 5736 C CA . LEU B 1 362 ? 12.117 -24.344 1.788 1 98.75 362 LEU B CA 1
ATOM 5737 C C . LEU B 1 362 ? 12.719 -23.656 3.008 1 98.75 362 LEU B C 1
ATOM 5739 O O . LEU B 1 362 ? 12.047 -22.859 3.664 1 98.75 362 LEU B O 1
ATOM 5743 N N . THR B 1 363 ? 13.945 -23.922 3.289 1 98.19 363 THR B N 1
ATOM 5744 C CA . THR B 1 363 ? 14.734 -23.219 4.297 1 98.19 363 THR B CA 1
ATOM 5745 C C . THR B 1 363 ? 16.047 -22.719 3.707 1 98.19 363 THR B C 1
ATOM 5747 O O . THR B 1 363 ? 16.75 -23.469 3.031 1 98.19 363 THR B O 1
ATOM 5750 N N . LYS B 1 364 ? 16.297 -21.484 3.881 1 98.12 364 LYS B N 1
ATOM 5751 C CA . LYS B 1 364 ? 17.562 -20.938 3.387 1 98.12 364 LYS B CA 1
ATOM 5752 C C . LYS B 1 364 ? 18.75 -21.578 4.082 1 98.12 364 LYS B C 1
ATOM 5754 O O . LYS B 1 364 ? 18.781 -21.703 5.309 1 98.12 364 LYS B O 1
ATOM 5759 N N . LYS B 1 365 ? 19.734 -21.938 3.264 1 95.62 365 LYS B N 1
ATOM 5760 C CA . LYS B 1 365 ? 20.953 -22.547 3.801 1 95.62 365 LYS B CA 1
ATOM 5761 C C . LYS B 1 365 ? 21.797 -21.516 4.547 1 95.62 365 LYS B C 1
ATOM 5763 O O . LYS B 1 365 ? 21.781 -20.328 4.203 1 95.62 365 LYS B O 1
ATOM 5768 N N . ARG B 1 366 ? 22.484 -21.938 5.605 1 85.25 366 ARG B N 1
ATOM 5769 C CA . ARG B 1 366 ? 23.297 -21.078 6.449 1 85.25 366 ARG B CA 1
ATOM 5770 C C . ARG B 1 366 ? 24.625 -20.75 5.762 1 85.25 366 ARG B C 1
ATOM 5772 O O . ARG B 1 366 ? 25.156 -21.547 5.004 1 85.25 366 ARG B O 1
#

Nearest PDB structures (foldseek):
  2eg5-assembly2_G  TM=9.345E-01  e=1.061E-38  Coffea canephora
  2eg5-assembly1_C  TM=9.335E-01  e=1.891E-38  Coffea canephora
  2eg5-assembly2_E  TM=9.278E-01  e=5.672E-38  Coffea canephora
  2efj-assembly1_A-2  TM=9.233E-01  e=1.215E-36  Coffea canephora
  1m6e-assembly1_X-2  TM=9.131E-01  e=3.316E-34  Clarkia breweri

InterPro domains:
  IPR005299 SAM dependent carboxyl methyltransferase [PF03492] (39-364)
  IPR005299 SAM dependent carboxyl methyltransferase [PTHR31009] (10-350)
  IPR029063 S-adenosyl-L-methionine-dependent methyltransferase superfamily [G3DSA:3.40.50.150] (21-352)
  IPR029063 S-adenosyl-L-methionine-dependent methyltransferase superfamily [SSF53335] (1-365)
  IPR042086 Methyltransferase, alpha-helical capping domain [G3DSA:1.10.1200.270] (6-351)

Organism: Rosa chinensis (NCBI:txid74649)

Radius of gyration: 27.89 Å; Cα contacts (8 Å, |Δi|>4): 1368; chains: 2; bounding box: 65×78×67 Å

Sequence (732 aa):
MEVEQVLHMNGGDGKTSYANHSLLQRAVISTVKPIVDATIEELCSTLFPECLKIADLGCSSGPNTLLVVSDIIANIQNTFRKLNLPPPSLQAFLNDLPRNDFNTVFRSLPGFYNKLDEEHENKSGPCFIAAMPGSFYGRLFPDNSLHFVHSSYALMWISEVPKGLVTKGGEGLNKGNIYIAKTSSPAVFNEYFEQFKRDFTVFLRSRAQELVPGGSMVLTTMGSINSKDPLCIWEFVGLKLHDMVLDGLIEEEKLDTFNLPYYAPTTDEVKEVIEAEGSFTLQNLEVFRNDWDSYIKQANCGFDKNARAAVLSTDIRAVGEPILASQFGEEAMDDLFRRFEEDVLDHMEKEKCQFINLVISLTKKRMEVEQVLHMNGGDGKTSYANHSLLQRAVISTVKPIVDATIEELCSTLFPECLKIADLGCSSGPNTLLVVSDIIANIQNTFRKLNLPPPSLQAFLNDLPRNDFNTVFRSLPGFYNKLDEEHENKSGPCFIAAMPGSFYGRLFPDNSLHFVHSSYALMWISEVPKGLVTKGGEGLNKGNIYIAKTSSPAVFNEYFEQFKRDFTVFLRSRAQELVPGGSMVLTTMGSINSKDPLCIWEFVGLKLHDMVLDGLIEEEKLDTFNLPYYAPTTDEVKEVIEAEGSFTLQNLEVFRNDWDSYIKQANCGFDKNARAAVLSTDIRAVGEPILASQFGEEAMDDLFRRFEEDVLDHMEKEKCQFINLVISLTKKR

pLDDT: mean 93.96, std 5.53, range [61.62, 98.88]

Secondary structure (DSSP, 8-state):
--HHHH-----SSSTT-TTTS-HHHHHHHHHHHHHHHHHHHHHHHH---SEEEEEEES-TTSHHHHHHHHHHHHHHHHHHHHHT-PPPEEEEEEEE-TTS-HHHHHHHHHHHHHHHHHHTTT-SPPEEEEEEES-SSS--S-TT-EEEEEEES-TTB-SS--GGGB-TTS-BTTTT-SSS-TT--HHHHHHHHHHHHHHHHHHHHHHHHHEEEEEEEEEEEE--S-TTS---HHHHHHHHHHHHHHTTSS-HHHHHT----B----HHHHHHHHHHH-SEEEEEEEEEEEETTHHHHHH-TT--HHHHHHHHHHHHHHHHHHHHHHHH-THHHHHHHHHHHHHHHHHHHHTT-EEEEEEEEEEE--/--HHHH-----SSSTT-TTTS-HHHHHHHHHHHHHHHHHHHHHHHH---SEEEEEEES-TTSHHHHHHHHHHHHHHHHHHHHHT-PPPEEEEEEEE-TTS-HHHHHHHHHHHHHHHHHHTTT-SPPEEEEEEES-SSS--S-TT-EEEEEEES-TTB-SS--GGGB-TTS-BTTTT-SSS-TT--HHHHHHHHHHHHHHHHHHHHHHHHHEEEEEEEEEEEE--S-TTS---HHHHHHHHHHHHHHTTSS-HHHHHT----B----HHHHHHHHHHH-SEEEEEEEEEEEETTHHHHHH-TT--HHHHHHHHHHHHHHHHHHHHHHHH-THHHHHHHHHHHHHHHHHHHHHT-EEEEEEEEEEE--

Solvent-accessible surface area (backbone atoms only — not comparable to full-atom values): 37771 Å² total; per-residue (Å²): 131,63,40,66,78,38,60,33,54,32,50,67,83,55,95,50,7,25,45,78,35,44,61,62,61,45,52,51,51,59,71,46,39,64,59,54,47,52,51,50,51,53,44,59,72,73,47,84,56,74,56,47,28,34,34,37,43,47,30,65,40,28,64,57,46,56,50,52,52,50,51,50,52,52,46,49,46,53,49,23,55,74,66,74,42,84,50,44,28,35,37,39,32,40,19,27,39,33,65,30,37,49,41,55,39,36,61,44,42,65,59,48,51,53,50,51,42,65,72,37,72,67,69,57,45,60,73,31,64,31,36,37,60,40,59,66,72,38,77,69,62,59,71,50,60,31,44,36,39,37,31,58,71,34,74,24,52,44,81,48,52,47,71,76,44,41,44,97,86,66,47,40,67,41,61,67,30,32,51,75,28,86,85,44,50,70,64,56,44,52,38,49,50,51,47,46,52,52,40,54,45,41,27,51,54,31,48,54,47,16,29,27,73,60,14,35,34,42,37,30,25,48,28,20,92,38,61,73,54,45,63,46,73,57,42,55,54,21,49,46,53,45,52,34,31,78,70,66,75,43,60,61,68,57,47,22,66,38,60,56,36,62,53,38,50,27,73,65,59,52,49,50,49,48,61,69,69,55,56,49,43,79,74,43,77,46,75,50,76,39,58,78,54,49,61,52,44,69,74,42,74,82,54,51,71,67,54,47,23,48,52,51,33,43,30,50,42,7,52,42,41,46,46,48,28,73,70,65,36,70,79,46,50,63,58,47,45,50,57,41,31,74,43,43,60,62,49,36,60,74,67,65,41,55,45,35,35,33,39,40,30,35,30,35,55,120,130,63,40,65,79,37,58,35,53,33,49,68,82,54,96,51,7,26,47,77,34,42,62,62,61,46,50,50,51,59,69,46,39,66,60,53,48,52,53,49,49,52,41,60,73,73,46,84,56,74,54,45,27,34,35,37,41,47,30,65,41,27,63,58,45,57,50,53,51,50,53,50,52,52,45,49,46,53,50,22,55,75,66,74,42,83,50,45,28,37,38,40,31,40,18,26,38,32,66,31,36,50,40,55,39,36,61,45,42,66,61,49,52,52,49,52,41,65,73,38,71,66,71,58,42,60,74,30,64,32,35,35,60,40,57,68,72,38,76,69,63,59,71,50,60,31,45,36,40,38,32,58,72,34,72,25,53,45,81,49,53,48,69,76,44,39,45,98,84,69,47,40,66,40,61,67,29,31,51,77,28,86,84,43,50,69,66,56,44,51,38,48,50,52,47,47,54,53,40,54,43,41,27,51,54,32,47,55,47,17,30,26,71,61,14,36,35,43,38,32,25,49,29,20,92,37,62,72,55,46,65,47,73,58,41,55,54,22,50,44,52,44,52,33,30,77,70,65,76,42,60,61,67,55,46,23,65,37,60,57,36,61,54,39,48,28,73,65,58,52,49,50,49,48,61,69,69,54,55,47,43,81,75,43,78,45,74,51,76,37,57,79,54,49,60,53,44,71,74,40,73,81,56,50,72,67,53,49,23,49,51,51,33,44,31,52,42,6,52,44,41,46,46,48,26,75,70,65,36,69,81,46,47,63,58,46,45,52,56,40,32,76,44,46,59,63,49,36,61,72,67,65,43,56,47,34,36,35,40,38,30,36,29,35,55,120